Protein AF-A0A2P2DVX0-F1 (afdb_monomer_lite)

Structure (mmCIF, N/CA/C/O backbone):
data_AF-A0A2P2DVX0-F1
#
_entry.id   AF-A0A2P2DVX0-F1
#
loop_
_atom_site.group_PDB
_atom_site.id
_atom_site.type_symbol
_atom_site.label_atom_id
_atom_site.label_alt_id
_atom_site.label_comp_id
_atom_site.label_asym_id
_atom_site.label_entity_id
_atom_site.label_seq_id
_atom_site.pdbx_PDB_ins_code
_atom_site.Cartn_x
_atom_site.Cartn_y
_atom_site.Cartn_z
_atom_site.occupancy
_atom_site.B_iso_or_equiv
_atom_site.auth_seq_id
_atom_site.auth_comp_id
_atom_site.auth_asym_id
_atom_site.auth_atom_id
_atom_site.pdbx_PDB_model_num
ATOM 1 N N . MET A 1 1 ? -30.194 22.410 -68.838 1.00 56.34 1 MET A N 1
ATOM 2 C CA . MET A 1 1 ? -30.694 22.768 -67.488 1.00 56.34 1 MET A CA 1
ATOM 3 C C . MET A 1 1 ? -30.880 21.557 -66.559 1.00 56.34 1 MET A C 1
ATOM 5 O O . MET A 1 1 ? -30.460 21.637 -65.415 1.00 56.34 1 MET A O 1
ATOM 9 N N . ILE A 1 2 ? -31.424 20.422 -67.028 1.00 57.50 2 ILE A N 1
ATOM 10 C CA . ILE A 1 2 ? -31.678 19.219 -66.198 1.00 57.50 2 ILE A CA 1
ATOM 11 C C . ILE A 1 2 ? -30.388 18.574 -65.648 1.00 57.50 2 ILE A C 1
ATOM 13 O O . ILE A 1 2 ? -30.314 18.296 -64.458 1.00 57.50 2 ILE A O 1
ATOM 17 N N . ARG A 1 3 ? -29.329 18.426 -66.463 1.00 55.53 3 ARG A N 1
ATOM 18 C CA . ARG A 1 3 ? -28.049 17.834 -66.010 1.00 55.53 3 ARG A CA 1
ATOM 19 C C . ARG A 1 3 ? -27.394 18.613 -64.857 1.00 55.53 3 ARG A C 1
ATOM 21 O O . ARG A 1 3 ? -26.963 18.003 -63.893 1.00 55.53 3 ARG A O 1
ATOM 28 N N . SER A 1 4 ? -27.400 19.948 -64.899 1.00 64.88 4 SER A N 1
ATOM 29 C CA . SER A 1 4 ? -26.839 20.798 -63.829 1.00 64.88 4 SER A CA 1
ATOM 30 C C . SER A 1 4 ? -27.613 20.686 -62.506 1.00 64.88 4 SER A C 1
ATOM 32 O O . SER A 1 4 ? -26.996 20.693 -61.445 1.00 64.88 4 SER A O 1
ATOM 34 N N . ARG A 1 5 ? -28.941 20.497 -62.553 1.00 69.44 5 ARG A N 1
ATOM 35 C CA . ARG A 1 5 ? -29.766 20.280 -61.351 1.00 69.44 5 ARG A CA 1
ATOM 36 C C . ARG A 1 5 ? -29.538 18.903 -60.722 1.00 69.44 5 ARG A C 1
ATOM 38 O O . ARG A 1 5 ? -29.517 18.799 -59.503 1.00 69.44 5 ARG A O 1
ATOM 45 N N . VAL A 1 6 ? -29.314 17.875 -61.542 1.00 75.19 6 VAL A N 1
ATOM 46 C CA . VAL A 1 6 ? -28.980 16.521 -61.066 1.00 75.19 6 VAL A CA 1
ATOM 47 C C . VAL A 1 6 ? -27.590 16.493 -60.423 1.00 75.19 6 VAL A C 1
ATOM 49 O O . VAL A 1 6 ? -27.452 15.968 -59.325 1.00 75.19 6 VAL A O 1
ATOM 52 N N . PHE A 1 7 ? -26.584 17.128 -61.036 1.00 74.38 7 PHE A N 1
ATOM 53 C CA . PHE A 1 7 ? -25.255 17.258 -60.421 1.00 74.38 7 PHE A CA 1
ATOM 54 C C . PHE A 1 7 ? -25.292 18.066 -59.114 1.00 74.38 7 PHE A C 1
ATOM 56 O O . PHE A 1 7 ? -24.665 17.663 -58.142 1.00 74.38 7 PHE A O 1
ATOM 63 N N . GLY A 1 8 ? -26.078 19.148 -59.049 1.00 78.31 8 GLY A N 1
ATOM 64 C CA . GLY A 1 8 ? -26.274 19.908 -57.809 1.00 78.31 8 GLY A CA 1
ATOM 65 C C . GLY A 1 8 ? -26.927 19.086 -56.692 1.00 78.31 8 GLY A C 1
ATOM 66 O O . GLY A 1 8 ? -26.473 19.140 -55.552 1.00 78.31 8 GLY A O 1
ATOM 67 N N . ALA A 1 9 ? -27.944 18.280 -57.016 1.00 82.56 9 ALA A N 1
ATOM 68 C CA . ALA A 1 9 ? -28.604 17.401 -56.050 1.00 82.56 9 ALA A CA 1
ATOM 69 C C . ALA A 1 9 ? -27.675 16.284 -55.542 1.00 82.56 9 ALA A C 1
ATOM 71 O O . ALA A 1 9 ? -27.641 16.019 -54.344 1.00 82.56 9 ALA A O 1
ATOM 72 N N . ILE A 1 10 ? -26.878 15.672 -56.425 1.00 84.81 10 ILE A N 1
ATOM 73 C CA . ILE A 1 10 ? -25.904 14.637 -56.042 1.00 84.81 10 ILE A CA 1
ATOM 74 C C . ILE A 1 10 ? -24.810 15.226 -55.144 1.00 84.81 10 ILE A C 1
ATOM 76 O O . ILE A 1 10 ? -24.498 14.637 -54.112 1.00 84.81 10 ILE A O 1
ATOM 80 N N . SER A 1 11 ? -24.275 16.406 -55.475 1.00 83.44 11 SER A N 1
ATOM 81 C CA . SER A 1 11 ? -23.286 17.081 -54.626 1.00 83.44 11 SER A CA 1
ATOM 82 C C . SER A 1 11 ? -23.861 17.469 -53.263 1.00 83.44 11 SER A C 1
ATOM 84 O O . SER A 1 11 ? -23.188 17.293 -52.252 1.00 83.44 11 SER A O 1
ATOM 86 N N . ALA A 1 12 ? -25.110 17.941 -53.204 1.00 87.50 12 ALA A N 1
ATOM 87 C CA . ALA A 1 12 ? -25.769 18.259 -51.937 1.00 87.50 12 ALA A CA 1
ATOM 88 C C . ALA A 1 12 ? -25.966 17.014 -51.056 1.00 87.50 12 ALA A C 1
ATOM 90 O O . ALA A 1 12 ? -25.712 17.071 -49.855 1.00 87.50 12 ALA A O 1
ATOM 91 N N . ILE A 1 13 ? -26.353 15.877 -51.648 1.00 90.00 13 ILE A N 1
ATOM 92 C CA . ILE A 1 13 ? -26.473 14.598 -50.933 1.00 90.00 13 ILE A CA 1
ATOM 93 C C . ILE A 1 13 ? -25.101 14.121 -50.446 1.00 90.00 13 ILE A C 1
ATOM 95 O O . ILE A 1 13 ? -24.973 13.725 -49.292 1.00 90.00 13 ILE A O 1
ATOM 99 N N . ALA A 1 14 ? -24.061 14.202 -51.279 1.00 88.38 14 ALA A N 1
ATOM 100 C CA . ALA A 1 14 ? -22.706 13.820 -50.886 1.00 88.38 14 ALA A CA 1
ATOM 101 C C . ALA A 1 14 ? -22.174 14.678 -49.725 1.00 88.38 14 ALA A C 1
ATOM 103 O O . ALA A 1 14 ? -21.585 14.143 -48.788 1.00 88.38 14 ALA A O 1
ATOM 104 N N . ILE A 1 15 ? -22.434 15.991 -49.743 1.00 90.12 15 ILE A N 1
ATOM 105 C CA . ILE A 1 15 ? -22.080 16.900 -48.644 1.00 90.12 15 ILE A CA 1
ATOM 106 C C . ILE A 1 15 ? -22.873 16.558 -47.378 1.00 90.12 15 ILE A C 1
ATOM 108 O O . ILE A 1 15 ? -22.291 16.525 -46.300 1.00 90.12 15 ILE A O 1
ATOM 112 N N . LEU A 1 16 ? -24.168 16.251 -47.487 1.00 90.06 16 LEU A N 1
ATOM 113 C CA . LEU A 1 16 ? -24.986 15.820 -46.347 1.00 90.06 16 LEU A CA 1
ATOM 114 C C . LEU A 1 16 ? -24.482 14.513 -45.728 1.00 90.06 16 LEU A C 1
ATOM 116 O O . LEU A 1 16 ? -24.430 14.408 -44.508 1.00 90.06 16 LEU A O 1
ATOM 120 N N . VAL A 1 17 ? -24.068 13.543 -46.547 1.00 88.19 17 VAL A N 1
ATOM 121 C CA . VAL A 1 17 ? -23.472 12.287 -46.066 1.00 88.19 17 VAL A CA 1
ATOM 122 C C . VAL A 1 17 ? -22.121 12.549 -45.401 1.00 88.19 17 VAL A C 1
ATOM 124 O O . VAL A 1 17 ? -21.875 12.022 -44.323 1.00 88.19 17 VAL A O 1
ATOM 127 N N . LEU A 1 18 ? -21.268 13.393 -45.987 1.00 85.94 18 LEU A N 1
ATOM 128 C CA . LEU A 1 18 ? -19.984 13.768 -45.385 1.00 85.94 18 LEU A CA 1
ATOM 129 C C . LEU A 1 18 ? -20.162 14.505 -44.056 1.00 85.94 18 LEU A C 1
ATOM 131 O O . LEU A 1 18 ? -19.468 14.186 -43.098 1.00 85.94 18 LEU A O 1
ATOM 135 N N . LEU A 1 19 ? -21.110 15.441 -43.975 1.00 85.00 19 LEU A N 1
ATOM 136 C CA . LEU A 1 19 ? -21.447 16.127 -42.729 1.00 85.00 19 LEU A CA 1
ATOM 137 C C . LEU A 1 19 ? -22.009 15.144 -41.702 1.00 85.00 19 LEU A C 1
ATOM 139 O O . LEU A 1 19 ? -21.589 15.177 -40.553 1.00 85.00 19 LEU A O 1
ATOM 143 N N . PHE A 1 20 ? -22.899 14.234 -42.102 1.00 85.31 20 PHE A N 1
ATOM 144 C CA . PHE A 1 20 ? -23.423 13.205 -41.206 1.00 85.31 20 PHE A CA 1
ATOM 145 C C . PHE A 1 20 ? -22.309 12.303 -40.663 1.00 85.31 20 PHE A C 1
ATOM 147 O O . PHE A 1 20 ? -22.255 12.079 -39.461 1.00 85.31 20 PHE A O 1
ATOM 154 N N . VAL A 1 21 ? -21.380 11.844 -41.510 1.00 81.75 21 VAL A N 1
ATOM 155 C CA . VAL A 1 21 ? -20.206 11.069 -41.075 1.00 81.75 21 VAL A CA 1
ATOM 156 C C . VAL A 1 21 ? -19.317 11.900 -40.151 1.00 81.75 21 VAL A C 1
ATOM 158 O O . VAL A 1 21 ? -18.899 11.394 -39.118 1.00 81.75 21 VAL A O 1
ATOM 161 N N . TYR A 1 22 ? -19.073 13.172 -40.473 1.00 77.62 22 TYR A N 1
ATOM 162 C CA . TYR A 1 22 ? -18.254 14.069 -39.657 1.00 77.62 22 TYR A CA 1
ATOM 163 C C . TYR A 1 22 ? -18.864 14.336 -38.272 1.00 77.62 22 TYR A C 1
ATOM 165 O O . TYR A 1 22 ? -18.136 14.401 -37.291 1.00 77.62 22 TYR A O 1
ATOM 173 N N . PHE A 1 23 ? -20.192 14.452 -38.175 1.00 74.19 23 PHE A N 1
ATOM 174 C CA . PHE A 1 23 ? -20.891 14.608 -36.895 1.00 74.19 23 PHE A CA 1
ATOM 175 C C . PHE A 1 23 ? -21.103 13.282 -36.149 1.00 74.19 23 PHE A C 1
ATOM 177 O O . PHE A 1 23 ? -21.254 13.296 -34.931 1.00 74.19 23 PHE A O 1
ATOM 184 N N . ALA A 1 24 ? -21.129 12.145 -36.851 1.00 72.19 24 ALA A N 1
ATOM 185 C CA . ALA A 1 24 ? -21.300 10.822 -36.250 1.00 72.19 24 ALA A CA 1
ATOM 186 C C . ALA A 1 24 ? -19.978 10.197 -35.772 1.00 72.19 24 ALA A C 1
ATOM 188 O O . ALA A 1 24 ? -19.996 9.368 -34.862 1.00 72.19 24 ALA A O 1
ATOM 189 N N . PHE A 1 25 ? -18.841 10.569 -36.371 1.00 73.75 25 PHE A N 1
ATOM 190 C CA . PHE A 1 25 ? -17.520 10.109 -35.950 1.00 73.75 25 PHE A CA 1
ATOM 191 C C . PHE A 1 25 ? -16.886 11.079 -34.959 1.00 73.75 25 PHE A C 1
ATOM 193 O O . PHE A 1 25 ? -16.610 12.234 -35.270 1.00 73.75 25 PHE A O 1
ATOM 200 N N . ASP A 1 26 ? -16.596 10.573 -33.764 1.00 70.88 26 ASP A N 1
ATOM 201 C CA . ASP A 1 26 ? -15.808 11.303 -32.782 1.00 70.88 26 ASP A CA 1
ATOM 202 C C . ASP A 1 26 ? -14.311 11.174 -33.109 1.00 70.88 26 ASP A C 1
ATOM 204 O O . ASP A 1 26 ? -13.703 10.118 -32.897 1.00 70.88 26 ASP A O 1
ATOM 208 N N . PHE A 1 27 ? -13.737 12.253 -33.647 1.00 72.62 27 PHE A N 1
ATOM 209 C CA . PHE A 1 27 ? -12.317 12.368 -33.997 1.00 72.62 27 PHE A CA 1
ATOM 210 C C . PHE A 1 27 ? -11.401 12.643 -32.795 1.00 72.62 27 PHE A C 1
ATOM 212 O O . PHE A 1 27 ? -10.194 12.785 -32.989 1.00 72.62 27 PHE A O 1
ATOM 219 N N . SER A 1 28 ? -11.942 12.743 -31.576 1.00 79.12 28 SER A N 1
ATOM 220 C CA . SER A 1 28 ? -11.114 12.896 -30.378 1.00 79.12 28 SER A CA 1
ATOM 221 C C . SER A 1 28 ? -10.209 11.683 -30.158 1.00 79.12 28 SER A C 1
ATOM 223 O O . SER A 1 28 ? -10.497 10.563 -30.612 1.00 79.12 28 SER A O 1
ATOM 225 N N . SER A 1 29 ? -9.077 11.918 -29.490 1.00 83.06 29 SER A N 1
ATOM 226 C CA . SER A 1 29 ? -8.120 10.852 -29.222 1.00 83.06 29 SER A CA 1
ATOM 227 C C . SER A 1 29 ? -8.750 9.776 -28.319 1.00 83.06 29 SER A C 1
ATOM 229 O O . SER A 1 29 ? -9.726 10.041 -27.605 1.00 83.06 29 SER A O 1
ATOM 231 N N . PRO A 1 30 ? -8.248 8.529 -28.339 1.00 81.88 30 PRO A N 1
ATOM 232 C CA . PRO A 1 30 ? -8.700 7.494 -27.411 1.00 81.88 30 PRO A CA 1
ATOM 233 C C . PRO A 1 30 ? -8.683 7.944 -25.942 1.00 81.88 30 PRO A C 1
ATOM 235 O O . PRO A 1 30 ? -9.583 7.578 -25.191 1.00 81.88 30 PRO A O 1
ATOM 238 N N . GLU A 1 31 ? -7.714 8.771 -25.554 1.00 83.88 31 GLU A N 1
ATOM 239 C CA . GLU A 1 31 ? -7.544 9.310 -24.203 1.00 83.88 31 GLU A CA 1
ATOM 240 C C . GLU A 1 31 ? -8.635 10.327 -23.852 1.00 83.88 31 GLU A C 1
ATOM 242 O O . GLU A 1 31 ? -9.246 10.221 -22.789 1.00 83.88 31 GLU A O 1
ATOM 247 N N . ASP A 1 32 ? -8.949 11.257 -24.757 1.00 84.56 32 ASP A N 1
ATOM 248 C CA . ASP A 1 32 ? -10.037 12.225 -24.565 1.00 84.56 32 ASP A CA 1
ATOM 249 C C . ASP A 1 32 ? -11.391 11.515 -24.422 1.00 84.56 32 ASP A C 1
ATOM 251 O O . ASP A 1 32 ? -12.224 11.869 -23.580 1.00 84.56 32 ASP A O 1
ATOM 255 N N . ARG A 1 33 ? -11.607 10.458 -25.217 1.00 88.00 33 ARG A N 1
ATOM 256 C CA . ARG A 1 33 ? -12.798 9.606 -25.094 1.00 88.00 33 ARG A CA 1
ATOM 257 C C . ARG A 1 33 ? -12.814 8.844 -23.777 1.00 88.00 33 ARG A C 1
ATOM 259 O O . ARG A 1 33 ? -13.883 8.709 -23.187 1.00 88.00 33 ARG A O 1
ATOM 266 N N . ALA A 1 34 ? -11.664 8.364 -23.307 1.00 89.38 34 ALA A N 1
ATOM 267 C CA . ALA A 1 34 ? -11.558 7.686 -22.021 1.00 89.38 34 ALA A CA 1
ATOM 268 C C . ALA A 1 34 ? -11.955 8.620 -20.872 1.00 89.38 34 ALA A C 1
ATOM 270 O O . ALA A 1 34 ? -12.790 8.251 -20.050 1.00 89.38 34 ALA A O 1
ATOM 271 N N . HIS A 1 35 ? -11.436 9.851 -20.860 1.00 89.06 35 HIS A N 1
ATOM 272 C CA . HIS A 1 35 ? -11.808 10.863 -19.871 1.00 89.06 35 HIS A CA 1
ATOM 273 C C . HIS A 1 35 ? -13.311 11.166 -19.886 1.00 89.06 35 HIS A C 1
ATOM 275 O O . HIS A 1 35 ? -13.943 11.166 -18.832 1.00 89.06 35 HIS A O 1
ATOM 281 N N . ARG A 1 36 ? -13.910 11.343 -21.069 1.00 91.94 36 ARG A N 1
ATOM 282 C CA . ARG A 1 36 ? -15.355 11.592 -21.182 1.00 91.94 36 ARG A CA 1
ATOM 283 C C . ARG A 1 36 ? -16.192 10.423 -20.660 1.00 91.94 36 ARG A C 1
ATOM 285 O O . ARG A 1 36 ? -17.102 10.621 -19.865 1.00 91.94 36 ARG A O 1
ATOM 292 N N . LEU A 1 37 ? -15.864 9.196 -21.070 1.00 94.25 37 LEU A N 1
ATOM 293 C CA . LEU A 1 37 ? -16.580 7.998 -20.618 1.00 94.25 37 LEU A CA 1
ATOM 294 C C . LEU A 1 37 ? -16.432 7.772 -19.111 1.00 94.25 37 LEU A C 1
ATOM 296 O O . LEU A 1 37 ? -17.354 7.256 -18.483 1.00 94.25 37 LEU A O 1
ATOM 300 N N . TRP A 1 38 ? -15.292 8.154 -18.536 1.00 94.56 38 TRP A N 1
ATOM 301 C CA . TRP A 1 38 ? -15.074 8.125 -17.096 1.00 94.56 38 TRP A CA 1
ATOM 302 C C . TRP A 1 38 ? -16.021 9.085 -16.369 1.00 94.56 38 TRP A C 1
ATOM 304 O O . TRP A 1 38 ? -16.696 8.672 -15.427 1.00 94.56 38 TRP A O 1
ATOM 314 N N . GLU A 1 39 ? -16.118 10.335 -16.831 1.00 93.88 39 GLU A N 1
ATOM 315 C CA . GLU A 1 39 ? -17.030 11.340 -16.265 1.00 93.88 39 GLU A CA 1
ATOM 316 C C . GLU A 1 39 ? -18.506 10.932 -16.394 1.00 93.88 39 GLU A C 1
ATOM 318 O O . GLU A 1 39 ? -19.300 11.174 -15.485 1.00 93.88 39 GLU A O 1
ATOM 323 N N . GLU A 1 40 ? -18.867 10.257 -17.487 1.00 94.75 40 GLU A N 1
ATOM 324 C CA . GLU A 1 40 ? -20.214 9.724 -17.733 1.00 94.75 40 GLU A CA 1
ATOM 325 C C . GLU A 1 40 ? -20.514 8.421 -16.956 1.00 94.75 40 GLU A C 1
ATOM 327 O O . GLU A 1 40 ? -21.649 7.941 -16.966 1.00 94.75 40 GLU A O 1
ATOM 332 N N . GLY A 1 41 ? -19.524 7.823 -16.280 1.00 93.75 41 GLY A N 1
ATOM 333 C CA . GLY A 1 41 ? -19.678 6.559 -15.549 1.00 93.75 41 GLY A CA 1
ATOM 334 C C . GLY A 1 41 ? -19.796 5.318 -16.447 1.00 93.75 41 GLY A C 1
ATOM 335 O O . GLY A 1 41 ? -20.272 4.267 -16.017 1.00 93.75 41 GLY A O 1
ATOM 336 N N . HIS A 1 42 ? -19.368 5.408 -17.707 1.00 95.38 42 HIS A N 1
ATOM 337 C CA . HIS A 1 42 ? -19.420 4.328 -18.695 1.00 95.38 42 HIS A CA 1
ATOM 338 C C . HIS A 1 42 ? -18.154 3.452 -18.669 1.00 95.38 42 HIS A C 1
ATOM 340 O O . HIS A 1 42 ? -17.456 3.294 -19.674 1.00 95.38 42 HIS A O 1
ATOM 346 N N . TYR A 1 43 ? -17.875 2.840 -17.516 1.00 96.12 43 TYR A N 1
ATOM 347 C CA . TYR A 1 43 ? -16.624 2.125 -17.224 1.00 96.12 43 TYR A CA 1
ATOM 348 C C . TYR A 1 43 ? -16.330 0.938 -18.157 1.00 96.12 43 TYR A C 1
ATOM 350 O O . TYR A 1 43 ? -15.222 0.818 -18.676 1.00 96.12 43 TYR A O 1
ATOM 358 N N . ALA A 1 44 ? -17.317 0.080 -18.442 1.00 95.31 44 ALA A N 1
ATOM 359 C CA . ALA A 1 44 ? -17.122 -1.056 -19.351 1.00 95.31 44 ALA A CA 1
ATOM 360 C C . ALA A 1 44 ? -16.824 -0.600 -20.791 1.00 95.31 44 ALA A C 1
ATOM 362 O O . ALA A 1 44 ? -15.987 -1.178 -21.486 1.00 95.31 44 ALA A O 1
ATOM 363 N N . LYS A 1 45 ? -17.472 0.485 -21.233 1.00 93.94 45 LYS A N 1
ATOM 364 C CA . LYS A 1 45 ? -17.227 1.082 -22.550 1.00 93.94 45 LYS A CA 1
ATOM 365 C C . LYS A 1 45 ? -15.842 1.725 -22.616 1.00 93.94 45 LYS A C 1
ATOM 367 O O . LYS A 1 45 ? -15.176 1.585 -23.637 1.00 93.94 45 LYS A O 1
ATOM 372 N N . LEU A 1 46 ? -15.392 2.366 -21.538 1.00 94.44 46 LEU A N 1
ATOM 373 C CA . LEU A 1 46 ? -14.036 2.901 -21.423 1.00 94.44 46 LEU A CA 1
ATOM 374 C C . LEU A 1 46 ? -12.998 1.786 -21.610 1.00 94.44 46 LEU A C 1
ATOM 376 O O . LEU A 1 46 ? -12.125 1.908 -22.464 1.00 94.44 46 LEU A O 1
ATOM 380 N N . LEU A 1 4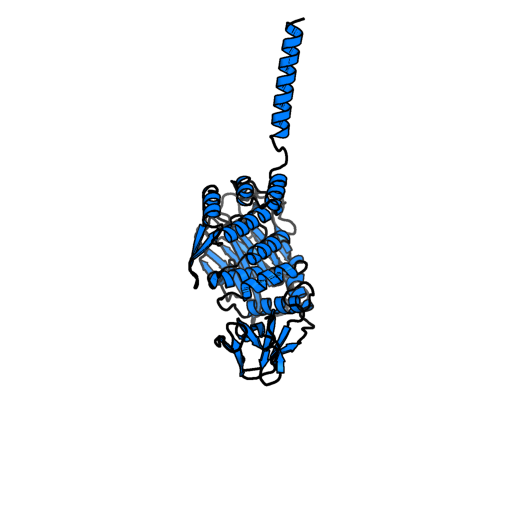7 ? -13.146 0.665 -20.901 1.00 93.62 47 LEU A N 1
ATOM 381 C CA . LEU A 1 47 ? -12.248 -0.492 -21.019 1.00 93.62 47 LEU A CA 1
ATOM 382 C C . LEU A 1 47 ? -12.249 -1.097 -22.432 1.00 93.62 47 LEU A C 1
ATOM 384 O O . LEU A 1 47 ? -11.207 -1.520 -22.926 1.00 93.62 47 LEU A O 1
ATOM 388 N N . SER A 1 48 ? -13.390 -1.073 -23.129 1.00 92.12 48 SER A N 1
ATOM 389 C CA . SER A 1 48 ? -13.479 -1.560 -24.513 1.00 92.12 48 SER A CA 1
ATOM 390 C C . SER A 1 48 ? -12.681 -0.732 -25.533 1.00 92.12 48 SER A C 1
ATOM 392 O O . SER A 1 48 ? -12.395 -1.232 -26.620 1.00 92.12 48 SER A O 1
ATOM 394 N N . LEU A 1 49 ? -12.290 0.508 -25.198 1.00 89.69 49 LEU A N 1
ATOM 395 C CA . LEU A 1 49 ? -11.416 1.323 -26.052 1.00 89.69 49 LEU A CA 1
ATOM 396 C C . LEU A 1 49 ? -9.978 0.780 -26.109 1.00 89.69 49 LEU A C 1
ATOM 398 O O . LEU A 1 49 ? -9.278 1.045 -27.086 1.00 89.69 49 LEU A O 1
ATOM 402 N N . PHE A 1 50 ? -9.554 0.017 -25.095 1.00 87.62 50 PHE A N 1
ATOM 403 C CA . PHE A 1 50 ? -8.178 -0.457 -24.925 1.00 87.62 50 PHE A CA 1
ATOM 404 C C . PHE A 1 50 ? -8.136 -1.979 -24.690 1.00 87.62 50 PHE A C 1
ATOM 406 O O . PHE A 1 50 ? -7.899 -2.432 -23.569 1.00 87.62 50 PHE A O 1
ATOM 413 N N . PRO A 1 51 ? -8.372 -2.795 -25.737 1.00 74.56 51 PRO A N 1
ATOM 414 C CA . PRO A 1 51 ? -8.385 -4.256 -25.621 1.00 74.56 51 PRO A CA 1
ATOM 415 C C . PRO A 1 51 ? -6.988 -4.895 -25.498 1.00 74.56 51 PRO A C 1
ATOM 417 O O . PRO A 1 51 ? -6.905 -6.085 -25.221 1.00 74.56 51 PRO A O 1
ATOM 420 N N . ASP A 1 52 ? -5.910 -4.139 -25.738 1.00 72.75 52 ASP A N 1
ATOM 421 C CA . ASP A 1 52 ? -4.514 -4.597 -25.673 1.00 72.75 52 ASP A CA 1
ATOM 422 C C . ASP A 1 52 ? -3.708 -3.641 -24.785 1.00 72.75 52 ASP A C 1
ATOM 424 O O . ASP A 1 52 ? -3.576 -2.454 -25.095 1.00 72.75 52 ASP A O 1
ATOM 428 N N . GLU A 1 53 ? -3.193 -4.169 -23.675 1.00 63.69 53 GLU A N 1
ATOM 429 C CA . GLU A 1 53 ? -2.462 -3.429 -22.640 1.00 63.69 53 GLU A CA 1
ATOM 430 C C . GLU A 1 53 ? -1.170 -2.796 -23.170 1.00 63.69 53 GLU A C 1
ATOM 432 O O . GLU A 1 53 ? -0.807 -1.697 -22.755 1.00 63.69 53 GLU A O 1
ATOM 437 N N . ASN A 1 54 ? -0.523 -3.422 -24.160 1.00 58.78 54 ASN A N 1
ATOM 438 C CA . ASN A 1 54 ? 0.761 -2.966 -24.707 1.00 58.78 54 ASN A CA 1
ATOM 439 C C . ASN A 1 54 ? 0.665 -1.655 -25.501 1.00 58.78 54 ASN A C 1
ATOM 441 O O . ASN A 1 54 ? 1.677 -1.122 -25.949 1.00 58.78 54 ASN A O 1
ATOM 445 N N . ARG A 1 55 ? -0.550 -1.147 -25.726 1.00 64.00 55 ARG A N 1
ATOM 446 C CA . ARG A 1 55 ? -0.799 0.090 -26.477 1.00 64.00 55 ARG A CA 1
ATOM 447 C C . ARG A 1 55 ? -0.955 1.319 -25.587 1.00 64.00 55 ARG A C 1
ATOM 449 O O . ARG A 1 55 ? -1.199 2.403 -26.109 1.00 64.00 55 ARG A O 1
ATOM 456 N N . ILE A 1 56 ? -0.893 1.156 -24.268 1.00 73.94 56 ILE A N 1
ATOM 457 C CA . ILE A 1 56 ? -1.223 2.215 -23.317 1.00 73.94 56 ILE A CA 1
ATOM 458 C C . ILE A 1 56 ? 0.073 2.813 -22.774 1.00 73.94 56 ILE A C 1
ATOM 460 O O . ILE A 1 56 ? 0.691 2.268 -21.868 1.00 73.94 56 ILE A O 1
ATOM 464 N N . GLU A 1 57 ? 0.474 3.956 -23.322 1.00 66.25 57 GLU A N 1
ATOM 465 C CA . GLU A 1 57 ? 1.722 4.634 -22.935 1.00 66.25 57 GLU A CA 1
ATOM 466 C C . GLU A 1 57 ? 1.522 5.690 -21.828 1.00 66.25 57 GLU A C 1
ATOM 468 O O . GLU A 1 57 ? 2.485 6.274 -21.337 1.00 66.25 57 GLU A O 1
ATOM 473 N N . ASN A 1 58 ? 0.272 5.967 -21.437 1.00 78.19 58 ASN A N 1
ATOM 474 C CA . ASN A 1 58 ? -0.081 7.074 -20.547 1.00 78.19 58 ASN A CA 1
ATOM 475 C C . ASN A 1 58 ? -0.572 6.598 -19.168 1.00 78.19 58 ASN A C 1
ATOM 477 O O . ASN A 1 58 ? -1.645 5.997 -19.053 1.00 78.19 58 ASN A O 1
ATOM 481 N N . ASP A 1 59 ? 0.149 6.985 -18.111 1.00 81.31 59 ASP A N 1
ATOM 482 C CA . ASP A 1 59 ? -0.200 6.724 -16.707 1.00 81.31 59 ASP A CA 1
ATOM 483 C C . ASP A 1 59 ? -1.599 7.235 -16.326 1.00 81.31 59 ASP A C 1
ATOM 485 O O . ASP A 1 59 ? -2.315 6.599 -15.550 1.00 81.31 59 ASP A O 1
ATOM 489 N N . ALA A 1 60 ? -2.035 8.376 -16.871 1.00 85.12 60 ALA A N 1
ATOM 490 C CA . ALA A 1 60 ? -3.373 8.896 -16.587 1.00 85.12 60 ALA A CA 1
ATOM 491 C C . ALA A 1 60 ? -4.460 7.948 -17.118 1.00 85.12 60 ALA A C 1
ATOM 493 O O . ALA A 1 60 ? -5.430 7.660 -16.418 1.00 85.12 60 ALA A O 1
ATOM 494 N N . THR A 1 61 ? -4.266 7.405 -18.320 1.00 88.75 61 THR A N 1
ATOM 495 C CA . THR A 1 61 ? -5.180 6.436 -18.934 1.00 88.75 61 THR A CA 1
ATOM 496 C C . THR A 1 61 ? -5.169 5.109 -18.177 1.00 88.75 61 THR A C 1
ATOM 498 O O . THR A 1 61 ? -6.239 4.584 -17.872 1.00 88.75 61 THR A O 1
ATOM 501 N N . LEU A 1 62 ? -3.990 4.604 -17.793 1.00 88.75 62 LEU A N 1
ATOM 502 C CA . LEU A 1 62 ? -3.861 3.404 -16.954 1.00 88.75 62 LEU A CA 1
ATOM 503 C C . LEU A 1 62 ? -4.605 3.555 -15.619 1.00 88.75 62 LEU A C 1
ATOM 505 O O . LEU A 1 62 ? -5.328 2.651 -15.200 1.00 88.75 62 LEU A O 1
ATOM 509 N N . SER A 1 63 ? -4.493 4.722 -14.983 1.00 94.00 63 SER A N 1
ATOM 510 C CA . SER A 1 63 ? -5.227 5.043 -13.756 1.00 94.00 63 SER A CA 1
ATOM 511 C C . SER A 1 63 ? -6.743 4.999 -13.952 1.00 94.00 63 SER A C 1
ATOM 513 O O . SER A 1 63 ? -7.442 4.363 -13.161 1.00 94.00 63 SER A O 1
ATOM 515 N N . LEU A 1 64 ? -7.263 5.611 -15.022 1.00 96.12 64 LEU A N 1
ATOM 516 C CA . LEU A 1 64 ? -8.697 5.576 -15.333 1.00 96.12 64 LEU A CA 1
ATOM 517 C C . LEU A 1 64 ? -9.201 4.153 -15.582 1.00 96.12 64 LEU A C 1
ATOM 519 O O . LEU A 1 64 ? -10.292 3.804 -15.132 1.00 96.12 64 LEU A O 1
ATOM 523 N N . LEU A 1 65 ? -8.420 3.325 -16.277 1.00 95.38 65 LEU A N 1
ATOM 524 C CA . LEU A 1 65 ? -8.760 1.928 -16.545 1.00 95.38 65 LEU A CA 1
ATOM 525 C C . LEU A 1 65 ? -8.794 1.105 -15.249 1.00 95.38 65 LEU A C 1
ATOM 527 O O . LEU A 1 65 ? -9.786 0.425 -14.983 1.00 95.38 65 LEU A O 1
ATOM 531 N N . SER A 1 66 ? -7.772 1.230 -14.397 1.00 95.50 66 SER A N 1
ATOM 532 C CA . SER A 1 66 ? -7.724 0.557 -13.090 1.00 95.50 66 SER A CA 1
ATOM 533 C C . SER A 1 66 ? -8.883 0.986 -12.177 1.00 95.50 66 SER A C 1
ATOM 535 O O . SER A 1 66 ? -9.564 0.150 -11.573 1.00 95.50 66 SER A O 1
ATOM 537 N N . LEU A 1 67 ? -9.191 2.285 -12.119 1.00 97.81 67 LEU A N 1
ATOM 538 C CA . LEU A 1 67 ? -10.337 2.778 -11.355 1.00 97.81 67 LEU A CA 1
ATOM 539 C C . LEU A 1 67 ? -11.673 2.320 -11.957 1.00 97.81 67 LEU A C 1
ATOM 541 O O . LEU A 1 67 ? -12.594 1.990 -11.212 1.00 97.81 67 LEU A O 1
ATOM 545 N N . SER A 1 68 ? -11.779 2.232 -13.284 1.00 97.69 68 SER A N 1
ATOM 546 C CA . SER A 1 68 ? -12.968 1.700 -13.966 1.00 97.69 68 SER A CA 1
ATOM 547 C C . SER A 1 68 ? -13.234 0.254 -13.559 1.00 97.69 68 SER A C 1
ATOM 549 O O . SER A 1 68 ? -14.376 -0.095 -13.265 1.00 97.69 68 SER A O 1
ATOM 551 N N . ILE A 1 69 ? -12.184 -0.568 -13.446 1.00 97.12 69 ILE A N 1
ATOM 552 C CA . ILE A 1 69 ? -12.292 -1.925 -12.897 1.00 97.12 69 ILE A CA 1
ATOM 553 C C . ILE A 1 69 ? -12.813 -1.891 -11.461 1.00 97.12 69 ILE A C 1
ATOM 555 O O . ILE A 1 69 ? -13.710 -2.657 -11.127 1.00 97.12 69 ILE A O 1
ATOM 559 N N . ALA A 1 70 ? -12.303 -0.997 -10.613 1.00 97.25 70 ALA A N 1
ATOM 560 C CA . ALA A 1 70 ? -12.758 -0.889 -9.227 1.00 97.25 70 ALA A CA 1
ATOM 561 C C . ALA A 1 70 ? -14.251 -0.513 -9.120 1.00 97.25 70 ALA A C 1
ATOM 563 O O . ALA A 1 70 ? -14.972 -1.048 -8.277 1.00 97.25 70 ALA A O 1
ATOM 564 N N . HIS A 1 71 ? -14.739 0.363 -10.002 1.00 97.56 71 HIS A N 1
ATOM 565 C CA . HIS A 1 71 ? -16.159 0.708 -10.076 1.00 97.56 71 HIS A CA 1
ATOM 566 C C . HIS A 1 71 ? -17.029 -0.437 -10.605 1.00 97.56 71 HIS A C 1
ATOM 568 O O . HIS A 1 71 ? -18.115 -0.670 -10.070 1.00 97.56 71 HIS A O 1
ATOM 574 N N . LEU A 1 72 ? -16.558 -1.177 -11.612 1.00 97.19 72 LEU A N 1
ATOM 575 C CA . LEU A 1 72 ? -17.239 -2.385 -12.078 1.00 97.19 72 LEU A CA 1
ATOM 576 C C . LEU A 1 72 ? -17.254 -3.467 -10.996 1.00 97.19 72 LEU A C 1
ATOM 578 O O . LEU A 1 72 ? -18.275 -4.113 -10.804 1.00 97.19 72 LEU A O 1
ATOM 582 N N . GLU A 1 73 ? -16.170 -3.636 -10.241 1.00 97.06 73 GLU A N 1
ATOM 583 C CA . GLU A 1 73 ? -16.113 -4.578 -9.123 1.00 97.06 73 GLU A CA 1
ATOM 584 C C . GLU A 1 73 ? -17.124 -4.206 -8.032 1.00 97.06 73 GLU A C 1
ATOM 586 O O . GLU A 1 73 ? -17.850 -5.069 -7.535 1.00 97.06 73 GLU A O 1
ATOM 591 N N . LEU A 1 74 ? -17.232 -2.916 -7.700 1.00 96.25 74 LEU A N 1
ATOM 592 C CA . LEU A 1 74 ? -18.257 -2.424 -6.785 1.00 96.25 74 LEU A CA 1
ATOM 593 C C . LEU A 1 74 ? -19.666 -2.769 -7.294 1.00 96.25 74 LEU A C 1
ATOM 595 O O . LEU A 1 74 ? -20.451 -3.353 -6.548 1.00 96.25 74 LEU A O 1
ATOM 599 N N . ALA A 1 75 ? -19.973 -2.457 -8.556 1.00 95.75 75 ALA A N 1
ATOM 600 C CA . ALA A 1 75 ? -21.280 -2.720 -9.160 1.00 95.75 75 ALA A CA 1
ATOM 601 C C . ALA A 1 75 ? -21.591 -4.224 -9.282 1.00 95.75 75 ALA A C 1
ATOM 603 O O . ALA A 1 75 ? -22.732 -4.640 -9.070 1.00 95.75 75 ALA A O 1
ATOM 604 N N . LEU A 1 76 ? -20.583 -5.056 -9.550 1.00 95.25 76 LEU A N 1
ATOM 605 C CA . LEU A 1 76 ? -20.699 -6.514 -9.593 1.00 95.25 76 LEU A CA 1
ATOM 606 C C . LEU A 1 76 ? -21.033 -7.099 -8.216 1.00 95.25 76 LEU A C 1
ATOM 608 O O . LEU A 1 76 ? -21.703 -8.121 -8.113 1.00 95.25 76 LEU A O 1
ATOM 612 N N . ASN A 1 77 ? -20.595 -6.433 -7.149 1.00 94.25 77 ASN A N 1
ATOM 613 C CA . ASN A 1 77 ? -20.888 -6.814 -5.775 1.00 94.25 77 ASN A CA 1
ATOM 614 C C . ASN A 1 77 ? -22.121 -6.095 -5.199 1.00 94.25 77 ASN A C 1
ATOM 616 O O . ASN A 1 77 ? -22.402 -6.252 -4.010 1.00 94.25 77 ASN A O 1
ATOM 620 N N . GLU A 1 78 ? -22.902 -5.358 -5.988 1.00 92.88 78 GLU A N 1
ATOM 621 C CA . GLU A 1 78 ? -24.172 -4.760 -5.567 1.00 92.88 78 GLU A CA 1
ATOM 622 C C . GLU A 1 78 ? -25.363 -5.528 -6.162 1.00 92.88 78 GLU A C 1
ATOM 624 O O . GLU A 1 78 ? -25.474 -5.707 -7.371 1.00 92.88 78 GLU A O 1
ATOM 629 N N . THR A 1 79 ? -26.313 -5.946 -5.316 1.00 87.38 79 THR A N 1
ATOM 630 C CA . THR A 1 79 ? -27.448 -6.805 -5.721 1.00 87.38 79 THR A CA 1
ATOM 631 C C . THR A 1 79 ? -28.310 -6.223 -6.839 1.00 87.38 79 THR A C 1
ATOM 633 O O . THR A 1 79 ? -28.950 -6.972 -7.568 1.00 87.38 79 THR A O 1
ATOM 636 N N . LYS A 1 80 ? -28.365 -4.894 -6.976 1.00 91.94 80 LYS A N 1
ATOM 637 C CA . LYS A 1 80 ? -29.175 -4.223 -8.003 1.00 91.94 80 LYS A CA 1
ATOM 638 C C . LYS A 1 80 ? -28.523 -4.229 -9.387 1.00 91.94 80 LYS A C 1
ATOM 640 O O . LYS A 1 80 ? -29.238 -4.133 -10.378 1.00 91.94 80 LYS A O 1
ATOM 645 N N . THR A 1 81 ? -27.197 -4.302 -9.450 1.00 92.62 81 THR A N 1
ATOM 646 C CA . THR A 1 81 ? -26.399 -4.086 -10.669 1.00 92.62 81 THR A CA 1
ATOM 647 C C . THR A 1 81 ? -25.575 -5.303 -11.074 1.00 92.62 81 THR A C 1
ATOM 649 O O . THR A 1 81 ? -25.009 -5.302 -12.165 1.00 92.62 81 THR A O 1
ATOM 652 N N . GLU A 1 82 ? -25.524 -6.341 -10.236 1.00 91.69 82 GLU A N 1
ATOM 653 C CA . GLU A 1 82 ? -24.697 -7.535 -10.425 1.00 91.69 82 GLU A CA 1
ATOM 654 C C . GLU A 1 82 ? -24.860 -8.165 -11.816 1.00 91.69 82 GLU A C 1
ATOM 656 O O . GLU A 1 82 ? -23.884 -8.263 -12.556 1.00 91.69 82 GLU A O 1
ATOM 661 N N . GLU A 1 83 ? -26.081 -8.552 -12.196 1.00 93.25 83 GLU A N 1
ATOM 662 C CA . GLU A 1 83 ? -26.339 -9.264 -13.458 1.00 93.25 83 GLU A CA 1
ATOM 663 C C . GLU A 1 83 ? -25.970 -8.429 -14.689 1.00 93.25 83 GLU A C 1
ATOM 665 O O . GLU A 1 83 ? -25.286 -8.908 -15.594 1.00 93.25 83 GLU A O 1
ATOM 670 N N . GLN A 1 84 ? -26.364 -7.151 -14.710 1.00 94.75 84 GLN A N 1
ATOM 671 C CA . GLN A 1 84 ? -26.022 -6.256 -15.816 1.00 94.75 84 GLN A CA 1
ATOM 672 C C . GLN A 1 84 ? -24.503 -6.085 -15.933 1.00 94.75 84 GLN A C 1
ATOM 674 O O . GLN A 1 84 ? -23.947 -6.219 -17.022 1.00 94.75 84 GLN A O 1
ATOM 679 N N . THR A 1 85 ? -23.828 -5.840 -14.809 1.00 94.75 85 THR A N 1
ATOM 680 C CA . THR A 1 85 ? -22.373 -5.640 -14.775 1.00 94.75 85 THR A CA 1
ATOM 681 C C . THR A 1 85 ? -21.639 -6.906 -15.214 1.00 94.75 85 THR A C 1
ATOM 683 O O . THR A 1 85 ? -20.685 -6.841 -15.986 1.00 94.75 85 THR A O 1
ATOM 686 N N . ARG A 1 86 ? -22.119 -8.084 -14.794 1.00 94.31 86 ARG A N 1
ATOM 687 C CA . ARG A 1 86 ? -21.573 -9.383 -15.204 1.00 94.31 86 ARG A CA 1
ATOM 688 C C . ARG A 1 86 ? -21.649 -9.573 -16.721 1.00 94.31 86 ARG A C 1
ATOM 690 O O . ARG A 1 86 ? -20.666 -9.997 -17.324 1.00 94.31 86 ARG A O 1
ATOM 697 N N . LEU A 1 87 ? -22.776 -9.217 -17.345 1.00 94.38 87 LEU A N 1
ATOM 698 C CA . LEU A 1 87 ? -22.948 -9.274 -18.804 1.00 94.38 87 LEU A CA 1
ATOM 699 C C . LEU A 1 87 ? -22.044 -8.285 -19.554 1.00 94.38 87 LEU A C 1
ATOM 701 O O . LEU A 1 87 ? -21.638 -8.558 -20.683 1.00 94.38 87 LEU A O 1
ATOM 705 N N . GLU A 1 88 ? -21.744 -7.129 -18.963 1.00 94.69 88 GLU A N 1
ATOM 706 C CA . GLU A 1 88 ? -20.805 -6.159 -19.534 1.00 94.69 88 GLU A CA 1
ATOM 707 C C . GLU A 1 88 ? -19.358 -6.659 -19.451 1.00 94.69 88 GLU A C 1
ATOM 709 O O . GLU A 1 88 ? -18.649 -6.614 -20.455 1.00 94.69 88 GLU A O 1
ATOM 714 N N . ILE A 1 89 ? -18.946 -7.219 -18.308 1.00 94.06 89 ILE A N 1
ATOM 715 C CA . ILE A 1 89 ? -17.598 -7.779 -18.117 1.00 94.06 89 ILE A CA 1
ATOM 716 C C . ILE A 1 89 ? -17.351 -8.979 -19.039 1.00 94.06 89 ILE A C 1
ATOM 718 O O . ILE A 1 89 ? -16.269 -9.098 -19.596 1.00 94.06 89 ILE A O 1
ATOM 722 N N . GLN A 1 90 ? -18.352 -9.830 -19.291 1.00 92.62 90 GLN A N 1
ATOM 723 C CA . GLN A 1 90 ? -18.219 -10.960 -20.228 1.00 92.62 90 GLN A CA 1
ATOM 724 C C . GLN A 1 90 ? -17.843 -10.545 -21.661 1.00 92.62 90 GLN A C 1
ATOM 726 O O . GLN A 1 90 ? -17.351 -11.369 -22.430 1.00 92.62 90 GLN A O 1
ATOM 731 N N . LYS A 1 91 ? -18.075 -9.282 -22.037 1.00 93.38 91 LYS A N 1
ATOM 732 C CA . LYS A 1 91 ? -17.690 -8.733 -23.347 1.00 93.38 91 LYS A CA 1
ATOM 733 C C . LYS A 1 91 ? -16.247 -8.215 -23.374 1.00 93.38 91 LYS A C 1
ATOM 735 O O . LYS A 1 91 ? -15.786 -7.810 -24.438 1.00 93.38 91 LYS A O 1
ATOM 740 N N . LEU A 1 92 ? -15.562 -8.200 -22.232 1.00 92.94 92 LEU A N 1
ATOM 741 C CA . LEU A 1 92 ? -14.208 -7.685 -22.044 1.00 92.94 92 LEU A CA 1
ATOM 742 C C . LEU A 1 92 ? -13.258 -8.863 -21.768 1.00 92.94 92 LEU A C 1
ATOM 744 O O . LEU A 1 92 ? -13.077 -9.242 -20.611 1.00 92.94 92 LEU A O 1
ATOM 748 N N . PRO A 1 93 ? -12.665 -9.477 -22.809 1.00 87.06 93 PRO A N 1
ATOM 749 C CA . PRO A 1 93 ? -11.862 -10.693 -22.662 1.00 87.06 93 PRO A CA 1
ATOM 750 C C . PRO A 1 93 ? -10.585 -10.502 -21.833 1.00 87.06 93 PRO A C 1
ATOM 752 O O . PRO A 1 93 ? -10.031 -11.484 -21.352 1.00 87.06 93 PRO A O 1
ATOM 755 N N . GLN A 1 94 ? -10.121 -9.263 -21.664 1.00 84.31 94 GLN A N 1
ATOM 756 C CA . GLN A 1 94 ? -8.955 -8.928 -20.847 1.00 84.31 94 GLN A CA 1
ATOM 757 C C . GLN A 1 94 ? -9.228 -8.961 -19.333 1.00 84.31 94 GLN A C 1
ATOM 759 O O . GLN A 1 94 ? -8.296 -8.852 -18.544 1.00 84.31 94 GLN A O 1
ATOM 764 N N . LEU A 1 95 ? -10.492 -9.072 -18.906 1.00 90.56 95 LEU A N 1
ATOM 765 C CA . LEU A 1 95 ? -10.852 -9.085 -17.489 1.00 90.56 95 LEU A CA 1
ATOM 766 C C . LEU A 1 95 ? -11.119 -10.505 -16.998 1.00 90.56 95 LEU A C 1
ATOM 768 O O . LEU A 1 95 ? -11.947 -11.229 -17.549 1.00 90.56 95 LEU A O 1
ATOM 772 N N . GLU A 1 96 ? -10.483 -10.862 -15.886 1.00 90.19 96 GLU A N 1
ATOM 773 C CA . GLU A 1 96 ? -10.719 -12.123 -15.187 1.00 90.19 96 GLU A CA 1
ATOM 774 C C . GLU A 1 96 ? -11.438 -11.867 -13.858 1.00 90.19 96 GLU A C 1
ATOM 776 O O . GLU A 1 96 ? -11.019 -11.023 -13.062 1.00 90.19 96 GLU A O 1
ATOM 781 N N . ILE A 1 97 ? -12.517 -12.615 -13.603 1.00 93.50 97 ILE A N 1
ATOM 782 C CA . ILE A 1 97 ? -13.239 -12.578 -12.327 1.00 93.50 97 ILE A CA 1
ATOM 783 C C . ILE A 1 97 ? -12.798 -13.758 -11.462 1.00 93.50 97 ILE A C 1
ATOM 785 O O . ILE A 1 97 ? -12.990 -14.919 -11.825 1.00 93.50 97 ILE A O 1
ATOM 789 N N . GLN A 1 98 ? -12.300 -13.455 -10.269 1.00 91.44 98 GLN A N 1
ATOM 790 C CA . GLN A 1 98 ? -12.024 -14.415 -9.211 1.00 91.44 98 GLN A CA 1
ATOM 791 C C . GLN A 1 98 ? -13.101 -14.363 -8.133 1.00 91.44 98 GLN A C 1
ATOM 793 O O . GLN A 1 98 ? -13.592 -13.301 -7.753 1.00 91.44 98 GLN A O 1
ATOM 798 N N . LYS A 1 99 ? -13.446 -15.526 -7.586 1.00 94.12 99 LYS A N 1
ATOM 799 C CA . LYS A 1 99 ? -14.344 -15.623 -6.437 1.00 94.12 99 LYS A CA 1
ATOM 800 C C . LYS A 1 99 ? -13.538 -15.700 -5.154 1.00 94.12 99 LYS A C 1
ATOM 802 O O . LYS A 1 99 ? -12.650 -16.539 -5.024 1.00 94.12 99 LYS A O 1
ATOM 807 N N . TRP A 1 100 ? -13.873 -14.846 -4.201 1.00 93.19 100 TRP A N 1
ATOM 808 C CA . TRP A 1 100 ? -13.290 -14.841 -2.869 1.00 93.19 100 TRP A CA 1
ATOM 809 C C . TRP A 1 100 ? -14.331 -15.262 -1.842 1.00 93.19 100 TRP A C 1
ATOM 811 O O . TRP A 1 100 ? -15.413 -14.680 -1.764 1.00 93.19 100 TRP A O 1
ATOM 821 N N . GLU A 1 101 ? -14.002 -16.258 -1.027 1.00 90.38 101 GLU A N 1
ATOM 822 C CA . GLU A 1 101 ? -14.861 -16.677 0.076 1.00 90.38 101 GLU A CA 1
ATOM 823 C C . GLU A 1 101 ? -14.707 -15.730 1.267 1.00 90.38 101 GLU A C 1
ATOM 825 O O . GLU A 1 101 ? -13.603 -15.421 1.714 1.00 90.38 101 GLU A O 1
ATOM 830 N N . THR A 1 102 ? -15.829 -15.266 1.812 1.00 88.69 102 THR A N 1
ATOM 831 C CA . THR A 1 102 ? -15.847 -14.359 2.962 1.00 88.69 102 THR A CA 1
ATOM 832 C C . THR A 1 102 ? -16.817 -14.869 4.019 1.00 88.69 102 THR A C 1
ATOM 834 O O . THR A 1 102 ? -17.727 -15.651 3.742 1.00 88.69 102 THR A O 1
ATOM 837 N N . LYS A 1 103 ? -16.703 -14.353 5.249 1.00 78.19 103 LYS A N 1
ATOM 838 C CA . LYS A 1 103 ? -17.643 -14.680 6.338 1.00 78.19 103 LYS A CA 1
ATOM 839 C C . LYS A 1 103 ? -19.106 -14.330 6.017 1.00 78.19 103 LYS A C 1
ATOM 841 O O . LYS A 1 103 ? -19.996 -14.791 6.723 1.00 78.19 103 LYS A O 1
ATOM 846 N N . ARG A 1 104 ? -19.358 -13.481 5.011 1.00 81.69 104 ARG A N 1
ATOM 847 C CA . ARG A 1 104 ? -20.700 -13.030 4.601 1.00 81.69 104 ARG A CA 1
ATOM 848 C C . ARG A 1 104 ? -21.112 -13.533 3.209 1.00 81.69 104 ARG A C 1
ATOM 850 O O . ARG A 1 104 ? -22.082 -13.020 2.661 1.00 81.69 104 ARG A O 1
ATOM 857 N N . GLY A 1 105 ? -20.401 -14.519 2.657 1.00 86.12 105 GLY A N 1
ATOM 858 C CA . GLY A 1 105 ? -20.665 -15.094 1.335 1.00 86.12 105 GLY A CA 1
ATOM 859 C C . GLY A 1 105 ? -19.542 -14.834 0.332 1.00 86.12 105 GLY A C 1
ATOM 860 O O . GLY A 1 105 ? -18.425 -14.488 0.715 1.00 86.12 105 GLY A O 1
ATOM 861 N N . GLU A 1 106 ? -19.832 -15.016 -0.953 1.00 90.06 106 GLU A N 1
ATOM 862 C CA . GLU A 1 106 ? -18.862 -14.801 -2.031 1.00 90.06 106 GLU A CA 1
ATOM 863 C C . GLU A 1 106 ? -18.692 -13.304 -2.345 1.00 90.06 106 GLU A C 1
ATOM 865 O O . GLU A 1 106 ? -19.668 -12.556 -2.432 1.00 90.06 106 GLU A O 1
ATOM 870 N N . TYR A 1 107 ? -17.446 -12.883 -2.554 1.00 93.75 107 TYR A N 1
ATOM 871 C CA . TYR A 1 107 ? -17.075 -11.592 -3.128 1.00 93.75 107 TYR A CA 1
ATOM 872 C C . TYR A 1 107 ? -16.502 -11.820 -4.529 1.00 93.75 107 TYR A C 1
ATOM 874 O O . TYR A 1 107 ? -15.646 -12.686 -4.718 1.00 93.75 107 TYR A O 1
ATOM 882 N N . GLN A 1 108 ? -16.978 -11.069 -5.519 1.00 94.88 108 GLN A N 1
ATOM 883 C CA . GLN A 1 108 ? -16.496 -11.161 -6.899 1.00 94.88 108 GLN A CA 1
ATOM 884 C C . GLN A 1 108 ? -15.355 -10.154 -7.085 1.00 94.88 108 GLN A C 1
ATOM 886 O O . GLN A 1 108 ? -15.602 -8.954 -7.093 1.00 94.88 108 GLN A O 1
ATOM 891 N N . HIS A 1 109 ? -14.119 -10.617 -7.211 1.00 94.75 109 HIS A N 1
ATOM 892 C CA . HIS A 1 109 ? -12.959 -9.765 -7.458 1.00 94.75 109 HIS A CA 1
ATOM 893 C C . HIS A 1 109 ? -12.615 -9.746 -8.944 1.00 94.75 109 HIS A C 1
ATOM 895 O O . HIS A 1 109 ? -12.569 -10.800 -9.571 1.00 94.75 109 HIS A O 1
ATOM 901 N N . ILE A 1 110 ? -12.339 -8.571 -9.502 1.00 94.50 110 ILE A N 1
ATOM 902 C CA . ILE A 1 110 ? -11.841 -8.437 -10.870 1.00 94.50 110 ILE A CA 1
ATOM 903 C C . ILE A 1 110 ? -10.329 -8.223 -10.799 1.00 94.50 110 ILE A C 1
ATOM 905 O O . ILE A 1 110 ? -9.862 -7.257 -10.186 1.00 94.50 110 ILE A O 1
ATOM 909 N N . LEU A 1 111 ? -9.564 -9.117 -11.430 1.00 87.75 111 LEU A N 1
ATOM 910 C CA . LEU A 1 111 ? -8.122 -8.938 -11.560 1.00 87.75 111 LEU A CA 1
ATOM 911 C C . LEU A 1 111 ? -7.840 -7.677 -12.372 1.00 87.75 111 LEU A C 1
ATOM 913 O O . LEU A 1 111 ? -8.416 -7.463 -13.435 1.00 87.75 111 LEU A O 1
ATOM 917 N N . ASP A 1 112 ? -6.968 -6.833 -11.833 1.00 87.12 112 ASP A N 1
ATOM 918 C CA . ASP A 1 112 ? -6.636 -5.537 -12.408 1.00 87.12 112 ASP A CA 1
ATOM 919 C C . ASP A 1 112 ? -5.300 -5.634 -13.148 1.00 87.12 112 ASP A C 1
ATOM 921 O O . ASP A 1 112 ? -4.257 -5.663 -12.487 1.00 87.12 112 ASP A O 1
ATOM 925 N N . PRO A 1 113 ? -5.307 -5.706 -14.489 1.00 82.75 113 PRO A N 1
ATOM 926 C CA . PRO A 1 113 ? -4.074 -5.778 -15.256 1.00 82.75 113 PRO A CA 1
ATOM 927 C C . PRO A 1 113 ? -3.374 -4.419 -15.381 1.00 82.75 113 PRO A C 1
ATOM 929 O O . PRO A 1 113 ? -2.192 -4.369 -15.699 1.00 82.75 113 PRO A O 1
ATOM 932 N N . TYR A 1 114 ? -4.063 -3.308 -15.099 1.00 86.19 114 TYR A N 1
ATOM 933 C CA . TYR A 1 114 ? -3.543 -1.964 -15.355 1.00 86.19 114 TYR A CA 1
ATOM 934 C C . TYR A 1 114 ? -2.803 -1.379 -14.152 1.00 86.19 114 TYR A C 1
ATOM 936 O O . TYR A 1 114 ? -1.812 -0.670 -14.323 1.00 86.19 114 TYR A O 1
ATOM 944 N N . LEU A 1 115 ? -3.242 -1.685 -12.927 1.00 84.06 115 LEU A N 1
ATOM 945 C CA . LEU A 1 115 ? -2.568 -1.210 -11.713 1.00 84.06 115 LEU A CA 1
ATOM 946 C C . LEU A 1 115 ? -1.080 -1.622 -11.640 1.00 84.06 115 LEU A C 1
ATOM 948 O O . LEU A 1 115 ? -0.274 -0.774 -11.261 1.00 84.06 115 LEU A O 1
ATOM 952 N N . PRO A 1 116 ? -0.673 -2.858 -12.002 1.00 81.19 116 PRO A N 1
ATOM 953 C CA . PRO A 1 116 ? 0.739 -3.251 -12.024 1.00 81.19 116 PRO A CA 1
ATOM 954 C C . PRO A 1 116 ? 1.602 -2.504 -13.049 1.00 81.19 116 PRO A C 1
ATOM 956 O O . PRO A 1 116 ? 2.818 -2.465 -12.879 1.00 81.19 116 PRO A O 1
ATOM 959 N N . LEU A 1 117 ? 0.996 -1.936 -14.098 1.00 78.62 117 LEU A N 1
ATOM 960 C CA . LEU A 1 117 ? 1.701 -1.173 -15.135 1.00 78.62 117 LEU A CA 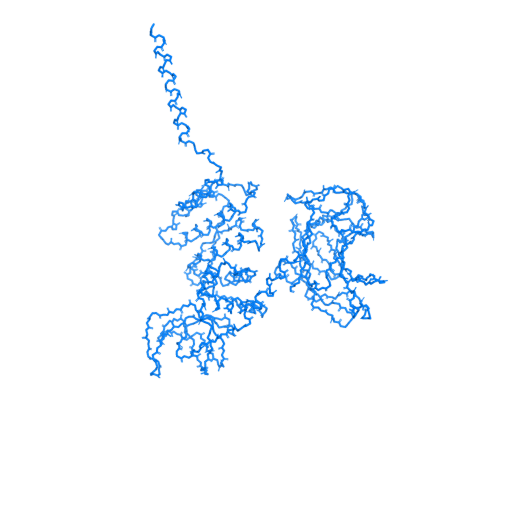1
ATOM 961 C C . LEU A 1 117 ? 2.013 0.259 -14.685 1.00 78.62 117 LEU A C 1
ATOM 963 O O . LEU A 1 117 ? 2.930 0.888 -15.204 1.00 78.62 117 LEU A O 1
ATOM 967 N N . LEU A 1 118 ? 1.274 0.778 -13.701 1.00 76.00 118 LEU A N 1
ATOM 968 C CA . LEU A 1 118 ? 1.550 2.083 -13.115 1.00 76.00 118 LEU A CA 1
ATOM 969 C C . LEU A 1 118 ? 2.816 2.027 -12.264 1.00 76.00 118 LEU A C 1
ATOM 971 O O . LEU A 1 118 ? 2.940 1.198 -11.358 1.00 76.00 118 LEU A O 1
ATOM 975 N N . LYS A 1 119 ? 3.729 2.977 -12.489 1.00 74.62 119 LYS A N 1
ATOM 976 C CA . LYS A 1 119 ? 4.949 3.091 -11.688 1.00 74.62 119 LYS A CA 1
ATOM 977 C C . LYS A 1 119 ? 4.585 3.320 -10.209 1.00 74.62 119 LYS A C 1
ATOM 979 O O . LYS A 1 119 ? 3.963 4.347 -9.899 1.00 74.62 119 LYS A O 1
ATOM 984 N N . PRO A 1 120 ? 4.985 2.416 -9.290 1.00 75.00 120 PRO A N 1
ATOM 985 C CA . PRO A 1 120 ? 4.694 2.557 -7.868 1.00 75.00 120 PRO A CA 1
ATOM 986 C C . PRO A 1 120 ? 5.195 3.887 -7.307 1.00 75.00 120 PRO A C 1
ATOM 988 O O . PRO A 1 120 ? 6.184 4.438 -7.794 1.00 75.00 120 PRO A O 1
ATOM 991 N N . GLN A 1 121 ? 4.540 4.378 -6.251 1.00 69.69 121 GLN A N 1
ATOM 992 C CA . GLN A 1 121 ? 4.932 5.589 -5.511 1.00 69.69 121 GLN A CA 1
ATOM 993 C C . GLN A 1 121 ? 4.857 6.902 -6.312 1.00 69.69 121 GLN A C 1
ATOM 995 O O . GLN A 1 121 ? 5.244 7.961 -5.818 1.00 69.69 121 GLN A O 1
ATOM 1000 N N . THR A 1 122 ? 4.324 6.874 -7.535 1.00 77.38 122 THR A N 1
ATOM 1001 C CA . THR A 1 122 ? 3.976 8.097 -8.262 1.00 77.38 122 THR A CA 1
ATOM 1002 C C . THR A 1 122 ? 2.677 8.701 -7.716 1.00 77.38 122 THR A C 1
ATOM 1004 O O . THR A 1 122 ? 1.814 7.977 -7.207 1.00 77.38 122 THR A O 1
ATOM 1007 N N . PRO A 1 123 ? 2.456 10.024 -7.859 1.00 83.38 123 PRO A N 1
ATOM 1008 C CA . PRO A 1 123 ? 1.197 10.645 -7.452 1.00 83.38 123 PRO A CA 1
ATOM 1009 C C . PRO A 1 123 ? -0.038 10.019 -8.113 1.00 83.38 123 PRO A C 1
ATOM 1011 O O . PRO A 1 123 ? -1.094 9.968 -7.481 1.00 83.38 123 PRO A O 1
ATOM 1014 N N . ILE A 1 124 ? 0.093 9.550 -9.361 1.00 84.50 124 ILE A N 1
ATOM 1015 C CA . ILE A 1 124 ? -0.980 8.880 -10.102 1.00 84.50 124 ILE A CA 1
ATOM 1016 C C . ILE A 1 124 ? -1.255 7.511 -9.484 1.00 84.50 124 ILE A C 1
ATOM 1018 O O . ILE A 1 124 ? -2.368 7.315 -9.006 1.00 84.50 124 ILE A O 1
ATOM 1022 N N . TYR A 1 125 ? -0.247 6.633 -9.383 1.00 87.31 125 TYR A N 1
ATOM 1023 C CA . TYR A 1 125 ? -0.378 5.310 -8.754 1.00 87.31 125 TYR A CA 1
ATOM 1024 C C . TYR A 1 125 ? -1.032 5.394 -7.375 1.00 87.31 125 TYR A C 1
ATOM 1026 O O . TYR A 1 125 ? -1.999 4.693 -7.078 1.00 87.31 125 TYR A O 1
ATOM 1034 N N . ARG A 1 126 ? -0.549 6.325 -6.550 1.00 92.50 126 ARG A N 1
ATOM 1035 C CA . ARG A 1 126 ? -1.070 6.564 -5.209 1.00 92.50 126 ARG A CA 1
ATOM 1036 C C . ARG A 1 126 ? -2.559 6.921 -5.219 1.00 92.50 126 ARG A C 1
ATOM 1038 O O . ARG A 1 126 ? -3.331 6.359 -4.444 1.00 92.50 126 ARG A O 1
ATOM 1045 N N . ARG A 1 127 ? -2.978 7.851 -6.084 1.00 95.38 127 ARG A N 1
ATOM 1046 C CA . ARG A 1 127 ? -4.393 8.246 -6.216 1.00 95.38 127 ARG A CA 1
ATOM 1047 C C . ARG A 1 127 ? -5.255 7.092 -6.726 1.00 95.38 127 ARG A C 1
ATOM 1049 O O . ARG A 1 127 ? -6.347 6.893 -6.202 1.00 95.38 127 ARG A O 1
ATOM 1056 N N . THR A 1 128 ? -4.760 6.314 -7.688 1.00 96.62 128 THR A N 1
ATOM 1057 C CA . THR A 1 128 ? -5.436 5.115 -8.209 1.00 96.62 128 THR A CA 1
ATOM 1058 C C . THR A 1 128 ? -5.672 4.095 -7.097 1.00 96.62 128 THR A C 1
ATOM 1060 O O . THR A 1 128 ? -6.791 3.625 -6.901 1.00 96.62 128 THR A O 1
ATOM 1063 N N . LEU A 1 129 ? -4.631 3.805 -6.316 1.00 95.62 129 LEU A N 1
ATOM 1064 C CA . LEU A 1 129 ? -4.661 2.838 -5.225 1.00 95.62 129 LEU A CA 1
ATOM 1065 C C . LEU A 1 129 ? -5.639 3.249 -4.117 1.00 95.62 129 LEU A C 1
ATOM 1067 O O . LEU A 1 129 ? -6.496 2.461 -3.712 1.00 95.62 129 LEU A O 1
ATOM 1071 N N . VAL A 1 130 ? -5.564 4.507 -3.674 1.00 97.44 130 VAL A N 1
ATOM 1072 C CA . VAL A 1 130 ? -6.484 5.072 -2.676 1.00 97.44 130 VAL A CA 1
ATOM 1073 C C . VAL A 1 130 ? -7.928 5.074 -3.185 1.00 97.44 130 VAL A C 1
ATOM 1075 O O . VAL A 1 130 ? -8.842 4.700 -2.445 1.00 97.44 130 VAL A O 1
ATOM 1078 N N . GLY A 1 131 ? -8.144 5.447 -4.450 1.00 96.94 131 GLY A N 1
ATOM 1079 C CA . GLY A 1 131 ? -9.460 5.421 -5.085 1.00 96.94 131 GLY A CA 1
ATOM 1080 C C . GLY A 1 131 ? -10.055 4.014 -5.114 1.00 96.94 131 GLY A C 1
ATOM 1081 O O . GLY A 1 131 ? -11.191 3.824 -4.684 1.00 96.94 131 GLY A O 1
ATOM 1082 N N . LYS A 1 132 ? -9.263 3.009 -5.510 1.00 96.81 132 LYS A N 1
ATOM 1083 C CA . LYS A 1 132 ? -9.675 1.598 -5.532 1.00 96.81 132 LYS A CA 1
ATOM 1084 C C . LYS A 1 132 ? -10.080 1.104 -4.144 1.00 96.81 132 LYS A C 1
ATOM 1086 O O . LYS A 1 132 ? -11.174 0.573 -3.972 1.00 96.81 132 LYS A O 1
ATOM 1091 N N . PHE A 1 133 ? -9.242 1.322 -3.131 1.00 96.12 133 PHE A N 1
ATOM 1092 C CA . PHE A 1 133 ? -9.525 0.841 -1.773 1.00 96.12 133 PHE A CA 1
ATOM 1093 C C . PHE A 1 133 ? -10.706 1.560 -1.120 1.00 96.12 133 PHE A C 1
ATOM 1095 O O . PHE A 1 133 ? -11.415 0.970 -0.305 1.00 96.12 133 PHE A O 1
ATOM 1102 N N . SER A 1 134 ? -10.973 2.800 -1.530 1.00 95.25 134 SER A N 1
ATOM 1103 C CA . SER A 1 134 ? -12.136 3.564 -1.076 1.00 95.25 134 SER A CA 1
ATOM 1104 C C . SER A 1 134 ? -13.480 3.017 -1.573 1.00 95.25 134 SER A C 1
ATOM 1106 O O . SER A 1 134 ? -14.526 3.460 -1.090 1.00 95.25 134 SER A O 1
ATOM 1108 N N . LEU A 1 135 ? -13.475 2.079 -2.527 1.00 95.50 135 LEU A N 1
ATOM 1109 C CA . LEU A 1 135 ? -14.682 1.482 -3.103 1.00 95.50 135 LEU A CA 1
ATOM 1110 C C . LEU A 1 135 ? -15.069 0.140 -2.464 1.00 95.50 135 LEU A C 1
ATOM 1112 O O . LEU A 1 135 ? -16.165 -0.355 -2.729 1.00 95.50 135 LEU A O 1
ATOM 1116 N N . PHE A 1 136 ? -14.249 -0.432 -1.574 1.00 93.19 136 PHE A N 1
ATOM 1117 C CA . PHE A 1 136 ? -14.637 -1.647 -0.856 1.00 93.19 136 PHE A CA 1
ATOM 1118 C C . PHE A 1 136 ? -15.811 -1.375 0.100 1.00 93.19 136 PHE A C 1
ATOM 1120 O O . PHE A 1 136 ? -15.657 -0.723 1.132 1.00 93.19 136 PHE A O 1
ATOM 1127 N N . LYS A 1 137 ? -16.997 -1.906 -0.228 1.00 88.56 137 LYS A N 1
ATOM 1128 C CA . LYS A 1 137 ? -18.200 -1.827 0.631 1.00 88.56 137 LYS A CA 1
ATOM 1129 C C . LYS A 1 137 ? -18.541 -3.131 1.347 1.00 88.56 137 LYS A C 1
ATOM 1131 O O . LYS A 1 137 ? -19.118 -3.106 2.434 1.00 88.56 137 LYS A O 1
ATOM 1136 N N . LYS A 1 138 ? -18.237 -4.274 0.730 1.00 91.06 138 LYS A N 1
ATOM 1137 C CA . LYS A 1 138 ? -18.471 -5.602 1.311 1.00 91.06 138 LYS A CA 1
ATOM 1138 C C . LYS A 1 138 ? -17.187 -6.130 1.958 1.00 91.06 138 LYS A C 1
ATOM 1140 O O . LYS A 1 138 ? -16.104 -5.735 1.533 1.00 91.06 138 LYS A O 1
ATOM 1145 N N . PRO A 1 139 ? -17.291 -7.014 2.968 1.00 91.94 139 PRO A N 1
ATOM 1146 C CA . PRO A 1 139 ? -16.116 -7.674 3.520 1.00 91.94 139 PRO A CA 1
ATOM 1147 C C . PRO A 1 139 ? -15.372 -8.447 2.434 1.00 91.94 139 PRO A C 1
ATOM 1149 O O . PRO A 1 139 ? -16.010 -9.164 1.668 1.00 91.94 139 PRO A O 1
ATOM 1152 N N . ILE A 1 140 ? -14.049 -8.333 2.417 1.00 93.44 140 ILE A N 1
ATOM 1153 C CA . ILE A 1 140 ? -13.139 -9.166 1.622 1.00 93.44 140 ILE A CA 1
ATOM 1154 C C . ILE A 1 140 ? -12.343 -10.106 2.555 1.00 93.44 140 ILE A C 1
ATOM 1156 O O . ILE A 1 140 ? -12.400 -9.941 3.782 1.00 93.44 140 ILE A O 1
ATOM 1160 N N . PRO A 1 141 ? -11.637 -11.128 2.031 1.00 92.38 141 PRO A N 1
ATOM 1161 C CA . PRO A 1 141 ? -10.854 -12.038 2.864 1.00 92.38 141 PRO A CA 1
ATOM 1162 C C . PRO A 1 141 ? -9.778 -11.310 3.677 1.00 92.38 141 PRO A C 1
ATOM 1164 O O . PRO A 1 141 ? -9.179 -10.337 3.214 1.00 92.38 141 PRO A O 1
ATOM 1167 N N . LYS A 1 142 ? -9.515 -11.795 4.894 1.00 92.19 142 LYS A N 1
ATOM 1168 C CA . LYS A 1 142 ? -8.648 -11.118 5.874 1.00 92.19 142 LYS A CA 1
ATOM 1169 C C . LYS A 1 142 ? -7.220 -10.911 5.361 1.00 92.19 142 LYS A C 1
ATOM 1171 O O . LYS A 1 142 ? -6.641 -9.850 5.573 1.00 92.19 142 LYS A O 1
ATOM 1176 N N . GLU A 1 143 ? -6.696 -11.880 4.622 1.00 85.88 143 GLU A N 1
ATOM 1177 C CA . GLU A 1 143 ? -5.365 -11.854 4.028 1.00 85.88 143 GLU A CA 1
ATOM 1178 C C . GLU A 1 143 ? -5.270 -10.812 2.905 1.00 85.88 143 GLU A C 1
ATOM 1180 O O . GLU A 1 143 ? -4.220 -10.199 2.705 1.00 85.88 143 GLU A O 1
ATOM 1185 N N . LYS A 1 144 ? -6.386 -10.545 2.208 1.00 90.50 144 LYS A N 1
ATOM 1186 C CA . LYS A 1 144 ? -6.480 -9.488 1.193 1.00 90.50 144 LYS A CA 1
ATOM 1187 C C . LYS A 1 144 ? -6.542 -8.111 1.844 1.00 90.50 144 LYS A C 1
ATOM 1189 O O . LYS A 1 144 ? -5.836 -7.213 1.397 1.00 90.50 144 LYS A O 1
ATOM 1194 N N . VAL A 1 145 ? -7.296 -7.959 2.939 1.00 94.31 145 VAL A N 1
ATOM 1195 C CA . VAL A 1 145 ? -7.308 -6.713 3.731 1.00 94.31 145 VAL A CA 1
ATOM 1196 C C . VAL A 1 145 ? -5.902 -6.379 4.220 1.00 94.31 145 VAL A C 1
ATOM 1198 O O . VAL A 1 145 ? -5.450 -5.255 4.014 1.00 94.31 145 VAL A O 1
ATOM 1201 N N . SER A 1 146 ? -5.190 -7.343 4.816 1.00 88.25 146 SER A N 1
ATOM 1202 C CA . SER A 1 146 ? -3.808 -7.137 5.263 1.00 88.25 146 SER A CA 1
ATOM 1203 C C . SER A 1 146 ? -2.899 -6.767 4.092 1.00 88.25 146 SER A C 1
ATOM 1205 O O . SER A 1 146 ? -2.172 -5.783 4.173 1.00 88.25 146 SER A O 1
ATOM 1207 N N . TYR A 1 147 ? -2.981 -7.481 2.967 1.00 87.19 147 TYR A N 1
ATOM 1208 C CA . TYR A 1 147 ? -2.190 -7.172 1.774 1.00 87.19 147 TYR A CA 1
ATOM 1209 C C . TYR A 1 147 ? -2.403 -5.737 1.253 1.00 87.19 147 TYR A C 1
ATOM 1211 O O . TYR A 1 147 ? -1.418 -5.045 0.965 1.00 87.19 147 TYR A O 1
ATOM 1219 N N . PHE A 1 148 ? -3.660 -5.285 1.165 1.00 91.88 148 PHE A N 1
ATOM 1220 C CA . PHE A 1 148 ? -4.017 -3.935 0.716 1.00 91.88 148 PHE A CA 1
ATOM 1221 C C . PHE A 1 148 ? -3.645 -2.863 1.737 1.00 91.88 148 PHE A C 1
ATOM 1223 O O . PHE A 1 148 ? -3.142 -1.810 1.353 1.00 91.88 148 PHE A O 1
ATOM 1230 N N . LEU A 1 149 ? -3.796 -3.142 3.034 1.00 94.69 149 LEU A N 1
ATOM 1231 C CA . LEU A 1 149 ? -3.320 -2.254 4.091 1.00 94.69 149 LEU A CA 1
ATOM 1232 C C . LEU A 1 149 ? -1.813 -2.027 3.949 1.00 94.69 149 LEU A C 1
ATOM 1234 O O . LEU A 1 149 ? -1.374 -0.885 3.887 1.00 94.69 149 LEU A O 1
ATOM 1238 N N . LEU A 1 150 ? -1.031 -3.096 3.786 1.00 88.25 150 LEU A N 1
ATOM 1239 C CA . LEU A 1 150 ? 0.412 -2.992 3.572 1.00 88.25 150 LEU A CA 1
ATOM 1240 C C . LEU A 1 150 ? 0.777 -2.238 2.290 1.00 88.25 150 LEU A C 1
ATOM 1242 O O . LEU A 1 150 ? 1.792 -1.557 2.255 1.00 88.25 150 LEU A O 1
ATOM 1246 N N . GLN A 1 151 ? -0.018 -2.351 1.222 1.00 87.38 151 GLN A N 1
ATOM 1247 C CA . GLN A 1 151 ? 0.170 -1.509 0.037 1.00 87.38 151 GLN A CA 1
ATOM 1248 C C . GLN A 1 151 ? -0.074 -0.028 0.342 1.00 87.38 151 GLN A C 1
ATOM 1250 O O . GLN A 1 151 ? 0.754 0.798 -0.020 1.00 87.38 151 GLN A O 1
ATOM 1255 N N . LEU A 1 152 ? -1.162 0.297 1.042 1.00 94.06 152 LEU A N 1
ATOM 1256 C CA . LEU A 1 152 ? -1.519 1.674 1.374 1.00 94.06 152 LEU A CA 1
ATOM 1257 C C . LEU A 1 152 ? -0.489 2.340 2.300 1.00 94.06 152 LEU A C 1
ATOM 1259 O O . LEU A 1 152 ? -0.149 3.503 2.101 1.00 94.06 152 LEU A O 1
ATOM 1263 N N . LEU A 1 153 ? 0.043 1.608 3.285 1.00 90.88 153 LEU A N 1
ATOM 1264 C CA . LEU A 1 153 ? 1.002 2.133 4.269 1.00 90.88 153 LEU A CA 1
ATOM 1265 C C . LEU A 1 153 ? 2.320 2.629 3.663 1.00 90.88 153 LEU A C 1
ATOM 1267 O O . LEU A 1 153 ? 2.973 3.485 4.261 1.00 90.88 153 LEU A O 1
ATOM 1271 N N . LEU A 1 154 ? 2.699 2.099 2.498 1.00 85.62 154 LEU A N 1
ATOM 1272 C CA . LEU A 1 154 ? 3.919 2.472 1.776 1.00 85.62 154 LEU A CA 1
ATOM 1273 C C . LEU A 1 154 ? 3.766 3.758 0.957 1.00 85.62 154 LEU A C 1
ATOM 1275 O O . LEU A 1 154 ? 4.771 4.314 0.497 1.00 85.62 154 LEU A O 1
ATOM 1279 N N . GLU A 1 155 ? 2.531 4.220 0.775 1.00 88.38 155 GLU A N 1
ATOM 1280 C CA . GLU A 1 155 ? 2.206 5.427 0.031 1.00 88.38 155 GLU A CA 1
ATOM 1281 C C . GLU A 1 155 ? 2.155 6.647 0.953 1.00 88.38 155 GLU A C 1
ATOM 1283 O O . GLU A 1 155 ? 1.676 6.578 2.086 1.00 88.38 155 GLU A O 1
ATOM 1288 N N . ASP A 1 156 ? 2.643 7.780 0.452 1.00 88.56 156 ASP A N 1
ATOM 1289 C CA . ASP A 1 156 ? 2.684 9.038 1.199 1.00 88.56 156 ASP A CA 1
ATOM 1290 C C . ASP A 1 156 ? 1.282 9.664 1.295 1.00 88.56 156 ASP A C 1
ATOM 1292 O O . ASP A 1 156 ? 0.731 10.019 0.257 1.00 88.56 156 ASP A O 1
ATOM 1296 N N . PRO A 1 157 ? 0.673 9.847 2.478 1.00 92.50 157 PRO A N 1
ATOM 1297 C CA . PRO A 1 157 ? -0.665 10.434 2.587 1.00 92.50 157 PRO A CA 1
ATOM 1298 C C . PRO A 1 157 ? -0.726 11.932 2.232 1.00 92.50 157 PRO A C 1
ATOM 1300 O O . PRO A 1 157 ? -1.824 12.456 2.028 1.00 92.50 157 PRO A O 1
ATOM 1303 N N . ARG A 1 158 ? 0.416 12.633 2.145 1.00 89.31 158 ARG A N 1
ATOM 1304 C CA . ARG A 1 158 ? 0.467 14.090 1.938 1.00 89.31 158 ARG A CA 1
ATOM 1305 C C . ARG A 1 158 ? -0.153 14.518 0.607 1.00 89.31 158 ARG A C 1
ATOM 1307 O O . ARG A 1 158 ? 0.177 13.990 -0.464 1.00 89.31 158 ARG A O 1
ATOM 1314 N N . GLY A 1 159 ? -1.019 15.527 0.677 1.00 89.56 159 GLY A N 1
ATOM 1315 C CA . GLY A 1 159 ? -1.746 16.119 -0.446 1.00 89.56 159 GLY A CA 1
ATOM 1316 C C . GLY A 1 159 ? -2.978 15.333 -0.907 1.00 89.56 159 GLY A C 1
ATOM 1317 O 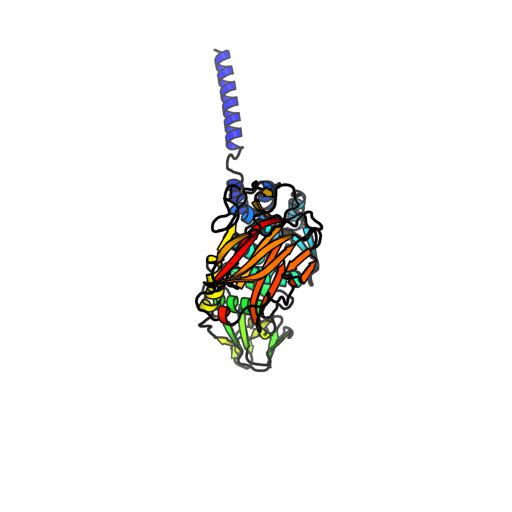O . GLY A 1 159 ? -3.589 15.723 -1.904 1.00 89.56 159 GLY A O 1
ATOM 1318 N N . ILE A 1 160 ? -3.322 14.228 -0.235 1.00 94.12 160 ILE A N 1
ATOM 1319 C CA . ILE A 1 160 ? -4.528 13.416 -0.482 1.00 94.12 160 ILE A CA 1
ATOM 1320 C C . ILE A 1 160 ? -5.123 12.865 0.829 1.00 94.12 160 ILE A C 1
ATOM 1322 O O . ILE A 1 160 ? -5.705 11.781 0.859 1.00 94.12 160 ILE A O 1
ATOM 1326 N N . GLU A 1 161 ? -4.970 13.594 1.934 1.00 94.94 161 GLU A N 1
ATOM 1327 C CA . GLU A 1 161 ? -5.255 13.128 3.297 1.00 94.94 161 GLU A CA 1
ATOM 1328 C C . GLU A 1 161 ? -6.711 12.678 3.465 1.00 94.94 161 GLU A C 1
ATOM 1330 O O . GLU A 1 161 ? -6.985 11.691 4.151 1.00 94.94 161 GLU A O 1
ATOM 1335 N N . ALA A 1 162 ? -7.646 13.371 2.809 1.00 96.38 162 ALA A N 1
ATOM 1336 C CA . ALA A 1 162 ? -9.067 13.037 2.837 1.00 96.38 162 ALA A CA 1
ATOM 1337 C C . ALA A 1 162 ? -9.330 11.642 2.258 1.00 96.38 162 ALA A C 1
ATOM 1339 O O . ALA A 1 162 ? -9.832 10.760 2.961 1.00 96.38 162 ALA A O 1
ATOM 1340 N N . ASP A 1 163 ? -8.925 11.415 1.009 1.00 96.81 163 ASP A N 1
ATOM 1341 C CA . ASP A 1 163 ? -9.145 10.142 0.324 1.00 96.81 163 ASP A CA 1
ATOM 1342 C C . ASP A 1 163 ? -8.329 9.019 0.972 1.00 96.81 163 ASP A C 1
ATOM 1344 O O . ASP A 1 163 ? -8.842 7.919 1.191 1.00 96.81 163 ASP A O 1
ATOM 1348 N N . TYR A 1 164 ? -7.082 9.305 1.362 1.00 97.69 164 TYR A N 1
ATOM 1349 C CA . TYR A 1 164 ? -6.216 8.341 2.036 1.00 97.69 164 TYR A CA 1
ATOM 1350 C C . TYR A 1 164 ? -6.824 7.892 3.368 1.00 97.69 164 TYR A C 1
ATOM 1352 O O . TYR A 1 164 ? -6.904 6.693 3.641 1.00 97.69 164 TYR A O 1
ATOM 1360 N N . SER A 1 165 ? -7.305 8.830 4.193 1.00 97.62 165 SER A N 1
ATOM 1361 C CA . SER A 1 165 ? -7.941 8.499 5.473 1.00 97.62 165 SER A CA 1
ATOM 1362 C C . SER A 1 165 ? -9.212 7.667 5.293 1.00 97.62 165 SER A C 1
ATOM 1364 O O . SER A 1 165 ? -9.462 6.762 6.089 1.00 97.62 165 SER A O 1
ATOM 1366 N N . LYS A 1 166 ? -9.980 7.907 4.222 1.00 97.38 166 LYS A N 1
ATOM 1367 C CA . LYS A 1 166 ? -11.167 7.120 3.873 1.00 97.38 166 LYS A CA 1
ATOM 1368 C C . LYS A 1 166 ? -10.810 5.691 3.473 1.00 97.38 166 LYS A C 1
ATOM 1370 O O . LYS A 1 166 ? -11.397 4.755 4.019 1.00 97.38 166 LYS A O 1
ATOM 1375 N N . ALA A 1 167 ? -9.838 5.516 2.579 1.00 98.00 167 ALA A N 1
ATOM 1376 C CA . ALA A 1 167 ? -9.329 4.199 2.199 1.00 98.00 167 ALA A CA 1
ATOM 1377 C C . ALA A 1 167 ? -8.796 3.434 3.419 1.00 98.00 167 ALA A C 1
ATOM 1379 O O . ALA A 1 167 ? -9.151 2.273 3.637 1.00 98.00 167 ALA A O 1
ATOM 1380 N N . LEU A 1 168 ? -8.004 4.106 4.261 1.00 98.06 168 LEU A N 1
ATOM 1381 C CA . LEU A 1 168 ? -7.449 3.520 5.475 1.00 98.06 168 LEU A CA 1
ATOM 1382 C C . LEU A 1 168 ? -8.554 3.097 6.448 1.00 98.06 168 LEU A C 1
ATOM 1384 O O . LEU A 1 168 ? -8.539 1.968 6.929 1.00 98.06 168 LEU A O 1
ATOM 1388 N N . ALA A 1 169 ? -9.542 3.957 6.702 1.00 97.62 169 ALA A N 1
ATOM 1389 C CA . ALA A 1 169 ? -10.682 3.631 7.554 1.00 97.62 169 ALA A CA 1
ATOM 1390 C C . ALA A 1 169 ? -11.458 2.415 7.024 1.00 97.62 169 ALA A C 1
ATOM 1392 O O . ALA A 1 169 ? -11.790 1.522 7.800 1.00 97.62 169 ALA A O 1
ATOM 1393 N N . ILE A 1 170 ? -11.707 2.328 5.712 1.00 97.19 170 ILE A N 1
ATOM 1394 C CA . ILE A 1 170 ? -12.389 1.180 5.092 1.00 97.19 170 ILE A CA 1
ATOM 1395 C C . ILE A 1 170 ? -11.624 -0.124 5.333 1.00 97.19 170 ILE A C 1
ATOM 1397 O O . ILE A 1 170 ? -12.236 -1.122 5.713 1.00 97.19 170 ILE A O 1
ATOM 1401 N N . LEU A 1 171 ? -10.300 -0.127 5.166 1.00 97.31 171 LEU A N 1
ATOM 1402 C CA . LEU A 1 171 ? -9.475 -1.308 5.434 1.00 97.31 171 LEU A CA 1
ATOM 1403 C C . LEU A 1 171 ? -9.431 -1.640 6.934 1.00 97.31 171 LEU A C 1
ATOM 1405 O O . LEU A 1 171 ? -9.571 -2.802 7.317 1.00 97.31 171 LEU A O 1
ATOM 1409 N N . LEU A 1 172 ? -9.315 -0.631 7.803 1.00 96.88 172 LEU A N 1
ATOM 1410 C CA . LEU A 1 172 ? -9.297 -0.821 9.255 1.00 96.88 172 LEU A CA 1
ATOM 1411 C C . LEU A 1 172 ? -10.637 -1.317 9.817 1.00 96.88 172 LEU A C 1
ATOM 1413 O O . LEU A 1 172 ? -10.628 -2.011 10.834 1.00 96.88 172 LEU A O 1
ATOM 1417 N N . LYS A 1 173 ? -11.781 -1.030 9.184 1.00 94.56 173 LYS A N 1
ATOM 1418 C CA . LYS A 1 173 ? -13.089 -1.584 9.594 1.00 94.56 173 LYS A CA 1
ATOM 1419 C C . LYS A 1 173 ? -13.197 -3.090 9.365 1.00 94.56 173 LYS A C 1
ATOM 1421 O O . LYS A 1 173 ? -14.034 -3.744 9.984 1.00 94.56 173 LYS A O 1
ATOM 1426 N N . GLN A 1 174 ? -12.393 -3.640 8.462 1.00 92.81 174 GLN A N 1
ATOM 1427 C CA . GLN A 1 174 ? -12.485 -5.040 8.078 1.00 92.81 174 GLN A CA 1
ATOM 1428 C C . GLN A 1 174 ? -11.603 -5.939 8.949 1.00 92.81 174 GLN A C 1
ATOM 1430 O O . GLN A 1 174 ? -10.604 -5.514 9.533 1.00 92.81 174 GLN A O 1
ATOM 1435 N N . SER A 1 175 ? -11.984 -7.216 9.024 1.00 89.94 175 SER A N 1
ATOM 1436 C CA . SER A 1 175 ? -11.165 -8.252 9.657 1.00 89.94 175 SER A CA 1
ATOM 1437 C C . SER A 1 175 ? -9.871 -8.424 8.865 1.00 89.94 175 SER A C 1
ATOM 1439 O O . SER A 1 175 ? -9.923 -8.555 7.648 1.00 89.94 175 SER A O 1
ATOM 1441 N N . ARG A 1 176 ? -8.732 -8.487 9.552 1.00 92.44 176 ARG A N 1
ATOM 1442 C CA . ARG A 1 176 ? -7.397 -8.595 8.947 1.00 92.44 176 ARG A CA 1
ATOM 1443 C C . ARG A 1 176 ? -6.517 -9.543 9.752 1.00 92.44 176 ARG A C 1
ATOM 1445 O O . ARG A 1 176 ? -6.769 -9.742 10.940 1.00 92.44 176 ARG A O 1
ATOM 1452 N N . ASP A 1 177 ? -5.516 -10.123 9.103 1.00 87.69 177 ASP A N 1
ATOM 1453 C CA . ASP A 1 177 ? -4.419 -10.773 9.817 1.00 87.69 177 ASP A CA 1
ATOM 1454 C C . ASP A 1 177 ? -3.522 -9.711 10.473 1.00 87.69 177 ASP A C 1
ATOM 1456 O O . ASP A 1 177 ? -3.361 -8.628 9.891 1.00 87.69 177 ASP A O 1
ATOM 1460 N N . PRO A 1 178 ? -2.947 -9.992 11.659 1.00 85.56 178 PRO A N 1
ATOM 1461 C CA . PRO A 1 178 ? -1.975 -9.104 12.285 1.00 85.56 178 PRO A CA 1
ATOM 1462 C C . PRO A 1 178 ? -0.810 -8.801 11.337 1.00 85.56 178 PRO A C 1
ATOM 1464 O O . PRO A 1 178 ? -0.345 -9.678 10.606 1.00 85.56 178 PRO A O 1
ATOM 1467 N N . ILE A 1 179 ? -0.348 -7.559 11.361 1.00 85.12 179 ILE A N 1
ATOM 1468 C CA . ILE A 1 179 ? 0.838 -7.086 10.649 1.00 85.12 179 ILE A CA 1
ATOM 1469 C C . ILE A 1 179 ? 2.051 -7.093 11.591 1.00 85.12 179 ILE A C 1
ATOM 1471 O O . ILE A 1 179 ? 1.898 -7.130 12.817 1.00 85.12 179 ILE A O 1
ATOM 1475 N N . GLY A 1 180 ? 3.256 -7.111 11.017 1.00 80.56 180 GLY A N 1
ATOM 1476 C CA . GLY A 1 180 ? 4.499 -7.112 11.785 1.00 80.56 180 GLY A CA 1
ATOM 1477 C C . GLY A 1 180 ? 4.717 -5.805 12.551 1.00 80.56 180 GLY A C 1
ATOM 1478 O O . GLY A 1 180 ? 4.020 -4.812 12.340 1.00 80.56 180 GLY A O 1
ATOM 1479 N N . GLU A 1 181 ? 5.684 -5.812 13.471 1.00 80.56 181 GLU A N 1
ATOM 1480 C CA . GLU A 1 181 ? 5.987 -4.655 14.330 1.00 80.56 181 GLU A CA 1
ATOM 1481 C C . GLU A 1 181 ? 6.370 -3.412 13.513 1.00 80.56 181 GLU A C 1
ATOM 1483 O O . GLU A 1 181 ? 5.912 -2.311 13.809 1.00 80.56 181 GLU A O 1
ATOM 1488 N N . TRP A 1 182 ? 7.134 -3.597 12.435 1.00 73.56 182 TRP A N 1
ATOM 1489 C CA . TRP A 1 182 ? 7.544 -2.518 11.535 1.00 73.56 182 TRP A CA 1
ATOM 1490 C C . TRP A 1 182 ? 6.361 -1.905 10.786 1.00 73.56 182 TRP A C 1
ATOM 1492 O O . TRP A 1 182 ? 6.209 -0.686 10.712 1.00 73.56 182 TRP A O 1
ATOM 1502 N N . GLU A 1 183 ? 5.485 -2.744 10.237 1.00 84.50 183 GLU A N 1
ATOM 1503 C CA . GLU A 1 183 ? 4.300 -2.279 9.524 1.00 84.50 183 GLU A CA 1
ATOM 1504 C C . GLU A 1 183 ? 3.293 -1.625 10.477 1.00 84.50 183 GLU A C 1
ATOM 1506 O O . GLU A 1 183 ? 2.608 -0.671 10.098 1.00 84.50 183 GLU A O 1
ATOM 1511 N N . LEU A 1 184 ? 3.228 -2.100 11.724 1.00 87.31 184 LEU A N 1
ATOM 1512 C CA . LEU A 1 184 ? 2.447 -1.471 12.780 1.00 87.31 184 LEU A CA 1
ATOM 1513 C C . LEU A 1 184 ? 2.977 -0.070 13.106 1.00 87.31 184 LEU A C 1
ATOM 1515 O O . LEU A 1 184 ? 2.179 0.864 13.181 1.00 87.31 184 LEU A O 1
ATOM 1519 N N . GLU A 1 185 ? 4.295 0.108 13.209 1.00 86.38 185 GLU A N 1
ATOM 1520 C CA . GLU A 1 185 ? 4.904 1.429 13.389 1.00 86.38 185 GLU A CA 1
ATOM 1521 C C . GLU A 1 185 ? 4.537 2.370 12.230 1.00 86.38 185 GLU A C 1
ATOM 1523 O O . GLU A 1 185 ? 4.125 3.513 12.445 1.00 86.38 185 GLU A O 1
ATOM 1528 N N . PHE A 1 186 ? 4.592 1.884 10.985 1.00 89.75 186 PHE A N 1
ATOM 1529 C CA . PHE A 1 186 ? 4.202 2.681 9.819 1.00 89.75 186 PHE A CA 1
ATOM 1530 C C . PHE A 1 186 ? 2.727 3.082 9.845 1.00 89.75 186 PHE A C 1
ATOM 1532 O O . PHE A 1 186 ? 2.389 4.214 9.476 1.00 89.75 186 PHE A O 1
ATOM 1539 N N . LEU A 1 187 ? 1.847 2.177 10.272 1.00 94.25 187 LEU A N 1
ATOM 1540 C CA . LEU A 1 187 ? 0.430 2.460 10.467 1.00 94.25 187 LEU A CA 1
ATOM 1541 C C . LEU A 1 187 ? 0.214 3.514 11.552 1.00 94.25 187 LEU A C 1
ATOM 1543 O O . LEU A 1 187 ? -0.537 4.461 11.326 1.00 94.25 187 LEU A O 1
ATOM 1547 N N . GLU A 1 188 ? 0.893 3.401 12.690 1.00 92.38 188 GLU A N 1
ATOM 1548 C CA . GLU A 1 188 ? 0.803 4.389 13.764 1.00 92.38 188 GLU A CA 1
ATOM 1549 C C . GLU A 1 188 ? 1.295 5.771 13.332 1.00 92.38 188 GLU A C 1
ATOM 1551 O O . GLU A 1 188 ? 0.626 6.764 13.613 1.00 92.38 188 GLU A O 1
ATOM 1556 N N . GLN A 1 189 ? 2.405 5.851 12.593 1.00 91.88 189 GLN A N 1
ATOM 1557 C CA . GLN A 1 189 ? 2.898 7.109 12.027 1.00 91.88 189 GLN A CA 1
ATOM 1558 C C . GLN A 1 189 ? 1.864 7.742 11.079 1.00 91.88 189 GLN A C 1
ATOM 1560 O O . GLN A 1 189 ? 1.558 8.929 11.212 1.00 91.88 189 GLN A O 1
ATOM 1565 N N . ASN A 1 190 ? 1.272 6.952 10.170 1.00 94.12 190 ASN A N 1
ATOM 1566 C CA . ASN A 1 190 ? 0.207 7.423 9.276 1.00 94.12 190 ASN A CA 1
ATOM 1567 C C . ASN A 1 190 ? -1.008 7.926 10.066 1.00 94.12 190 ASN A C 1
ATOM 1569 O O . ASN A 1 190 ? -1.495 9.023 9.813 1.00 94.12 190 ASN A O 1
ATOM 1573 N N . LEU A 1 191 ? -1.491 7.157 11.042 1.00 95.50 191 LEU A N 1
ATOM 1574 C CA . LEU A 1 191 ? -2.650 7.524 11.857 1.00 95.50 191 LEU A CA 1
ATOM 1575 C C . LEU A 1 191 ? -2.392 8.771 12.705 1.00 95.50 191 LEU A C 1
ATOM 1577 O O . LEU A 1 191 ? -3.269 9.629 12.825 1.00 95.50 191 LEU A O 1
ATOM 1581 N N . ALA A 1 192 ? -1.196 8.899 13.277 1.00 93.19 192 ALA A N 1
ATOM 1582 C CA . ALA A 1 192 ? -0.803 10.068 14.048 1.00 93.19 192 ALA A CA 1
ATOM 1583 C C . ALA A 1 192 ? -0.748 11.325 13.171 1.00 93.19 192 ALA A C 1
ATOM 1585 O O . ALA A 1 192 ? -1.289 12.354 13.573 1.00 93.19 192 ALA A O 1
ATOM 1586 N N . TYR A 1 193 ? -0.177 11.225 11.967 1.00 93.19 193 TYR A N 1
ATOM 1587 C CA . TYR A 1 193 ? -0.157 12.307 10.981 1.00 93.19 193 TYR A CA 1
ATOM 1588 C C . TYR A 1 193 ? -1.576 12.687 10.538 1.00 93.19 193 TYR A C 1
ATOM 1590 O O . TYR A 1 193 ? -1.991 13.839 10.639 1.00 93.19 193 TYR A O 1
ATOM 1598 N N . LEU A 1 194 ? -2.387 11.701 10.157 1.00 94.88 194 LEU A N 1
ATOM 1599 C CA . LEU A 1 194 ? -3.785 11.902 9.778 1.00 94.88 194 LEU A CA 1
ATOM 1600 C C . LEU A 1 194 ? -4.626 12.493 10.919 1.00 94.88 194 LEU A C 1
ATOM 1602 O O . LEU A 1 194 ? -5.654 13.113 10.658 1.00 94.88 194 LEU A O 1
ATOM 1606 N N . SER A 1 195 ? -4.208 12.335 12.175 1.00 94.12 195 SER A N 1
ATOM 1607 C CA . SER A 1 195 ? -4.884 12.940 13.324 1.00 94.12 195 SER A CA 1
ATOM 1608 C C . SER A 1 195 ? -4.573 14.429 13.510 1.00 94.12 195 SER A C 1
ATOM 1610 O O . SER A 1 195 ? -5.349 15.112 14.185 1.00 94.12 195 SER A O 1
ATOM 1612 N N . SER A 1 196 ? -3.485 14.952 12.926 1.00 91.06 196 SER A N 1
ATOM 1613 C CA . SER A 1 196 ? -3.157 16.388 12.942 1.00 91.06 196 SER A CA 1
ATOM 1614 C C . SER A 1 196 ? -3.746 17.168 11.759 1.00 91.06 196 SER A C 1
ATOM 1616 O O . SER A 1 196 ? -3.760 18.396 11.796 1.00 91.06 196 SER A O 1
ATOM 1618 N N . HIS A 1 197 ? -4.308 16.487 10.751 1.00 91.31 197 HIS A N 1
ATOM 1619 C CA . HIS A 1 197 ? -4.722 17.105 9.485 1.00 91.31 197 HIS A CA 1
ATOM 1620 C C . HIS A 1 197 ? -6.247 17.294 9.371 1.00 91.31 197 HIS A C 1
ATOM 1622 O O . HIS A 1 197 ? -6.970 16.301 9.397 1.00 91.31 197 HIS A O 1
ATOM 1628 N N . PRO A 1 198 ? -6.762 18.528 9.181 1.00 91.81 198 PRO A N 1
ATOM 1629 C CA . PRO A 1 198 ? -8.204 18.825 9.184 1.00 91.81 198 PRO A CA 1
ATOM 1630 C C . PRO A 1 198 ? -9.057 18.058 8.170 1.00 91.81 198 PRO A C 1
ATOM 1632 O O . PRO A 1 198 ? -10.226 17.792 8.427 1.00 91.81 198 PRO A O 1
ATOM 1635 N N . ASN A 1 199 ? -8.481 17.701 7.021 1.00 92.31 199 ASN A N 1
ATOM 1636 C CA . ASN A 1 199 ? -9.208 17.042 5.933 1.00 92.31 199 ASN A CA 1
ATOM 1637 C C . ASN A 1 199 ? -9.345 15.522 6.130 1.00 92.31 199 ASN A C 1
ATOM 1639 O O . ASN A 1 199 ? -9.961 14.852 5.309 1.00 92.31 199 ASN A O 1
ATOM 1643 N N . SER A 1 200 ? -8.755 14.969 7.190 1.00 95.44 200 SER A N 1
ATOM 1644 C CA . SER A 1 200 ? -8.736 13.536 7.476 1.00 95.44 200 SER A CA 1
ATOM 1645 C C . SER A 1 200 ? -9.894 13.113 8.384 1.00 95.44 200 SER A C 1
ATOM 1647 O O . SER A 1 200 ? -10.250 13.817 9.329 1.00 95.44 200 SER A O 1
ATOM 1649 N N . LEU A 1 201 ? -10.412 11.896 8.181 1.00 95.25 201 LEU A N 1
ATOM 1650 C CA . LEU A 1 201 ? -11.391 11.268 9.084 1.00 95.25 201 LEU A CA 1
ATOM 1651 C C . LEU A 1 201 ? -10.875 11.097 10.527 1.00 95.25 201 LEU A C 1
ATOM 1653 O O . LEU A 1 201 ? -11.661 11.007 11.470 1.00 95.25 201 LEU A O 1
ATOM 1657 N N . PHE A 1 202 ? -9.555 11.070 10.713 1.00 95.06 202 PHE A N 1
ATOM 1658 C CA . PHE A 1 202 ? -8.912 10.910 12.019 1.00 95.06 202 PHE A CA 1
ATOM 1659 C C . PHE A 1 202 ? -8.638 12.244 12.726 1.00 95.06 202 PHE A C 1
ATOM 1661 O O . PHE A 1 202 ? -8.097 12.239 13.834 1.00 95.06 202 PHE A O 1
ATOM 1668 N N . TYR A 1 203 ? -8.986 13.386 12.124 1.00 93.88 203 TYR A N 1
ATOM 1669 C CA . TYR A 1 203 ? -8.644 14.701 12.663 1.00 93.88 203 TYR A CA 1
ATOM 1670 C C . TYR A 1 203 ? -9.097 14.873 14.120 1.00 93.88 203 TYR A C 1
ATOM 1672 O O . TYR A 1 203 ? -10.268 14.691 14.445 1.00 93.88 203 TYR A O 1
ATOM 1680 N N . GLN A 1 204 ? -8.156 15.209 15.011 1.00 90.12 204 GLN A N 1
ATOM 1681 C CA . GLN A 1 204 ? -8.373 15.352 16.462 1.00 90.12 204 GLN A CA 1
ATOM 1682 C C . GLN A 1 204 ? -8.941 14.097 17.169 1.00 90.12 204 GLN A C 1
ATOM 1684 O O . GLN A 1 204 ? -9.403 14.159 18.319 1.00 90.12 204 GLN A O 1
ATOM 1689 N N . ASN A 1 205 ? -8.855 12.932 16.523 1.00 92.06 205 ASN A N 1
ATOM 1690 C CA . ASN A 1 205 ? -9.405 11.668 17.008 1.00 92.06 205 ASN A CA 1
ATOM 1691 C C . ASN A 1 205 ? -8.345 10.661 17.477 1.00 92.06 205 ASN A C 1
ATOM 1693 O O . ASN A 1 205 ? -8.658 9.493 17.705 1.00 92.06 205 ASN A O 1
ATOM 1697 N N . ARG A 1 206 ? -7.116 11.119 17.730 1.00 94.69 206 ARG A N 1
ATOM 1698 C CA . ARG A 1 206 ? -6.153 10.387 18.560 1.00 94.69 206 ARG A CA 1
ATOM 1699 C C . ARG A 1 206 ? -6.520 10.550 20.037 1.00 94.69 206 ARG A C 1
ATOM 1701 O O . ARG A 1 206 ? -6.555 11.669 20.560 1.00 94.69 206 ARG A O 1
ATOM 1708 N N . LYS A 1 207 ? -6.822 9.439 20.708 1.00 94.56 207 LYS A N 1
ATOM 1709 C CA . LYS A 1 207 ? -7.345 9.404 22.078 1.00 94.56 207 LYS A CA 1
ATOM 1710 C C . LYS A 1 207 ? -6.470 8.551 22.996 1.00 94.56 207 LYS A C 1
ATOM 1712 O O . LYS A 1 207 ? -5.958 7.517 22.584 1.00 94.56 207 LYS A O 1
ATOM 1717 N N . GLN A 1 208 ? -6.327 8.982 24.243 1.00 94.25 208 GLN A N 1
ATOM 1718 C CA . GLN A 1 208 ? -5.770 8.197 25.340 1.00 94.25 208 GLN A CA 1
ATOM 1719 C C . GLN A 1 208 ? -6.913 7.487 26.067 1.00 94.25 208 GLN A C 1
ATOM 1721 O O . GLN A 1 208 ? -7.897 8.123 26.446 1.00 94.25 208 GLN A O 1
ATOM 1726 N N . ILE A 1 209 ? -6.773 6.186 26.298 1.00 92.62 209 ILE A N 1
ATOM 1727 C CA . ILE A 1 209 ? -7.702 5.407 27.118 1.00 92.62 209 ILE A CA 1
ATOM 1728 C C . ILE A 1 209 ? -7.275 5.548 28.579 1.00 92.62 209 ILE A C 1
ATOM 1730 O O . ILE A 1 209 ? -6.157 5.175 28.936 1.00 92.62 209 ILE A O 1
ATOM 1734 N N . THR A 1 210 ? -8.144 6.095 29.429 1.00 85.00 210 THR A N 1
ATOM 1735 C CA . THR A 1 210 ? -7.815 6.387 30.839 1.00 85.00 210 THR A CA 1
ATOM 1736 C C . THR A 1 210 ? -8.274 5.313 31.820 1.00 85.00 210 THR A C 1
ATOM 1738 O O . THR A 1 210 ? -7.759 5.215 32.935 1.00 85.00 210 THR A O 1
ATOM 1741 N N . GLY A 1 211 ? -9.227 4.473 31.415 1.00 76.19 211 GLY A N 1
ATOM 1742 C CA . GLY A 1 211 ? -9.715 3.361 32.223 1.00 76.19 211 GLY A CA 1
ATOM 1743 C C . GLY A 1 211 ? -8.773 2.156 32.207 1.00 76.19 211 GLY A C 1
ATOM 1744 O O . GLY A 1 211 ? -8.130 1.858 31.204 1.00 76.19 211 GLY A O 1
ATOM 1745 N N . LYS A 1 212 ? -8.747 1.407 33.313 1.00 80.00 212 LYS A N 1
ATOM 1746 C CA . LYS A 1 212 ? -8.253 0.023 33.320 1.00 80.00 212 LYS A CA 1
ATOM 1747 C C . LYS A 1 212 ? -9.414 -0.902 32.999 1.00 80.00 212 LYS A C 1
ATOM 1749 O O . LYS A 1 212 ? -10.523 -0.661 33.473 1.00 80.00 212 LYS A O 1
ATOM 1754 N N . ASN A 1 213 ? -9.142 -1.994 32.291 1.00 84.62 213 ASN A N 1
ATOM 1755 C CA . ASN A 1 213 ? -10.138 -3.022 32.003 1.00 84.62 213 ASN A CA 1
ATOM 1756 C C . ASN A 1 213 ? -11.355 -2.502 31.210 1.00 84.62 213 ASN A C 1
ATOM 1758 O O . ASN A 1 213 ? -12.493 -2.821 31.550 1.00 84.62 213 ASN A O 1
ATOM 1762 N N . VAL A 1 214 ? -11.113 -1.707 30.166 1.00 88.25 214 VAL A N 1
ATOM 1763 C CA . VAL A 1 214 ? -12.177 -1.129 29.329 1.00 88.25 214 VAL A CA 1
ATOM 1764 C C . VAL A 1 214 ? -12.618 -2.134 28.268 1.00 88.25 214 VAL A C 1
ATOM 1766 O O . VAL A 1 214 ? -11.789 -2.638 27.510 1.00 88.25 214 VAL A O 1
ATOM 1769 N N . ASN A 1 215 ? -13.919 -2.419 28.210 1.00 90.44 215 ASN A N 1
ATOM 1770 C CA . ASN A 1 215 ? -14.481 -3.390 27.272 1.00 90.44 215 ASN A CA 1
ATOM 1771 C C . ASN A 1 215 ? -14.679 -2.763 25.888 1.00 90.44 215 ASN A C 1
ATOM 1773 O O . ASN A 1 215 ? -15.215 -1.659 25.768 1.00 90.44 215 ASN A O 1
ATOM 1777 N N . LEU A 1 216 ? -14.298 -3.509 24.856 1.00 94.38 216 LEU A N 1
ATOM 1778 C CA . LEU A 1 216 ? -14.461 -3.161 23.451 1.00 94.38 216 LEU A CA 1
ATOM 1779 C C . LEU A 1 216 ? -15.650 -3.914 22.855 1.00 94.38 216 LEU A C 1
ATOM 1781 O O . LEU A 1 216 ? -15.881 -5.079 23.185 1.00 94.38 216 LEU A O 1
ATOM 1785 N N . ARG A 1 217 ? -16.403 -3.268 21.968 1.00 94.44 217 ARG A N 1
ATOM 1786 C CA . ARG A 1 217 ? -17.686 -3.776 21.461 1.00 94.44 217 ARG A CA 1
ATOM 1787 C C . ARG A 1 217 ? -17.671 -3.959 19.944 1.00 94.44 217 ARG A C 1
ATOM 1789 O O . ARG A 1 217 ? -16.981 -3.244 19.221 1.00 94.44 217 ARG A O 1
ATOM 1796 N N . SER A 1 218 ? -18.445 -4.927 19.465 1.00 92.38 218 SER A N 1
ATOM 1797 C CA . SER A 1 218 ? -18.638 -5.191 18.024 1.00 92.38 218 SER A CA 1
ATOM 1798 C C . SER A 1 218 ? -19.490 -4.136 17.308 1.00 92.38 218 SER A C 1
ATOM 1800 O O . SER A 1 218 ? -19.376 -3.989 16.093 1.00 92.38 218 SER A O 1
ATOM 1802 N N . GLY A 1 219 ? -20.312 -3.397 18.053 1.00 93.56 219 GLY A N 1
ATOM 1803 C CA . GLY A 1 219 ? -21.199 -2.336 17.579 1.00 93.56 219 GLY A CA 1
ATOM 1804 C C . GLY A 1 219 ? -21.329 -1.223 18.628 1.00 93.56 219 GLY A C 1
ATOM 1805 O O . GLY A 1 219 ? -20.865 -1.415 19.759 1.00 93.56 219 GLY A O 1
ATOM 1806 N N . PRO A 1 220 ? -21.931 -0.075 18.271 1.00 92.38 220 PRO A N 1
ATOM 1807 C CA . PRO A 1 220 ? -22.246 0.975 19.238 1.00 92.38 220 PRO A CA 1
ATOM 1808 C C . PRO A 1 220 ? -23.281 0.467 20.251 1.00 92.38 220 PRO A C 1
ATOM 1810 O O . PRO A 1 220 ? -24.132 -0.330 19.885 1.00 92.38 220 PRO A O 1
ATOM 1813 N N . GLY A 1 221 ? -23.201 0.879 21.515 1.00 87.19 221 GLY A N 1
ATOM 1814 C CA . GLY A 1 221 ? -24.143 0.449 22.554 1.00 87.19 221 GLY A CA 1
ATOM 1815 C C . GLY A 1 221 ? -23.667 -0.732 23.411 1.00 87.19 221 GLY A C 1
ATOM 1816 O O . GLY A 1 221 ? -22.745 -1.487 23.076 1.00 87.19 221 GLY A O 1
ATOM 1817 N N . LYS A 1 222 ? -24.274 -0.882 24.594 1.00 83.94 222 LYS A N 1
ATOM 1818 C CA . LYS A 1 222 ? -23.911 -1.922 25.586 1.00 83.94 222 LYS A CA 1
ATOM 1819 C C . LYS A 1 222 ? -24.473 -3.302 25.261 1.00 83.94 222 LYS A C 1
ATOM 1821 O O . LYS A 1 222 ? -23.972 -4.299 25.787 1.00 83.94 222 LYS A O 1
ATOM 1826 N N . GLU A 1 223 ? -25.521 -3.345 24.455 1.00 87.56 223 GLU A N 1
ATOM 1827 C CA . GLU A 1 223 ? -26.206 -4.543 23.981 1.00 87.56 223 GLU A CA 1
ATOM 1828 C C . GLU A 1 223 ? -25.360 -5.338 22.987 1.00 87.56 223 GLU A C 1
ATOM 1830 O O . GLU A 1 223 ? -25.508 -6.555 22.886 1.00 87.56 223 GLU A O 1
ATOM 1835 N N . ASN A 1 224 ? -24.429 -4.672 22.300 1.00 91.94 224 ASN A N 1
ATOM 1836 C CA . ASN A 1 224 ? -23.529 -5.336 21.375 1.00 91.94 224 ASN A CA 1
ATOM 1837 C C . ASN A 1 224 ? -22.480 -6.183 22.119 1.00 91.94 224 ASN A C 1
ATOM 1839 O O . ASN A 1 224 ? -21.968 -5.776 23.173 1.00 91.94 224 ASN A O 1
ATOM 1843 N N . PRO A 1 225 ? -22.133 -7.375 21.597 1.00 92.31 225 PRO A N 1
ATOM 1844 C CA . PRO A 1 225 ? -21.219 -8.280 22.277 1.00 92.31 225 PRO A CA 1
ATOM 1845 C C . PRO A 1 225 ? -19.817 -7.683 22.407 1.00 92.31 225 PRO A C 1
ATOM 1847 O O . PRO A 1 225 ? -19.349 -6.931 21.541 1.00 92.31 225 PRO A O 1
ATOM 1850 N N . GLU A 1 226 ? -19.157 -8.048 23.505 1.00 91.75 226 GLU A N 1
ATOM 1851 C CA . GLU A 1 226 ? -17.754 -7.736 23.762 1.00 91.75 226 GLU A CA 1
ATOM 1852 C C . GLU A 1 226 ? -16.854 -8.507 22.792 1.00 91.75 226 GLU A C 1
ATOM 1854 O O . GLU A 1 226 ? -17.025 -9.708 22.591 1.00 91.75 226 GLU A O 1
ATOM 1859 N N . VAL A 1 227 ? -15.900 -7.803 22.185 1.00 91.94 227 VAL A N 1
ATOM 1860 C CA . VAL A 1 227 ? -14.938 -8.366 21.218 1.00 91.94 227 VAL A CA 1
ATOM 1861 C C . VAL A 1 227 ? -13.499 -8.321 21.716 1.00 91.94 227 VAL A C 1
ATOM 1863 O O . VAL A 1 227 ? -12.602 -8.854 21.070 1.00 91.94 227 VAL A O 1
ATOM 1866 N N . GLY A 1 228 ? -13.263 -7.679 22.856 1.00 89.81 228 GLY A N 1
ATOM 1867 C CA . GLY A 1 228 ? -11.940 -7.536 23.433 1.00 89.81 228 GLY A CA 1
ATOM 1868 C C . GLY A 1 228 ? -11.943 -6.589 24.620 1.00 89.81 228 GLY A C 1
ATOM 1869 O O . GLY A 1 228 ? -12.968 -6.007 24.981 1.00 89.81 228 GLY A O 1
ATOM 1870 N N . LYS A 1 229 ? -10.768 -6.425 25.222 1.00 91.38 229 LYS A N 1
ATOM 1871 C CA . LYS A 1 229 ? -10.602 -5.622 26.425 1.00 91.38 229 LYS A CA 1
ATOM 1872 C C . LYS A 1 229 ? -9.231 -4.969 26.459 1.00 91.38 229 LYS A C 1
ATOM 1874 O O . LYS A 1 229 ? -8.225 -5.615 26.179 1.00 91.38 229 LYS A O 1
ATOM 1879 N N . ILE A 1 230 ? -9.202 -3.703 26.855 1.00 90.75 230 ILE A N 1
ATOM 1880 C CA . ILE A 1 230 ? -7.977 -2.942 27.085 1.00 90.75 230 ILE A CA 1
ATOM 1881 C C . ILE A 1 230 ? -7.630 -3.029 28.571 1.00 90.75 230 ILE A C 1
ATOM 1883 O O . ILE A 1 230 ? -8.328 -2.483 29.432 1.00 90.75 230 ILE A O 1
ATOM 1887 N N . SER A 1 231 ? -6.564 -3.764 28.881 1.00 86.62 231 SER A N 1
ATOM 1888 C CA . SER A 1 231 ? -6.146 -4.041 30.262 1.00 86.62 231 SER A CA 1
ATOM 1889 C C . SER A 1 231 ? -5.403 -2.868 30.908 1.00 86.62 231 SER A C 1
ATOM 1891 O O . SER A 1 231 ? -5.573 -2.626 32.104 1.00 86.62 231 SER A O 1
ATOM 1893 N N . ASN A 1 232 ? -4.627 -2.116 30.122 1.00 83.94 232 ASN A N 1
ATOM 1894 C CA . ASN A 1 232 ? -3.808 -0.982 30.560 1.00 83.94 232 ASN A CA 1
ATOM 1895 C C . ASN A 1 232 ? -4.095 0.257 29.697 1.00 83.94 232 ASN A C 1
ATOM 1897 O O . ASN A 1 232 ? -4.537 0.082 28.565 1.00 83.94 232 ASN A O 1
ATOM 1901 N N . PRO A 1 233 ? -3.835 1.484 30.193 1.00 84.62 233 PRO A N 1
ATOM 1902 C CA . PRO A 1 233 ? -3.937 2.697 29.385 1.00 84.62 233 PRO A CA 1
ATOM 1903 C C . PRO A 1 233 ? -3.178 2.564 28.063 1.00 84.62 233 PRO A C 1
ATOM 1905 O O . PRO A 1 233 ? -2.025 2.138 28.055 1.00 84.62 233 PRO A O 1
ATOM 1908 N N . ASP A 1 234 ? -3.832 2.941 26.970 1.00 89.44 234 ASP A N 1
ATOM 1909 C CA . ASP A 1 234 ? -3.330 2.765 25.606 1.00 89.44 234 ASP A CA 1
ATOM 1910 C C . ASP A 1 234 ? -3.813 3.915 24.706 1.00 89.44 234 ASP A C 1
ATOM 1912 O O . ASP A 1 234 ? -4.655 4.725 25.112 1.00 89.44 234 ASP A O 1
ATOM 1916 N N . ILE A 1 235 ? -3.269 4.002 23.495 1.00 92.94 235 ILE A N 1
ATOM 1917 C CA . ILE A 1 235 ? -3.689 4.943 22.460 1.00 92.94 235 ILE A CA 1
ATOM 1918 C C . ILE A 1 235 ? -4.720 4.282 21.546 1.00 92.94 235 ILE A C 1
ATOM 1920 O O . ILE A 1 235 ? -4.590 3.129 21.150 1.00 92.94 235 ILE A O 1
ATOM 1924 N N . ALA A 1 236 ? -5.736 5.048 21.168 1.00 95.50 236 ALA A N 1
ATOM 1925 C CA . ALA A 1 236 ? -6.698 4.670 20.147 1.00 95.50 236 ALA A CA 1
ATOM 1926 C C . ALA A 1 236 ? -6.812 5.766 19.085 1.00 95.50 236 ALA A C 1
ATOM 1928 O O . ALA A 1 236 ? -6.706 6.958 19.385 1.00 95.50 236 ALA A O 1
ATOM 1929 N N . TYR A 1 237 ? -7.068 5.362 17.844 1.00 96.62 237 TYR A N 1
ATOM 1930 C CA . TYR A 1 237 ? -7.306 6.268 16.721 1.00 96.62 237 TYR A CA 1
ATOM 1931 C C . TYR A 1 237 ? -8.739 6.083 16.235 1.00 96.62 237 TYR A C 1
ATOM 1933 O O . TYR A 1 237 ? -9.064 5.060 15.633 1.00 96.62 237 TYR A O 1
ATOM 1941 N N . CYS A 1 238 ? -9.609 7.039 16.543 1.00 97.00 238 CYS A N 1
ATOM 1942 C CA . CYS A 1 238 ? -11.030 6.969 16.216 1.00 97.00 238 CYS A CA 1
ATOM 1943 C C . CYS A 1 238 ? -11.320 7.627 14.862 1.00 97.00 238 CYS A C 1
ATOM 1945 O O . CYS A 1 238 ? -10.629 8.559 14.461 1.00 97.00 238 CYS A O 1
ATOM 1947 N N . PHE A 1 239 ? -12.320 7.133 14.138 1.00 96.19 239 PHE A N 1
ATOM 1948 C CA . PHE A 1 239 ? -12.618 7.624 12.780 1.00 96.19 239 PHE A CA 1
ATOM 1949 C C . PHE A 1 239 ? -14.089 7.497 12.377 1.00 96.19 239 PHE A C 1
ATOM 1951 O O . PHE A 1 239 ? -14.467 7.856 11.265 1.00 96.19 239 PHE A O 1
ATOM 1958 N N . GLU A 1 240 ? -14.932 6.990 13.272 1.00 95.62 240 GLU A N 1
ATOM 1959 C CA . GLU A 1 240 ? -16.380 6.967 13.105 1.00 95.62 240 GLU A CA 1
ATOM 1960 C C . GLU A 1 240 ? -17.035 7.161 14.472 1.00 95.62 240 GLU A C 1
ATOM 1962 O O . GLU A 1 240 ? -16.489 6.773 15.511 1.00 95.62 240 GLU A O 1
ATOM 1967 N N . ARG A 1 241 ? -18.191 7.817 14.462 1.00 94.31 241 ARG A N 1
ATOM 1968 C CA . ARG A 1 241 ? -18.947 8.203 15.646 1.00 94.31 241 ARG A CA 1
ATOM 1969 C C . ARG A 1 241 ? -20.384 7.747 15.463 1.00 94.31 241 ARG A C 1
ATOM 1971 O O . ARG A 1 241 ? -20.968 8.001 14.416 1.00 94.31 241 ARG A O 1
ATOM 1978 N N . ASP A 1 242 ? -20.933 7.125 16.494 1.00 93.75 242 ASP A N 1
ATOM 1979 C CA . ASP A 1 242 ? -22.368 6.902 16.584 1.00 93.75 242 ASP A CA 1
ATOM 1980 C C . ASP A 1 242 ? -23.083 8.221 16.904 1.00 93.75 242 ASP A C 1
ATOM 1982 O O . ASP A 1 242 ? -22.605 9.040 17.699 1.00 93.75 242 ASP A O 1
ATOM 1986 N N . GLU A 1 243 ? -24.216 8.446 16.245 1.00 90.06 243 GLU A N 1
ATOM 1987 C CA . GLU A 1 243 ? -24.993 9.679 16.382 1.00 90.06 243 GLU A CA 1
ATOM 1988 C C . GLU A 1 243 ? -25.782 9.718 17.697 1.00 90.06 243 GLU A C 1
ATOM 1990 O O . GLU A 1 243 ? -26.132 10.801 18.170 1.00 90.06 243 GLU A O 1
ATOM 1995 N N . HIS A 1 244 ? -26.020 8.560 18.316 1.00 89.50 244 HIS A N 1
ATOM 1996 C CA . HIS A 1 244 ? -26.795 8.451 19.544 1.00 89.50 244 HIS A CA 1
ATOM 1997 C C . HIS A 1 244 ? -25.939 8.744 20.778 1.00 89.50 244 HIS A C 1
ATOM 1999 O O . HIS A 1 244 ? -24.853 8.196 20.981 1.00 89.50 244 HIS A O 1
ATOM 2005 N N . GLU A 1 245 ? -26.454 9.625 21.632 1.00 89.44 245 GLU A N 1
ATOM 2006 C CA . GLU A 1 245 ? -25.872 9.904 22.937 1.00 89.44 245 GLU A CA 1
ATOM 2007 C C . GLU A 1 245 ? -26.461 8.956 23.985 1.00 89.44 245 GLU A C 1
ATOM 2009 O O . GLU A 1 245 ? -27.676 8.804 24.111 1.00 89.44 245 GLU A O 1
ATOM 2014 N N . GLU A 1 246 ? -25.584 8.329 24.758 1.00 88.25 246 GLU A N 1
ATOM 2015 C CA . GLU A 1 246 ? -25.934 7.438 25.853 1.00 88.25 246 GLU A CA 1
ATOM 2016 C C . GLU A 1 246 ? -25.400 7.968 27.180 1.00 88.25 246 GLU A C 1
ATOM 2018 O O . GLU A 1 246 ? -24.469 8.769 27.237 1.00 88.25 246 GLU A O 1
ATOM 2023 N N . ILE A 1 247 ? -25.972 7.473 28.280 1.00 85.62 247 ILE A N 1
ATOM 2024 C CA . ILE A 1 247 ? -25.455 7.715 29.625 1.00 85.62 247 ILE A CA 1
ATOM 2025 C C . ILE A 1 247 ? -24.863 6.413 30.159 1.00 85.62 247 ILE A C 1
ATOM 2027 O O . ILE A 1 247 ? -25.560 5.435 30.455 1.00 85.62 247 ILE A O 1
ATOM 2031 N N . VAL A 1 248 ? -23.545 6.401 30.343 1.00 81.56 248 VAL A N 1
ATOM 2032 C CA . VAL A 1 248 ? -22.817 5.275 30.936 1.00 81.56 248 VAL A CA 1
ATOM 2033 C C . VAL A 1 248 ? -22.154 5.735 32.221 1.00 81.56 248 VAL A C 1
ATOM 2035 O O . VAL A 1 248 ? -21.387 6.694 32.233 1.00 81.56 248 VAL A O 1
ATOM 2038 N N . ASN A 1 249 ? -22.467 5.053 33.326 1.00 80.38 249 ASN A N 1
ATOM 2039 C CA . ASN A 1 249 ? -21.980 5.391 34.666 1.00 80.38 249 ASN A CA 1
ATOM 2040 C C . ASN A 1 249 ? -22.220 6.870 35.037 1.00 80.38 249 ASN A C 1
ATOM 2042 O O . ASN A 1 249 ? -21.351 7.523 35.610 1.00 80.38 249 ASN A O 1
ATOM 2046 N N . GLY A 1 250 ? -23.391 7.404 34.671 1.00 81.19 250 GLY A N 1
ATOM 2047 C CA . GLY A 1 250 ? -23.797 8.780 34.977 1.00 81.19 250 GLY A CA 1
ATOM 2048 C C . GLY A 1 250 ? -23.112 9.868 34.144 1.00 81.19 250 GLY A C 1
ATOM 2049 O O . GLY A 1 250 ? -23.385 11.043 34.367 1.00 81.19 250 GLY A O 1
ATOM 2050 N N . LYS A 1 251 ? -22.247 9.510 33.187 1.00 85.56 251 LYS A N 1
ATOM 2051 C CA . LYS A 1 251 ? -21.635 10.460 32.252 1.00 85.56 251 LYS A CA 1
ATOM 2052 C C . LYS A 1 251 ? -22.300 10.332 30.887 1.00 85.56 251 LYS A C 1
ATOM 2054 O O . LYS A 1 251 ? -22.385 9.194 30.427 1.00 85.56 251 LYS A O 1
ATOM 2059 N N . PRO A 1 252 ? -22.734 11.429 30.250 1.00 89.88 252 PRO A N 1
ATOM 2060 C CA . PRO A 1 252 ? -23.178 11.412 28.862 1.00 89.88 252 PRO A CA 1
ATOM 2061 C C . PRO A 1 252 ? -21.989 11.247 27.903 1.00 89.88 252 PRO A C 1
ATOM 2063 O O . PRO A 1 252 ? -20.850 11.586 28.245 1.00 89.88 252 PRO A O 1
ATOM 2066 N N . GLY A 1 253 ? -22.236 10.684 26.727 1.00 91.94 253 GLY A N 1
ATOM 2067 C CA . GLY A 1 253 ? -21.201 10.367 25.753 1.00 91.94 253 GLY A CA 1
ATOM 2068 C C . GLY A 1 253 ? -21.737 9.544 24.591 1.00 91.94 253 GLY A C 1
ATOM 2069 O O . GLY A 1 253 ? -22.914 9.213 24.528 1.00 91.94 253 GLY A O 1
ATOM 2070 N N . VAL A 1 254 ? -20.858 9.207 23.659 1.00 94.62 254 VAL A N 1
ATOM 2071 C CA . VAL A 1 254 ? -21.201 8.484 22.427 1.00 94.62 254 VAL A CA 1
ATOM 2072 C C . VAL A 1 254 ? -20.285 7.287 22.252 1.00 94.62 254 VAL A C 1
ATOM 2074 O O . VAL A 1 254 ? -19.205 7.227 22.846 1.00 94.62 254 VAL A O 1
ATOM 2077 N N . PHE A 1 255 ? -20.674 6.343 21.405 1.00 95.12 255 PHE A N 1
ATOM 2078 C CA . PHE A 1 255 ? -19.758 5.302 20.963 1.00 95.12 255 PHE A CA 1
ATOM 2079 C C . PHE A 1 255 ? -18.910 5.795 19.789 1.00 95.12 255 PHE A C 1
ATOM 2081 O O . PHE A 1 255 ? -19.397 6.445 18.865 1.00 95.12 255 PHE A O 1
ATOM 2088 N N . LEU A 1 256 ? -17.616 5.495 19.844 1.00 96.31 256 LEU A N 1
ATOM 2089 C CA . LEU A 1 256 ? -16.647 5.794 18.796 1.00 96.31 256 LEU A CA 1
ATOM 2090 C C . LEU A 1 256 ? -16.044 4.487 18.295 1.00 96.31 256 LEU A C 1
ATOM 2092 O O . LEU A 1 256 ? -15.677 3.631 19.103 1.00 96.31 256 LEU A O 1
ATOM 2096 N N . LEU A 1 257 ? -15.922 4.342 16.978 1.00 97.19 257 LEU A N 1
ATOM 2097 C CA . LEU A 1 257 ? -15.165 3.254 16.374 1.00 97.19 257 LEU A CA 1
ATOM 2098 C C . LEU A 1 257 ? -13.704 3.675 16.295 1.00 97.19 257 LEU A C 1
ATOM 2100 O O . LEU A 1 257 ? -13.373 4.687 15.666 1.00 97.19 257 LEU A O 1
ATOM 2104 N N . CYS A 1 258 ? -12.838 2.893 16.930 1.00 97.38 258 CYS A N 1
ATOM 2105 C CA . CYS A 1 258 ? -11.422 3.202 17.002 1.00 97.38 258 CYS A CA 1
ATOM 2106 C C . CYS A 1 258 ? -10.567 1.992 16.639 1.00 97.38 258 CYS A C 1
ATOM 2108 O O . CYS A 1 258 ? -10.950 0.842 16.856 1.00 97.38 258 CYS A O 1
ATOM 2110 N N . TYR A 1 259 ? -9.394 2.276 16.083 1.00 96.81 259 TYR A N 1
ATOM 2111 C CA . TYR A 1 259 ? -8.310 1.320 15.924 1.00 96.81 259 TYR A CA 1
ATOM 2112 C C . TYR A 1 259 ? -7.413 1.334 17.166 1.00 96.81 259 TYR A C 1
ATOM 2114 O O . TYR A 1 259 ? -7.045 2.409 17.650 1.00 96.81 259 TYR A O 1
ATOM 2122 N N . TYR A 1 260 ? -7.055 0.144 17.649 1.00 94.81 260 TYR A N 1
ATOM 2123 C CA . TYR A 1 260 ? -6.212 -0.089 18.823 1.00 94.81 260 TYR A CA 1
ATOM 2124 C C . TYR A 1 260 ? -4.910 -0.765 18.380 1.00 94.81 260 TYR A C 1
ATOM 2126 O O . TYR A 1 260 ? -4.949 -1.959 18.063 1.00 94.81 260 TYR A O 1
ATOM 2134 N N . PRO A 1 261 ? -3.768 -0.053 18.350 1.00 92.44 261 PRO A N 1
ATOM 2135 C CA . PRO A 1 261 ? -2.509 -0.615 17.869 1.00 92.44 261 PRO A CA 1
ATOM 2136 C C . PRO A 1 261 ? -2.034 -1.831 18.670 1.00 92.44 261 PRO A C 1
ATOM 2138 O O . PRO A 1 261 ? -1.674 -2.839 18.069 1.00 92.44 261 PRO A O 1
ATOM 2141 N N . SER A 1 262 ? -2.137 -1.801 20.006 1.00 90.38 262 SER A N 1
ATOM 2142 C CA . SER A 1 262 ? -1.688 -2.906 20.873 1.00 90.38 262 SER A CA 1
ATOM 2143 C C . SER A 1 262 ? -2.416 -4.231 20.619 1.00 90.38 262 SER A C 1
ATOM 2145 O O . SER A 1 262 ? -1.847 -5.306 20.794 1.00 90.38 262 SER A O 1
ATOM 2147 N N . LEU A 1 263 ? -3.678 -4.158 20.191 1.00 91.50 263 LEU A N 1
ATOM 2148 C CA . LEU A 1 263 ? -4.516 -5.311 19.860 1.00 91.50 263 LEU A CA 1
ATOM 2149 C C . LEU A 1 263 ? -4.595 -5.567 18.348 1.00 91.50 263 LEU A C 1
ATOM 2151 O O . LEU A 1 263 ? -5.227 -6.534 17.924 1.00 91.50 263 LEU A O 1
ATOM 2155 N N . GLN A 1 264 ? -4.041 -4.660 17.541 1.00 92.69 264 GLN A N 1
ATOM 2156 C CA . GLN A 1 264 ? -4.196 -4.571 16.089 1.00 92.69 264 GLN A CA 1
ATOM 2157 C C . GLN A 1 264 ? -5.644 -4.724 15.592 1.00 92.69 264 GLN A C 1
ATOM 2159 O O . GLN A 1 264 ? -5.901 -5.170 14.470 1.00 92.69 264 GLN A O 1
ATOM 2164 N N . THR A 1 265 ? -6.622 -4.305 16.395 1.00 93.38 265 THR A N 1
ATOM 2165 C CA . THR A 1 265 ? -8.051 -4.520 16.128 1.00 93.38 265 THR A CA 1
ATOM 2166 C C . THR A 1 265 ? -8.818 -3.210 16.063 1.00 93.38 265 THR A C 1
ATOM 2168 O O . THR A 1 265 ? -8.337 -2.165 16.496 1.00 93.38 265 THR A O 1
ATOM 2171 N N . THR A 1 266 ? -10.022 -3.271 15.508 1.00 96.12 266 THR A N 1
ATOM 2172 C CA . THR A 1 266 ? -10.940 -2.137 15.421 1.00 96.12 266 THR A CA 1
ATOM 2173 C C . THR A 1 266 ? -12.222 -2.502 16.146 1.00 96.12 266 THR A C 1
ATOM 2175 O O . THR A 1 266 ? -12.797 -3.558 15.889 1.00 96.12 266 THR A O 1
ATOM 2178 N N . ALA A 1 267 ? -12.659 -1.647 17.065 1.00 96.56 267 ALA A N 1
ATOM 2179 C CA . ALA A 1 267 ? -13.838 -1.900 17.883 1.00 96.56 267 ALA A CA 1
ATOM 2180 C C . ALA A 1 267 ? -14.455 -0.601 18.410 1.00 96.56 267 ALA A C 1
ATOM 2182 O O . ALA A 1 267 ? -13.830 0.461 18.393 1.00 96.56 267 ALA A O 1
ATOM 2183 N N . TRP A 1 268 ? -15.698 -0.704 18.868 1.00 96.56 268 TRP A N 1
ATOM 2184 C CA . TRP A 1 268 ? -16.431 0.403 19.460 1.00 96.56 268 TRP A CA 1
ATOM 2185 C C . TRP A 1 268 ? -16.087 0.558 20.941 1.00 96.56 268 TRP A C 1
ATOM 2187 O O . TRP A 1 268 ? -16.023 -0.422 21.690 1.00 96.56 268 TRP A O 1
ATOM 2197 N N . ILE A 1 269 ? -15.911 1.804 21.371 1.00 95.00 269 ILE A N 1
ATOM 2198 C CA . ILE A 1 269 ? -15.669 2.194 22.761 1.00 95.00 269 ILE A CA 1
ATOM 2199 C C . ILE A 1 269 ? -16.526 3.399 23.119 1.00 95.00 269 ILE A C 1
ATOM 2201 O O . ILE A 1 269 ? -16.786 4.276 22.298 1.00 95.00 269 ILE A O 1
ATOM 2205 N N . TYR A 1 270 ? -16.944 3.454 24.376 1.00 94.00 270 TYR A N 1
ATOM 2206 C CA . TYR A 1 270 ? -17.660 4.601 24.898 1.00 94.00 270 TYR A CA 1
ATOM 2207 C C . TYR A 1 270 ? -16.717 5.790 25.140 1.00 94.00 270 TYR A C 1
ATOM 2209 O O . TYR A 1 270 ? -15.693 5.652 25.815 1.00 94.00 270 TYR A O 1
ATOM 2217 N N . SER A 1 271 ? -17.082 6.975 24.646 1.00 93.06 271 SER A N 1
ATOM 2218 C CA . SER A 1 271 ? -16.250 8.184 24.687 1.00 93.06 271 SER A CA 1
ATOM 2219 C C . SER A 1 271 ? -15.892 8.637 26.102 1.00 93.06 271 SER A C 1
ATOM 2221 O O . SER A 1 271 ? -14.866 9.280 26.292 1.00 93.06 271 SER A O 1
ATOM 2223 N N . GLY A 1 272 ? -16.681 8.267 27.115 1.00 90.81 272 GLY A N 1
ATOM 2224 C CA . GLY A 1 272 ? -16.391 8.580 28.518 1.00 90.81 272 GLY A CA 1
ATOM 2225 C C . GLY A 1 272 ? -15.113 7.937 29.081 1.00 90.81 272 GLY A C 1
ATOM 2226 O O . GLY A 1 272 ? -14.704 8.301 30.183 1.00 90.81 272 GLY A O 1
ATOM 2227 N N . PHE A 1 273 ? -14.490 6.999 28.355 1.00 90.81 273 PHE A N 1
ATOM 2228 C CA . PHE A 1 273 ? -13.192 6.394 28.697 1.00 90.81 273 PHE A CA 1
ATOM 2229 C C . PHE A 1 273 ? -12.006 7.004 27.937 1.00 90.81 273 PHE A C 1
ATOM 2231 O O . PHE A 1 273 ? -10.884 6.507 28.066 1.00 90.81 273 PHE A O 1
ATOM 2238 N N . LEU A 1 274 ? -12.255 8.032 27.122 1.00 92.69 274 LEU A N 1
ATOM 2239 C CA . LEU A 1 274 ? -11.292 8.599 26.190 1.00 92.69 274 LEU A CA 1
ATOM 2240 C C . LEU A 1 274 ? -10.981 10.056 26.528 1.00 92.69 274 LEU A C 1
ATOM 2242 O O . LEU A 1 274 ? -11.878 10.872 26.727 1.00 92.69 274 LEU A O 1
ATOM 2246 N N . GLU A 1 275 ? -9.698 10.397 26.499 1.00 92.19 275 GLU A N 1
ATOM 2247 C CA . GLU A 1 275 ? -9.209 11.773 26.567 1.00 92.19 275 GLU A CA 1
ATOM 2248 C C . GLU A 1 275 ? -8.470 12.130 25.277 1.00 92.19 275 GLU A C 1
ATOM 2250 O O . GLU A 1 275 ? -7.828 11.285 24.655 1.00 92.19 275 GLU A O 1
ATOM 2255 N N . SER A 1 276 ? -8.569 13.381 24.828 1.00 87.19 276 SER A N 1
ATOM 2256 C CA . SER A 1 276 ? -7.858 13.828 23.625 1.00 87.19 276 SER A CA 1
ATOM 2257 C C . SER A 1 276 ? -6.344 13.804 23.847 1.00 87.19 276 SER A C 1
ATOM 2259 O O . SER A 1 276 ? -5.855 14.297 24.859 1.00 87.19 276 SER A O 1
ATOM 2261 N N . SER A 1 277 ? -5.597 13.262 22.881 1.00 85.62 277 SER A N 1
ATOM 2262 C CA . SER A 1 277 ? -4.143 13.117 22.972 1.00 85.62 277 SER A CA 1
ATOM 2263 C C . SER A 1 277 ? -3.478 13.546 21.667 1.00 85.62 277 SER A C 1
ATOM 2265 O O . SER A 1 277 ? -3.581 12.865 20.648 1.00 85.62 277 SER A O 1
ATOM 2267 N N . ALA A 1 278 ? -2.771 14.675 21.681 1.00 77.44 278 ALA A N 1
ATOM 2268 C CA . ALA A 1 278 ? -2.040 15.163 20.513 1.00 77.44 278 ALA A CA 1
ATOM 2269 C C . ALA A 1 278 ? -0.693 14.438 20.352 1.00 77.44 278 ALA A C 1
ATOM 2271 O O . ALA A 1 278 ? -0.022 14.145 21.342 1.00 77.44 278 ALA A O 1
ATOM 2272 N N . SER A 1 279 ? -0.269 14.197 19.108 1.00 74.94 279 SER A N 1
ATOM 2273 C CA . SER A 1 279 ? 1.109 13.801 18.801 1.00 74.94 279 SER A CA 1
ATOM 2274 C C . SER A 1 279 ? 1.850 15.001 18.226 1.00 74.94 279 SER A C 1
ATOM 2276 O O . SER A 1 279 ? 1.512 15.471 17.145 1.00 74.94 279 SER A O 1
ATOM 2278 N N . LYS A 1 280 ? 2.845 15.518 18.954 1.00 70.25 280 LYS A N 1
ATOM 2279 C CA . LYS A 1 280 ? 3.644 16.669 18.500 1.00 70.25 280 LYS A CA 1
ATOM 2280 C C . LYS A 1 280 ? 4.724 16.298 17.475 1.00 70.25 280 LYS A C 1
ATOM 2282 O O . LYS A 1 280 ? 5.272 17.190 16.854 1.00 70.25 280 LYS A O 1
ATOM 2287 N N . GLN A 1 281 ? 5.031 15.008 17.319 1.00 78.75 281 GLN A N 1
ATOM 2288 C CA . GLN A 1 281 ? 6.145 14.502 16.498 1.00 78.75 281 GLN A CA 1
ATOM 2289 C C . GLN A 1 281 ? 5.675 13.721 15.259 1.00 78.75 281 GLN A C 1
ATOM 2291 O O . GLN A 1 281 ? 6.493 13.169 14.531 1.00 78.75 281 GLN A O 1
ATOM 2296 N N . ALA A 1 282 ? 4.362 13.633 15.022 1.00 72.12 282 ALA A N 1
ATOM 2297 C CA . ALA A 1 282 ? 3.808 12.808 13.949 1.00 72.12 282 ALA A CA 1
ATOM 2298 C C . ALA A 1 282 ? 4.239 13.270 12.550 1.00 72.12 282 ALA A C 1
ATOM 2300 O O . ALA A 1 282 ? 4.567 12.441 11.706 1.00 72.12 282 ALA A O 1
ATOM 2301 N N . GLU A 1 283 ? 4.261 14.586 12.331 1.00 71.12 283 GLU A N 1
ATOM 2302 C CA . GLU A 1 283 ? 4.703 15.186 11.072 1.00 71.12 283 GLU A CA 1
ATOM 2303 C C . GLU A 1 283 ? 6.187 14.925 10.836 1.00 71.12 283 GLU A C 1
ATOM 2305 O O . GLU A 1 283 ? 6.529 14.395 9.791 1.00 71.12 283 GLU A O 1
ATOM 2310 N N . GLU A 1 284 ? 7.051 15.150 11.828 1.00 78.69 284 GLU A N 1
ATOM 2311 C CA . GLU A 1 284 ? 8.492 14.902 11.689 1.00 78.69 284 GLU A CA 1
ATOM 2312 C C . GLU A 1 284 ? 8.823 13.430 11.389 1.00 78.69 284 GLU A C 1
ATOM 2314 O O . GLU A 1 284 ? 9.719 13.147 10.595 1.00 78.69 284 GLU A O 1
ATOM 2319 N N . LEU A 1 285 ? 8.126 12.476 12.019 1.00 78.88 285 LEU A N 1
ATOM 2320 C CA . LEU A 1 285 ? 8.340 11.045 11.770 1.00 78.88 285 LEU A CA 1
ATOM 2321 C C . LEU A 1 285 ? 7.882 10.642 10.364 1.00 78.88 285 LEU A C 1
ATOM 2323 O O . LEU A 1 285 ? 8.602 9.926 9.665 1.00 78.88 285 LEU A O 1
ATOM 2327 N N . LEU A 1 286 ? 6.713 11.125 9.933 1.00 82.19 286 LEU A N 1
ATOM 2328 C CA . LEU A 1 286 ? 6.190 10.837 8.599 1.00 82.19 286 LEU A CA 1
ATOM 2329 C C . LEU A 1 286 ? 7.012 11.535 7.507 1.00 82.19 286 LEU A C 1
ATOM 2331 O O . LEU A 1 286 ? 7.308 10.932 6.476 1.00 82.19 286 LEU A O 1
ATOM 2335 N N . GLU A 1 287 ? 7.428 12.778 7.748 1.00 75.44 287 GLU A N 1
ATOM 2336 C CA . GLU A 1 287 ? 8.331 13.512 6.871 1.00 75.44 287 GLU A CA 1
ATOM 2337 C C . GLU A 1 287 ? 9.657 12.788 6.739 1.00 75.44 287 GLU A C 1
ATOM 2339 O O . GLU A 1 287 ? 10.054 12.558 5.612 1.00 75.44 287 GLU A O 1
ATOM 2344 N N . LYS A 1 288 ? 10.303 12.336 7.820 1.00 78.12 288 LYS A N 1
ATOM 2345 C CA . LYS A 1 288 ? 11.540 11.539 7.708 1.00 78.12 288 LYS A CA 1
ATOM 2346 C C . LYS A 1 288 ? 11.351 10.294 6.844 1.00 78.12 288 LYS A C 1
ATOM 2348 O O . LYS A 1 288 ? 12.174 10.035 5.973 1.00 78.12 288 LYS A O 1
ATOM 2353 N N . ARG A 1 289 ? 10.243 9.566 7.020 1.00 77.19 289 ARG A N 1
ATOM 2354 C CA . ARG A 1 289 ? 9.953 8.357 6.232 1.00 77.19 289 ARG A CA 1
ATOM 2355 C C . ARG A 1 289 ? 9.820 8.638 4.732 1.00 77.19 289 ARG A C 1
ATOM 2357 O O . ARG A 1 289 ? 10.228 7.815 3.920 1.00 77.19 289 ARG A O 1
ATOM 2364 N N . PHE A 1 290 ? 9.241 9.776 4.349 1.00 72.25 290 PHE A N 1
ATOM 2365 C CA . PHE A 1 290 ? 9.016 10.117 2.938 1.00 72.25 290 PHE A CA 1
ATOM 2366 C C . PHE A 1 290 ? 9.978 11.167 2.369 1.00 72.25 290 PHE A C 1
ATOM 2368 O O . PHE A 1 290 ? 9.973 11.397 1.162 1.00 72.25 290 PHE A O 1
ATOM 2375 N N . ALA A 1 291 ? 10.812 11.793 3.197 1.00 60.84 291 ALA A N 1
ATOM 2376 C CA . ALA A 1 291 ? 11.832 12.754 2.789 1.00 60.84 291 ALA A CA 1
ATOM 2377 C C . ALA A 1 291 ? 12.939 12.059 1.995 1.00 60.84 291 ALA A C 1
ATOM 2379 O O . ALA A 1 291 ? 13.394 12.598 0.991 1.00 60.84 291 ALA A O 1
ATOM 2380 N N . HIS A 1 292 ? 13.296 10.831 2.378 1.00 50.06 292 HIS A N 1
ATOM 2381 C CA . HIS A 1 292 ? 14.385 10.089 1.743 1.00 50.06 292 HIS A CA 1
ATOM 2382 C C . HIS A 1 292 ? 14.008 9.436 0.404 1.00 50.06 292 HIS A C 1
ATOM 2384 O O . HIS A 1 292 ? 14.891 9.161 -0.397 1.00 50.06 292 HIS A O 1
ATOM 2390 N N . LYS A 1 293 ? 12.713 9.292 0.076 1.00 50.19 293 LYS A N 1
ATOM 2391 C CA . LYS A 1 293 ? 12.271 8.735 -1.222 1.00 50.19 293 LYS A CA 1
ATOM 2392 C C . LYS A 1 293 ? 12.537 9.644 -2.426 1.00 50.19 293 LYS A C 1
ATOM 2394 O O . LYS A 1 293 ? 12.672 9.148 -3.537 1.00 50.19 293 LYS A O 1
ATOM 2399 N N . ASN A 1 294 ? 12.623 10.961 -2.227 1.00 44.62 294 ASN A N 1
ATOM 2400 C CA . ASN A 1 294 ? 12.987 11.897 -3.300 1.00 44.62 294 ASN A CA 1
ATOM 2401 C C . ASN A 1 294 ? 14.513 12.034 -3.480 1.00 44.62 294 ASN A C 1
ATOM 2403 O O . ASN A 1 294 ? 14.952 12.672 -4.435 1.00 44.62 294 ASN A O 1
ATOM 2407 N N . GLU A 1 295 ? 15.309 11.451 -2.576 1.00 51.50 295 GLU A N 1
ATOM 2408 C CA . GLU A 1 295 ? 16.779 11.439 -2.619 1.00 51.50 295 GLU A CA 1
ATOM 2409 C C . GLU A 1 295 ? 17.348 10.096 -3.109 1.00 51.50 295 GLU A C 1
ATOM 2411 O O . GLU A 1 295 ? 18.567 9.965 -3.265 1.00 51.50 295 GLU A O 1
ATOM 2416 N N . ASP A 1 296 ? 16.482 9.112 -3.386 1.00 62.00 296 ASP A N 1
ATOM 2417 C CA . ASP A 1 296 ? 16.890 7.819 -3.923 1.00 62.00 296 ASP A CA 1
ATOM 2418 C C . ASP A 1 296 ? 17.656 8.027 -5.236 1.00 62.00 296 ASP A C 1
ATOM 2420 O O . ASP A 1 296 ? 17.172 8.597 -6.220 1.00 62.00 296 ASP A O 1
ATOM 2424 N N . THR A 1 297 ? 18.898 7.548 -5.267 1.00 73.25 297 THR A N 1
ATOM 2425 C CA . THR A 1 297 ? 19.686 7.574 -6.493 1.00 73.25 297 THR A CA 1
ATOM 2426 C C . THR A 1 297 ? 19.194 6.449 -7.388 1.00 73.25 297 THR A C 1
ATOM 2428 O O . THR A 1 297 ? 19.532 5.281 -7.186 1.00 73.25 297 THR A O 1
ATOM 2431 N N . HIS A 1 298 ? 18.406 6.811 -8.397 1.00 80.50 298 HIS A N 1
ATOM 2432 C CA . HIS A 1 298 ? 18.013 5.898 -9.460 1.00 80.50 298 HIS A CA 1
ATOM 2433 C C . HIS A 1 298 ? 19.069 5.877 -10.566 1.00 80.50 298 HIS A C 1
ATOM 2435 O O . HIS A 1 298 ? 19.481 6.904 -11.110 1.00 80.50 298 HIS A O 1
ATOM 2441 N N . ILE A 1 299 ? 19.522 4.674 -10.884 1.00 84.19 299 ILE A N 1
ATOM 2442 C CA . ILE A 1 299 ? 20.408 4.367 -11.993 1.00 84.19 299 ILE A CA 1
ATOM 2443 C C . ILE A 1 299 ? 19.590 3.511 -12.953 1.00 84.19 299 ILE A C 1
ATOM 2445 O O . ILE A 1 299 ? 19.405 2.318 -12.717 1.00 84.19 299 ILE A O 1
ATOM 2449 N N . ASP A 1 300 ? 19.096 4.128 -14.019 1.00 80.50 300 ASP A N 1
ATOM 2450 C CA . ASP A 1 300 ? 18.532 3.426 -15.167 1.00 80.50 300 ASP A CA 1
ATOM 2451 C C . ASP A 1 300 ? 19.506 3.463 -16.354 1.00 80.50 300 ASP A C 1
ATOM 2453 O O . ASP A 1 300 ? 20.474 4.234 -16.383 1.00 80.50 300 ASP A O 1
ATOM 2457 N N . PHE A 1 301 ? 19.263 2.595 -17.333 1.00 83.56 301 PHE A N 1
ATOM 2458 C CA . PHE A 1 301 ? 20.066 2.522 -18.553 1.00 83.56 301 PHE A CA 1
ATOM 2459 C C . PHE A 1 301 ? 19.336 3.099 -19.771 1.00 83.56 301 PHE A C 1
ATOM 2461 O O . PHE A 1 301 ? 19.793 2.893 -20.892 1.00 83.56 301 PHE A O 1
ATOM 2468 N N . VAL A 1 302 ? 18.249 3.863 -19.582 1.00 77.06 302 VAL A N 1
ATOM 2469 C CA . VAL A 1 302 ? 17.352 4.339 -20.661 1.00 77.06 302 VAL A CA 1
ATOM 2470 C C . VAL A 1 302 ? 18.077 5.223 -21.685 1.00 77.06 302 VAL A C 1
ATOM 2472 O O . VAL A 1 302 ? 17.751 5.228 -22.871 1.00 77.06 302 VAL A O 1
ATOM 2475 N N . ASN A 1 303 ? 19.119 5.938 -21.263 1.00 76.94 303 ASN A N 1
ATOM 2476 C CA . ASN A 1 303 ? 19.917 6.784 -22.155 1.00 76.94 303 ASN A CA 1
ATOM 2477 C C . ASN A 1 303 ? 21.256 6.152 -22.577 1.00 76.94 303 ASN A C 1
ATOM 2479 O O . ASN A 1 303 ? 22.033 6.778 -23.302 1.00 76.94 303 ASN A O 1
ATOM 2483 N N . TRP A 1 304 ? 21.554 4.925 -22.142 1.00 85.94 304 TRP A N 1
ATOM 2484 C CA . TRP A 1 304 ? 22.834 4.274 -22.415 1.00 85.94 304 TRP A CA 1
ATOM 2485 C C . TRP A 1 304 ? 22.902 3.721 -23.848 1.00 85.94 304 TRP A C 1
ATOM 2487 O O . TRP A 1 304 ? 22.038 2.975 -24.305 1.00 85.94 304 TRP A O 1
ATOM 2497 N N . GLN A 1 305 ? 23.967 4.089 -24.569 1.00 82.81 305 GLN A N 1
ATOM 2498 C CA . GLN A 1 305 ? 24.155 3.779 -25.996 1.00 82.81 305 GLN A CA 1
ATOM 2499 C C . GLN A 1 305 ? 25.191 2.673 -26.257 1.00 82.81 305 GLN A C 1
ATOM 2501 O O . GLN A 1 305 ? 25.525 2.401 -27.409 1.00 82.81 305 GLN A O 1
ATOM 2506 N N . GLY A 1 306 ? 25.765 2.065 -25.214 1.00 84.75 306 GLY A N 1
ATOM 2507 C CA . GLY A 1 306 ? 26.717 0.957 -25.357 1.00 84.75 306 GLY A CA 1
ATOM 2508 C C . GLY A 1 306 ? 28.173 1.342 -25.639 1.00 84.75 306 GLY A C 1
ATOM 2509 O O . GLY A 1 306 ? 29.085 0.575 -25.321 1.00 84.75 306 GLY A O 1
ATOM 2510 N N . ASN A 1 307 ? 28.419 2.534 -26.187 1.00 85.06 307 ASN A N 1
ATOM 2511 C CA . ASN A 1 307 ? 29.756 2.999 -26.590 1.00 85.06 307 ASN A CA 1
ATOM 2512 C C . ASN A 1 307 ? 30.644 3.424 -25.413 1.00 85.06 307 ASN A C 1
ATOM 2514 O O . ASN A 1 307 ? 31.864 3.307 -25.493 1.00 85.06 307 ASN A O 1
ATOM 2518 N N . GLU A 1 308 ? 30.022 3.871 -24.328 1.00 88.81 308 GLU A N 1
ATOM 2519 C CA . GLU A 1 308 ? 30.646 4.394 -23.112 1.00 88.81 308 GLU A CA 1
ATOM 2520 C C . GLU A 1 308 ? 30.013 3.721 -21.883 1.00 88.81 308 GLU A C 1
ATOM 2522 O O . GLU A 1 308 ? 28.923 3.141 -22.009 1.00 88.81 308 GLU A O 1
ATOM 2527 N N . PRO A 1 309 ? 30.672 3.741 -20.707 1.00 88.44 309 PRO A N 1
ATOM 2528 C CA . PRO A 1 309 ? 30.058 3.226 -19.489 1.00 88.44 309 PRO A CA 1
ATOM 2529 C C . PRO A 1 309 ? 28.751 3.978 -19.168 1.00 88.44 309 PRO A C 1
ATOM 2531 O O . PRO A 1 309 ? 28.602 5.144 -19.544 1.00 88.44 309 PRO A O 1
ATOM 2534 N N . PRO A 1 310 ? 27.792 3.344 -18.466 1.00 89.06 310 PRO A N 1
ATOM 2535 C CA . PRO A 1 310 ? 26.604 4.028 -17.965 1.00 89.06 310 PRO A CA 1
ATOM 2536 C C . PRO A 1 310 ? 26.954 5.275 -17.145 1.00 89.06 310 PRO A C 1
ATOM 2538 O O . PRO A 1 310 ? 28.000 5.339 -16.497 1.00 89.06 310 PRO A O 1
ATOM 2541 N N . SER A 1 311 ? 26.059 6.264 -17.147 1.00 84.62 311 SER A N 1
ATOM 2542 C CA . SER A 1 311 ? 26.313 7.561 -16.514 1.00 84.62 311 SER A CA 1
ATOM 2543 C C . SER A 1 311 ? 26.752 7.427 -15.047 1.00 84.62 311 SER A C 1
ATOM 2545 O O . SER A 1 311 ? 26.117 6.745 -14.234 1.00 84.62 311 SER A O 1
ATOM 2547 N N . GLY A 1 312 ? 27.866 8.083 -14.712 1.00 85.56 312 GLY A N 1
ATOM 2548 C CA . GLY A 1 312 ? 28.467 8.081 -13.377 1.00 85.56 312 GLY A CA 1
ATOM 2549 C C . GLY A 1 312 ? 29.324 6.854 -13.041 1.00 85.56 312 GLY A C 1
ATOM 2550 O O . GLY A 1 312 ? 29.942 6.845 -11.979 1.00 85.56 312 GLY A O 1
ATOM 2551 N N . PHE A 1 313 ? 29.395 5.840 -13.910 1.00 90.44 313 PHE A N 1
ATOM 2552 C CA . PHE A 1 313 ? 30.317 4.721 -13.730 1.00 90.44 313 PHE A CA 1
ATOM 2553 C C . PHE A 1 313 ? 31.697 5.036 -14.311 1.00 90.44 313 PHE A C 1
ATOM 2555 O O . PHE A 1 313 ? 31.832 5.499 -15.442 1.00 90.44 313 PHE A O 1
ATOM 2562 N N . MET A 1 314 ? 32.738 4.730 -13.541 1.00 89.94 314 MET A N 1
ATOM 2563 C CA . MET A 1 314 ? 34.140 4.919 -13.904 1.00 89.94 314 MET A CA 1
ATOM 2564 C C . MET A 1 314 ? 34.885 3.587 -13.870 1.00 89.94 314 MET A C 1
ATOM 2566 O O . MET A 1 314 ? 34.624 2.737 -13.024 1.00 89.94 314 MET A O 1
ATOM 2570 N N . GLY A 1 315 ? 35.849 3.408 -14.767 1.00 88.25 315 GLY A N 1
ATOM 2571 C CA . GLY A 1 315 ? 36.675 2.205 -14.828 1.00 88.25 315 GLY A CA 1
ATOM 2572 C C . GLY A 1 315 ? 36.991 1.812 -16.261 1.00 88.25 315 GLY A C 1
ATOM 2573 O O . GLY A 1 315 ? 36.630 2.508 -17.212 1.00 88.25 315 GLY A O 1
ATOM 2574 N N . LYS A 1 316 ? 37.673 0.679 -16.421 1.00 87.88 316 LYS A N 1
ATOM 2575 C CA . LYS A 1 316 ? 37.941 0.129 -17.747 1.00 87.88 316 LYS A CA 1
ATOM 2576 C C . LYS A 1 316 ? 36.646 -0.459 -18.301 1.00 87.88 316 LYS A C 1
ATOM 2578 O O . LYS A 1 316 ? 36.074 -1.373 -17.711 1.00 87.88 316 LYS A O 1
ATOM 2583 N N . TYR A 1 317 ? 36.185 0.085 -19.420 1.00 88.25 317 TYR A N 1
ATOM 2584 C CA . TYR A 1 317 ? 34.920 -0.283 -20.038 1.00 88.25 317 TYR A CA 1
ATOM 2585 C C . TYR A 1 317 ? 35.149 -0.848 -21.438 1.00 88.25 317 TYR A C 1
ATOM 2587 O O . TYR A 1 317 ? 35.825 -0.233 -22.264 1.00 88.25 317 TYR A O 1
ATOM 2595 N N . LEU A 1 318 ? 34.576 -2.021 -21.705 1.00 85.31 318 LEU A N 1
ATOM 2596 C CA . LEU A 1 318 ? 34.477 -2.563 -23.052 1.00 85.31 318 LEU A CA 1
ATOM 2597 C C . LEU A 1 318 ? 33.127 -2.169 -23.639 1.00 85.31 318 LEU A C 1
ATOM 2599 O O . LEU A 1 318 ? 32.097 -2.362 -22.999 1.00 85.31 318 LEU A O 1
ATOM 2603 N N . ARG A 1 319 ? 33.144 -1.649 -24.868 1.00 84.38 319 ARG A N 1
ATOM 2604 C CA . ARG A 1 319 ? 31.940 -1.321 -25.637 1.00 84.38 319 ARG A CA 1
ATOM 2605 C C . ARG A 1 319 ? 31.049 -2.553 -25.808 1.00 84.38 319 ARG A C 1
ATOM 2607 O O . ARG A 1 319 ? 31.556 -3.640 -26.078 1.00 84.38 319 ARG A O 1
ATOM 2614 N N . ARG A 1 320 ? 29.732 -2.362 -25.686 1.00 84.75 320 ARG A N 1
ATOM 2615 C CA . ARG A 1 320 ? 28.717 -3.427 -25.760 1.00 84.75 320 ARG A CA 1
ATOM 2616 C C . ARG A 1 320 ? 27.520 -2.987 -26.585 1.00 84.75 320 ARG A C 1
ATOM 2618 O O . ARG A 1 320 ? 27.221 -1.796 -26.655 1.00 84.75 320 ARG A O 1
ATOM 2625 N N . LYS A 1 321 ? 26.812 -3.943 -27.182 1.00 82.00 321 LYS A N 1
ATOM 2626 C CA . LYS A 1 321 ? 25.500 -3.689 -27.782 1.00 82.00 321 LYS A CA 1
ATOM 2627 C C . LYS A 1 321 ? 24.454 -3.363 -26.721 1.00 82.00 321 LYS A C 1
ATOM 2629 O O . LYS A 1 321 ? 24.402 -3.973 -25.656 1.00 82.00 321 LYS A O 1
ATOM 2634 N N . ARG A 1 322 ? 23.600 -2.404 -27.067 1.00 81.12 322 ARG A N 1
ATOM 2635 C CA . ARG A 1 322 ? 22.384 -2.079 -26.328 1.00 81.12 322 ARG A CA 1
ATOM 2636 C C . ARG A 1 322 ? 21.399 -3.244 -26.455 1.00 81.12 322 ARG A C 1
ATOM 2638 O O . ARG A 1 322 ? 21.128 -3.680 -27.573 1.00 81.12 322 ARG A O 1
ATOM 2645 N N . VAL A 1 323 ? 20.866 -3.707 -25.329 1.00 80.94 323 VAL A N 1
ATOM 2646 C CA . VAL A 1 323 ? 19.824 -4.739 -25.271 1.00 80.94 323 VAL A CA 1
ATOM 2647 C C . VAL A 1 323 ? 18.513 -4.074 -24.871 1.00 80.94 323 VAL A C 1
ATOM 2649 O O . VAL A 1 323 ? 18.504 -3.234 -23.973 1.00 80.94 323 VAL A O 1
ATOM 2652 N N . VAL A 1 324 ? 17.427 -4.407 -25.566 1.00 79.06 324 VAL A N 1
ATOM 2653 C CA . VAL A 1 324 ? 16.080 -3.910 -25.267 1.00 79.06 324 VAL A CA 1
ATOM 2654 C C . VAL A 1 324 ? 15.190 -5.115 -25.006 1.00 79.06 324 VAL A C 1
ATOM 2656 O O . VAL A 1 324 ? 15.025 -5.941 -25.898 1.00 79.06 324 VAL A O 1
ATOM 2659 N N . GLU A 1 325 ? 14.643 -5.200 -23.799 1.00 73.06 325 GLU A N 1
ATOM 2660 C CA . GLU A 1 325 ? 13.770 -6.288 -23.348 1.00 73.06 325 GLU A CA 1
ATOM 2661 C C . GLU A 1 325 ? 12.526 -5.678 -22.700 1.00 73.06 325 GLU A C 1
ATOM 2663 O O . GLU A 1 325 ? 12.626 -4.863 -21.775 1.00 73.06 325 GLU A O 1
ATOM 2668 N N . GLU A 1 326 ? 11.349 -6.052 -23.207 1.00 68.06 326 GLU A N 1
ATOM 2669 C CA . GLU A 1 326 ? 10.050 -5.524 -22.756 1.00 68.06 326 GLU A CA 1
ATOM 2670 C C . GLU A 1 326 ? 10.025 -3.976 -22.698 1.00 68.06 326 GLU A C 1
ATOM 2672 O O . GLU A 1 326 ? 9.582 -3.387 -21.718 1.00 68.06 326 GLU A O 1
ATOM 2677 N N . GLY A 1 327 ? 10.586 -3.302 -23.709 1.00 65.81 327 GLY A N 1
ATOM 2678 C CA . GLY A 1 327 ? 10.616 -1.832 -23.798 1.00 65.81 327 GLY A CA 1
ATOM 2679 C C . GLY A 1 327 ? 11.707 -1.130 -22.975 1.00 65.81 327 GLY A C 1
ATOM 2680 O O . GLY A 1 327 ? 12.041 0.014 -23.283 1.00 65.81 327 GLY A O 1
ATOM 2681 N N . ASP A 1 328 ? 12.341 -1.816 -22.020 1.00 74.94 328 ASP A N 1
ATOM 2682 C CA . ASP A 1 328 ? 13.425 -1.251 -21.209 1.00 74.94 328 ASP A CA 1
ATOM 2683 C C . ASP A 1 328 ? 14.801 -1.576 -21.780 1.00 74.94 328 ASP A C 1
ATOM 2685 O O . ASP A 1 328 ? 15.039 -2.633 -22.370 1.00 74.94 328 ASP A O 1
ATOM 2689 N N . ILE A 1 329 ? 15.752 -0.673 -21.547 1.00 79.62 329 ILE A N 1
ATOM 2690 C CA . ILE A 1 329 ? 17.150 -0.914 -21.891 1.00 79.62 329 ILE A CA 1
ATOM 2691 C C . ILE A 1 329 ? 17.820 -1.680 -20.756 1.00 79.62 329 ILE A C 1
ATOM 2693 O O . ILE A 1 329 ? 17.952 -1.172 -19.644 1.00 79.62 329 ILE A O 1
ATOM 2697 N N . GLY A 1 330 ? 18.286 -2.887 -21.063 1.00 84.56 330 GLY A N 1
ATOM 2698 C CA . GLY A 1 330 ? 19.113 -3.684 -20.169 1.00 84.56 330 GLY A CA 1
ATOM 2699 C C . GLY A 1 330 ? 20.598 -3.422 -20.411 1.00 84.56 330 GLY A C 1
ATOM 2700 O O . GLY A 1 330 ? 21.062 -3.406 -21.553 1.00 84.56 330 GLY A O 1
ATOM 2701 N N . PHE A 1 331 ? 21.362 -3.261 -19.335 1.00 89.38 331 PHE A N 1
ATOM 2702 C CA . PHE A 1 331 ? 22.815 -3.352 -19.348 1.00 89.38 331 PHE A CA 1
ATOM 2703 C C . PHE A 1 331 ? 23.218 -4.836 -19.286 1.00 89.38 331 PHE A C 1
ATOM 2705 O O . PHE A 1 331 ? 23.021 -5.469 -18.244 1.00 89.38 331 PHE A O 1
ATOM 2712 N N . PRO A 1 332 ? 23.759 -5.424 -20.372 1.00 89.44 332 PRO A N 1
ATOM 2713 C CA . PRO A 1 332 ? 24.174 -6.817 -20.382 1.00 89.44 332 PRO A CA 1
ATOM 2714 C C . PRO A 1 332 ? 25.462 -6.986 -19.583 1.00 89.44 332 PRO A C 1
ATOM 2716 O O . PRO A 1 332 ? 26.454 -6.289 -19.820 1.00 89.44 332 PRO A O 1
ATOM 2719 N N . ILE A 1 333 ? 25.451 -7.931 -18.650 1.00 89.25 333 ILE A N 1
ATOM 2720 C CA . ILE A 1 333 ? 26.547 -8.244 -17.744 1.00 89.25 333 ILE A CA 1
ATOM 2721 C C . ILE A 1 333 ? 27.045 -9.653 -18.020 1.00 89.25 333 ILE A C 1
ATOM 2723 O O . ILE A 1 333 ? 26.306 -10.630 -17.930 1.00 89.25 333 ILE A O 1
ATOM 2727 N N . TYR A 1 334 ? 28.335 -9.726 -18.318 1.00 85.38 334 TYR A N 1
ATOM 2728 C CA . TYR A 1 334 ? 29.068 -10.954 -18.571 1.00 85.38 334 TYR A CA 1
ATOM 2729 C C . TYR A 1 334 ? 30.042 -11.205 -17.422 1.00 85.38 334 TYR A C 1
ATOM 2731 O O . TYR A 1 334 ? 30.600 -10.253 -16.863 1.00 85.38 334 TYR A O 1
ATOM 2739 N N . SER A 1 335 ? 30.307 -12.476 -17.120 1.00 77.44 335 SER A N 1
ATOM 2740 C CA . SER A 1 335 ? 31.302 -12.850 -16.113 1.00 77.44 335 SER A CA 1
ATOM 2741 C C . SER A 1 335 ? 32.676 -12.260 -16.461 1.00 77.44 335 SER A C 1
ATOM 2743 O O . SER A 1 335 ? 33.200 -12.444 -17.562 1.00 77.44 335 SER A O 1
ATOM 2745 N N . SER A 1 336 ? 33.246 -11.483 -15.539 1.00 80.62 336 SER A N 1
ATOM 2746 C CA . SER A 1 336 ? 34.494 -10.751 -15.753 1.00 80.62 336 SER A CA 1
ATOM 2747 C C . SER A 1 336 ? 35.147 -10.345 -14.435 1.00 80.62 336 SER A C 1
ATOM 2749 O O . SER A 1 336 ? 34.468 -10.111 -13.440 1.00 80.62 336 SER A O 1
ATOM 2751 N N . LYS A 1 337 ? 36.479 -10.200 -14.461 1.00 77.25 337 LYS A N 1
ATOM 2752 C CA . LYS A 1 337 ? 37.262 -9.589 -13.373 1.00 77.25 337 LYS A CA 1
ATOM 2753 C C . LYS A 1 337 ? 37.391 -8.069 -13.489 1.00 77.25 337 LYS A C 1
ATOM 2755 O O . LYS A 1 337 ? 37.642 -7.412 -12.488 1.00 77.25 337 LYS A O 1
ATOM 2760 N N . GLU A 1 338 ? 37.272 -7.516 -14.695 1.00 86.00 338 GLU A N 1
ATOM 2761 C CA . GLU A 1 338 ? 37.209 -6.064 -14.885 1.00 86.00 338 GLU A CA 1
ATOM 2762 C C . GLU A 1 338 ? 35.826 -5.557 -14.483 1.00 86.00 338 GLU A C 1
ATOM 2764 O O . GLU A 1 338 ? 34.828 -6.236 -14.751 1.00 86.00 338 GLU A O 1
ATOM 2769 N N . GLU A 1 339 ? 35.782 -4.379 -13.864 1.00 90.38 339 GLU A N 1
ATOM 2770 C CA . GLU A 1 339 ? 34.565 -3.735 -13.380 1.00 90.38 339 GLU A CA 1
ATOM 2771 C C . GLU A 1 339 ? 34.589 -2.222 -13.632 1.00 90.38 339 GLU A C 1
ATOM 2773 O O . GLU A 1 339 ? 35.647 -1.587 -13.712 1.00 90.38 339 GLU A O 1
ATOM 2778 N N . ILE A 1 340 ? 33.396 -1.651 -13.727 1.00 93.00 340 ILE A N 1
ATOM 2779 C CA . ILE A 1 340 ? 33.144 -0.214 -13.662 1.00 93.00 340 ILE A CA 1
ATOM 2780 C C . ILE A 1 340 ? 32.397 0.081 -12.365 1.00 93.00 340 ILE A C 1
ATOM 2782 O O . ILE A 1 340 ? 31.548 -0.710 -11.968 1.00 93.00 340 ILE A O 1
ATOM 2786 N N . CYS A 1 341 ? 32.682 1.203 -11.711 1.00 93.31 341 CYS A N 1
ATOM 2787 C CA . CYS A 1 341 ? 32.134 1.525 -10.396 1.00 93.31 341 CYS A CA 1
ATOM 2788 C C . CYS A 1 341 ? 31.559 2.938 -10.329 1.00 93.31 341 CYS A C 1
ATOM 2790 O O . CYS A 1 341 ? 32.090 3.856 -10.952 1.00 93.31 341 CYS A O 1
ATOM 2792 N N . ARG A 1 342 ? 30.513 3.121 -9.526 1.00 91.81 342 ARG A N 1
ATOM 2793 C CA . ARG A 1 342 ? 29.915 4.419 -9.203 1.00 91.81 342 ARG A CA 1
ATOM 2794 C C . ARG A 1 342 ? 29.836 4.577 -7.687 1.00 91.81 342 ARG A C 1
ATOM 2796 O O . ARG A 1 342 ? 29.301 3.706 -7.005 1.00 91.81 342 ARG A O 1
ATOM 2803 N N . SER A 1 343 ? 30.381 5.671 -7.159 1.00 88.88 343 SER A N 1
ATOM 2804 C CA . SER A 1 343 ? 30.306 5.986 -5.726 1.00 88.88 343 SER A CA 1
ATOM 2805 C C . SER A 1 343 ? 28.942 6.580 -5.361 1.00 88.88 343 SER A C 1
ATOM 2807 O O . SER A 1 343 ? 28.331 7.282 -6.169 1.00 88.88 343 SER A O 1
ATOM 2809 N N . PHE A 1 344 ? 28.477 6.308 -4.144 1.00 83.94 344 PHE A N 1
ATOM 2810 C CA . PHE A 1 344 ? 27.247 6.850 -3.572 1.00 83.94 344 PHE A CA 1
ATOM 2811 C C . PHE A 1 344 ? 27.389 7.092 -2.060 1.00 83.94 344 PHE A C 1
ATOM 2813 O O . PHE A 1 344 ? 28.408 6.751 -1.449 1.00 83.94 344 PHE A O 1
ATOM 2820 N N . SER A 1 345 ? 26.383 7.746 -1.472 1.00 72.38 345 SER A N 1
ATOM 2821 C CA . SER A 1 345 ? 26.384 8.147 -0.060 1.00 72.38 345 SER A CA 1
ATOM 2822 C C . SER A 1 345 ? 26.600 6.956 0.879 1.00 72.38 345 SER A C 1
ATOM 2824 O O . SER A 1 345 ? 26.021 5.890 0.689 1.00 72.38 345 SER A O 1
ATOM 2826 N N . SER A 1 346 ? 27.396 7.143 1.935 1.00 64.19 346 SER A N 1
ATOM 2827 C CA . SER A 1 346 ? 27.597 6.133 2.985 1.00 64.19 346 SER A CA 1
ATOM 2828 C C . SER A 1 346 ? 26.393 5.933 3.901 1.00 64.19 346 SER A C 1
ATOM 2830 O O . SER A 1 346 ? 26.349 4.944 4.627 1.00 64.19 346 SER A O 1
ATOM 2832 N N . GLN A 1 347 ? 25.423 6.847 3.860 1.00 68.44 347 GLN A N 1
ATOM 2833 C CA . GLN A 1 347 ? 24.186 6.750 4.637 1.00 68.44 347 GLN A CA 1
ATOM 2834 C C . GLN A 1 347 ? 23.163 5.804 3.998 1.00 68.44 347 GLN A C 1
ATOM 2836 O O . GLN A 1 347 ? 22.219 5.393 4.665 1.00 68.44 347 GLN A O 1
ATOM 2841 N N . SER A 1 348 ? 23.353 5.443 2.726 1.00 74.50 348 SER A N 1
ATOM 2842 C CA . SER A 1 348 ? 22.482 4.504 2.030 1.00 74.50 348 SER A CA 1
ATOM 2843 C C . SER A 1 348 ? 22.607 3.107 2.625 1.00 74.50 348 SER A C 1
ATOM 2845 O O . SER A 1 348 ? 23.699 2.543 2.723 1.00 74.50 348 SER A O 1
ATOM 2847 N N . ASN A 1 349 ? 21.467 2.549 3.004 1.00 82.00 349 ASN A N 1
ATOM 2848 C CA . ASN A 1 349 ? 21.351 1.243 3.637 1.00 82.00 349 ASN A CA 1
ATOM 2849 C C . ASN A 1 349 ? 20.415 0.304 2.861 1.00 82.00 349 ASN A C 1
ATOM 2851 O O . ASN A 1 349 ? 20.290 -0.858 3.230 1.00 82.00 349 ASN A O 1
ATOM 2855 N N . GLU A 1 350 ? 19.799 0.758 1.771 1.00 87.12 350 GLU A N 1
ATOM 2856 C CA . GLU A 1 350 ? 18.946 -0.071 0.928 1.00 87.12 350 GLU A CA 1
ATOM 2857 C C . GLU A 1 350 ? 19.370 0.025 -0.542 1.00 87.12 350 GLU A C 1
ATOM 2859 O O . GLU A 1 350 ? 19.483 1.114 -1.107 1.00 87.12 350 GLU A O 1
ATOM 2864 N N . ILE A 1 351 ? 19.613 -1.129 -1.170 1.00 91.62 351 ILE A N 1
ATOM 2865 C CA . ILE A 1 351 ? 19.935 -1.238 -2.595 1.00 91.62 351 ILE A CA 1
ATOM 2866 C C . ILE A 1 351 ? 18.934 -2.177 -3.258 1.00 91.62 351 ILE A C 1
ATOM 2868 O O . ILE A 1 351 ? 18.975 -3.392 -3.059 1.00 91.62 351 ILE A O 1
ATOM 2872 N N . SER A 1 352 ? 18.059 -1.609 -4.080 1.00 90.25 352 SER A N 1
ATOM 2873 C CA . SER A 1 352 ? 17.107 -2.349 -4.904 1.00 90.25 352 SER A CA 1
ATOM 2874 C C . SER A 1 352 ? 17.618 -2.467 -6.334 1.00 90.25 352 SER A C 1
ATOM 2876 O O . SER A 1 352 ? 18.133 -1.504 -6.894 1.00 90.25 352 SER A O 1
ATOM 2878 N N . PHE A 1 353 ? 17.476 -3.631 -6.956 1.00 93.00 353 PHE A N 1
ATOM 2879 C CA . PHE A 1 353 ? 17.925 -3.858 -8.327 1.00 93.00 353 PHE A CA 1
ATOM 2880 C C . PHE A 1 353 ? 16.928 -4.710 -9.109 1.00 93.00 353 PHE A C 1
ATOM 2882 O O . PHE A 1 353 ? 16.307 -5.630 -8.571 1.00 93.00 353 PHE A O 1
ATOM 2889 N N . VAL A 1 354 ? 16.779 -4.374 -10.390 1.00 91.31 354 VAL A N 1
ATOM 2890 C CA . VAL A 1 354 ? 15.904 -5.062 -11.341 1.00 91.31 354 VAL A CA 1
ATOM 2891 C C . VAL A 1 354 ? 16.769 -5.748 -12.382 1.00 91.31 354 VAL A C 1
ATOM 2893 O O . VAL A 1 354 ? 17.514 -5.075 -13.097 1.00 91.31 354 VAL A O 1
ATOM 2896 N N . TYR A 1 355 ? 16.676 -7.070 -12.475 1.00 92.12 355 TYR A N 1
ATOM 2897 C CA . TYR A 1 355 ? 17.436 -7.855 -13.444 1.00 92.12 355 TYR A CA 1
ATOM 2898 C C . TYR A 1 355 ? 16.606 -9.010 -14.010 1.00 92.12 355 TYR A C 1
ATOM 2900 O O . TYR A 1 355 ? 15.583 -9.388 -13.446 1.00 92.12 355 TYR A O 1
ATOM 2908 N N . GLN A 1 356 ? 17.048 -9.571 -15.127 1.00 88.88 356 GLN A N 1
ATOM 2909 C CA . GLN A 1 356 ? 16.504 -10.798 -15.708 1.00 88.88 356 GLN A CA 1
ATOM 2910 C C . GLN A 1 356 ? 17.568 -11.893 -15.618 1.00 88.88 356 GLN A C 1
ATOM 2912 O O . GLN A 1 356 ? 18.745 -11.632 -15.896 1.00 88.88 356 GLN A O 1
ATOM 2917 N N . ASN A 1 357 ? 17.159 -13.093 -15.188 1.00 81.06 357 ASN A N 1
ATOM 2918 C CA . ASN A 1 357 ? 18.060 -14.232 -15.018 1.00 81.06 357 ASN A CA 1
ATOM 2919 C C . ASN A 1 357 ? 18.796 -14.541 -16.325 1.00 81.06 357 ASN A C 1
ATOM 2921 O O . ASN A 1 357 ? 18.248 -14.396 -17.419 1.00 81.06 357 ASN A O 1
ATOM 2925 N N . ALA A 1 358 ? 20.037 -15.001 -16.194 1.00 74.25 358 ALA A N 1
ATOM 2926 C CA . ALA A 1 358 ? 20.732 -15.576 -17.328 1.00 74.25 358 ALA A CA 1
ATOM 2927 C C . ALA A 1 358 ? 20.080 -16.915 -17.688 1.00 74.25 358 ALA A C 1
ATOM 2929 O O . ALA A 1 358 ? 19.707 -17.681 -16.804 1.00 74.25 358 ALA A O 1
ATOM 2930 N N . LEU A 1 359 ? 20.003 -17.232 -18.979 1.00 75.94 359 LEU A N 1
ATOM 2931 C CA . LEU A 1 359 ? 19.633 -18.567 -19.469 1.00 75.94 359 LEU A CA 1
ATOM 2932 C C . LEU A 1 359 ? 20.808 -19.553 -19.304 1.00 75.94 359 LEU A C 1
ATOM 2934 O O . LEU A 1 359 ? 21.157 -20.261 -20.238 1.00 75.94 359 LEU A O 1
ATOM 2938 N N . SER A 1 360 ? 21.455 -19.509 -18.140 1.00 77.00 360 SER A N 1
ATOM 2939 C CA . SER A 1 360 ? 22.760 -20.085 -17.829 1.00 77.00 360 SER A CA 1
ATOM 2940 C C . SER A 1 360 ? 22.670 -20.912 -16.564 1.00 77.00 360 SER A C 1
ATOM 2942 O O . SER A 1 360 ? 22.214 -20.410 -15.534 1.00 77.00 360 SER A O 1
ATOM 2944 N N . GLU A 1 361 ? 23.193 -22.134 -16.604 1.00 82.06 361 GLU A N 1
ATOM 2945 C CA . GLU A 1 361 ? 23.455 -22.915 -15.389 1.00 82.06 361 GLU A CA 1
ATOM 2946 C C . GLU A 1 361 ? 24.681 -22.381 -14.626 1.00 82.06 361 GLU A C 1
ATOM 2948 O O . GLU A 1 361 ? 24.857 -22.646 -13.434 1.00 82.06 361 GLU A O 1
ATOM 2953 N N . GLU A 1 362 ? 25.545 -21.605 -15.289 1.00 85.44 362 GLU A N 1
ATOM 2954 C CA . GLU A 1 362 ? 26.681 -20.968 -14.640 1.00 85.44 362 GLU A CA 1
ATOM 2955 C C . GLU A 1 362 ? 26.255 -19.754 -13.807 1.00 85.44 362 GLU A C 1
ATOM 2957 O O . GLU A 1 362 ? 25.477 -18.891 -14.223 1.00 85.44 362 GLU A O 1
ATOM 2962 N N . LYS A 1 363 ? 26.850 -19.658 -12.617 1.00 89.31 363 LYS A N 1
ATOM 2963 C CA . LYS A 1 363 ? 26.693 -18.528 -11.706 1.00 89.31 363 LYS A CA 1
ATOM 2964 C C . LYS A 1 363 ? 27.452 -17.307 -12.229 1.00 89.31 363 LYS A C 1
ATOM 2966 O O . LYS A 1 363 ? 28.684 -17.268 -12.180 1.00 89.31 363 LYS A O 1
ATOM 2971 N N . ILE A 1 364 ? 26.721 -16.260 -12.602 1.00 90.56 364 ILE A N 1
ATOM 2972 C CA . ILE A 1 364 ? 27.282 -15.005 -13.109 1.00 90.56 364 ILE A CA 1
ATOM 2973 C C . ILE A 1 364 ? 27.205 -13.927 -12.014 1.00 90.56 364 ILE A C 1
ATOM 2975 O O . ILE A 1 364 ? 26.107 -13.523 -11.624 1.00 90.56 364 ILE A O 1
ATOM 2979 N N . PRO A 1 365 ? 28.342 -13.436 -11.478 1.00 91.88 365 PRO A N 1
ATOM 2980 C CA . PRO A 1 365 ? 28.340 -12.251 -10.626 1.00 91.88 365 PRO A CA 1
ATOM 2981 C C . PRO A 1 365 ? 27.961 -11.038 -11.467 1.00 91.88 365 PRO A C 1
ATOM 2983 O O . PRO A 1 365 ? 28.513 -10.857 -12.550 1.00 91.88 365 PRO A O 1
ATOM 2986 N N . PHE A 1 366 ? 27.042 -10.209 -10.976 1.00 92.69 366 PHE A N 1
ATOM 2987 C CA . PHE A 1 366 ? 26.546 -9.076 -11.758 1.00 92.69 366 PHE A CA 1
ATOM 2988 C C . PHE A 1 366 ? 26.487 -7.750 -11.007 1.00 92.69 366 PHE A C 1
ATOM 2990 O O . PHE A 1 366 ? 26.467 -6.698 -11.637 1.00 92.69 366 PHE A O 1
ATOM 2997 N N . LEU A 1 367 ? 26.524 -7.771 -9.678 1.00 94.81 367 LEU A N 1
ATOM 2998 C CA . LEU A 1 367 ? 26.522 -6.553 -8.878 1.00 94.81 367 LEU A CA 1
ATOM 2999 C C . LEU A 1 367 ? 27.417 -6.749 -7.660 1.00 94.81 367 LEU A C 1
ATOM 3001 O O . LEU A 1 367 ? 27.296 -7.740 -6.941 1.00 94.81 367 LEU A O 1
ATOM 3005 N N . GLN A 1 368 ? 28.329 -5.812 -7.424 1.00 94.88 368 GLN A N 1
ATOM 3006 C CA . GLN A 1 368 ? 29.191 -5.822 -6.248 1.00 94.88 368 GLN A CA 1
ATOM 3007 C C . GLN A 1 368 ? 29.097 -4.493 -5.509 1.00 94.88 368 GLN A C 1
ATOM 3009 O O . GLN A 1 368 ? 29.191 -3.429 -6.111 1.00 94.88 368 GLN A O 1
ATOM 3014 N N . LEU A 1 369 ? 28.941 -4.567 -4.193 1.00 93.50 369 LEU A N 1
ATOM 3015 C CA . LEU A 1 369 ? 28.989 -3.425 -3.297 1.00 93.50 369 LEU A CA 1
ATOM 3016 C C . LEU A 1 369 ? 30.333 -3.414 -2.588 1.00 93.50 369 LEU A C 1
ATOM 3018 O O . LEU A 1 369 ? 30.701 -4.378 -1.911 1.00 93.50 369 LEU A O 1
ATOM 3022 N N . ASN A 1 370 ? 31.048 -2.311 -2.744 1.00 91.38 370 ASN A N 1
ATOM 3023 C CA . ASN A 1 370 ? 32.339 -2.067 -2.134 1.00 91.38 370 ASN A CA 1
ATOM 3024 C C . ASN A 1 370 ? 32.232 -0.923 -1.128 1.00 91.38 370 ASN A C 1
ATOM 3026 O O . ASN A 1 370 ? 31.546 0.067 -1.365 1.00 91.38 370 ASN A O 1
ATOM 3030 N N . LEU A 1 371 ? 32.987 -1.026 -0.043 1.00 87.38 371 LEU A N 1
ATOM 3031 C CA . LEU A 1 371 ? 33.313 0.105 0.810 1.00 87.38 371 LEU A CA 1
ATOM 3032 C C . LEU A 1 371 ? 34.586 0.756 0.287 1.00 87.38 371 LEU A C 1
ATOM 3034 O O . LEU A 1 371 ? 35.642 0.122 0.199 1.00 87.38 371 LEU A O 1
ATOM 3038 N N . LYS A 1 372 ? 34.475 2.028 -0.076 1.00 85.12 372 LYS A N 1
ATOM 3039 C CA . LYS A 1 372 ? 35.575 2.864 -0.531 1.00 85.12 372 LYS A CA 1
ATOM 3040 C C . LYS A 1 372 ? 36.002 3.794 0.596 1.00 85.12 372 LYS A C 1
ATOM 3042 O O . LYS A 1 372 ? 35.199 4.522 1.170 1.00 85.12 372 LYS A O 1
ATOM 3047 N N . THR A 1 373 ? 37.294 3.793 0.868 1.00 78.12 373 THR A N 1
ATOM 3048 C CA . THR A 1 373 ? 37.988 4.801 1.670 1.00 78.12 373 THR A CA 1
ATOM 3049 C C . THR A 1 373 ? 39.057 5.463 0.808 1.00 78.12 373 THR A C 1
ATOM 3051 O O . THR A 1 373 ? 39.341 4.988 -0.292 1.00 78.12 373 THR A O 1
ATOM 3054 N N . GLU A 1 374 ? 39.686 6.533 1.298 1.00 71.69 374 GLU A N 1
ATOM 3055 C CA . GLU A 1 374 ? 40.726 7.265 0.552 1.00 71.69 374 GLU A CA 1
ATOM 3056 C C . GLU A 1 374 ? 41.849 6.366 0.008 1.00 71.69 374 GLU A C 1
ATOM 3058 O O . GLU A 1 374 ? 42.346 6.607 -1.088 1.00 71.69 374 GLU A O 1
ATOM 3063 N N . ASN A 1 375 ? 42.211 5.305 0.737 1.00 69.75 375 ASN A N 1
ATOM 3064 C CA . ASN A 1 375 ? 43.378 4.471 0.424 1.00 69.75 375 ASN A CA 1
ATOM 3065 C C . ASN A 1 375 ? 43.038 3.014 0.088 1.00 69.75 375 ASN A C 1
ATOM 3067 O O . ASN A 1 375 ? 43.934 2.239 -0.247 1.00 69.75 375 ASN A O 1
ATOM 3071 N N . ALA A 1 376 ? 41.776 2.605 0.215 1.00 78.00 376 ALA A N 1
ATOM 3072 C CA . ALA A 1 376 ? 41.390 1.213 0.029 1.00 78.00 376 ALA A CA 1
ATOM 3073 C C . ALA A 1 376 ? 39.949 1.079 -0.453 1.00 78.00 376 ALA A C 1
ATOM 3075 O O . ALA A 1 376 ? 39.058 1.808 -0.021 1.00 78.00 376 ALA A O 1
ATOM 3076 N N . ARG A 1 377 ? 39.727 0.073 -1.297 1.00 85.75 377 ARG A N 1
ATOM 3077 C CA . ARG A 1 377 ? 38.409 -0.373 -1.738 1.00 85.75 377 ARG A CA 1
ATOM 3078 C C . ARG A 1 377 ? 38.242 -1.834 -1.345 1.00 85.75 377 ARG A C 1
ATOM 3080 O O . ARG A 1 377 ? 39.019 -2.676 -1.790 1.00 85.75 377 ARG A O 1
ATOM 3087 N N . GLN A 1 378 ? 37.260 -2.119 -0.499 1.00 86.12 378 GLN A N 1
ATOM 3088 C CA . GLN A 1 378 ? 37.021 -3.446 0.066 1.00 86.12 378 GLN A CA 1
ATOM 3089 C C . GLN A 1 378 ? 35.647 -3.969 -0.373 1.00 86.12 378 GLN A C 1
ATOM 3091 O O . GLN A 1 378 ? 34.657 -3.261 -0.196 1.00 86.12 378 GLN A O 1
ATOM 3096 N N . PRO A 1 379 ? 35.544 -5.182 -0.940 1.00 89.75 379 PRO A N 1
ATOM 3097 C CA . PRO A 1 379 ? 34.255 -5.756 -1.308 1.00 89.75 379 PRO A CA 1
ATOM 3098 C C . PRO A 1 379 ? 33.464 -6.165 -0.068 1.00 89.75 379 PRO A C 1
ATOM 3100 O O . PRO A 1 379 ? 33.961 -6.944 0.736 1.00 89.75 379 PRO A O 1
ATOM 3103 N N . ALA A 1 380 ? 32.223 -5.697 0.054 1.00 91.44 380 ALA A N 1
ATOM 3104 C CA . ALA A 1 380 ? 31.324 -6.045 1.151 1.00 91.44 380 ALA A CA 1
ATOM 3105 C C . ALA A 1 380 ? 30.329 -7.134 0.730 1.00 91.44 380 ALA A C 1
ATOM 3107 O O . ALA A 1 380 ? 30.268 -8.189 1.363 1.00 91.44 380 ALA A O 1
ATOM 3108 N N . PHE A 1 381 ? 29.598 -6.912 -0.366 1.00 94.50 381 PHE A N 1
ATOM 3109 C CA . PHE A 1 381 ? 28.591 -7.843 -0.878 1.00 94.50 381 PHE A CA 1
ATOM 3110 C C . PHE A 1 381 ? 28.807 -8.109 -2.365 1.00 94.50 381 PHE A C 1
ATOM 3112 O O . PHE A 1 381 ? 28.914 -7.180 -3.159 1.00 94.50 381 PHE A O 1
ATOM 3119 N N . THR A 1 382 ? 28.847 -9.380 -2.754 1.00 95.06 382 THR A N 1
ATOM 3120 C CA . THR A 1 382 ? 28.861 -9.811 -4.156 1.00 95.06 382 THR A CA 1
ATOM 3121 C C . THR A 1 382 ? 27.561 -10.544 -4.457 1.00 95.06 382 THR A C 1
ATOM 3123 O O . THR A 1 382 ? 27.283 -11.574 -3.835 1.00 95.06 382 THR A O 1
ATOM 3126 N N . ILE A 1 383 ? 26.801 -10.025 -5.420 1.00 95.56 383 ILE A N 1
ATOM 3127 C CA . ILE A 1 383 ? 25.541 -10.585 -5.902 1.00 95.56 383 ILE A CA 1
ATOM 3128 C C . ILE A 1 383 ? 25.782 -11.291 -7.233 1.00 95.56 383 ILE A C 1
ATOM 3130 O O . ILE A 1 383 ? 26.420 -10.754 -8.145 1.00 95.56 383 ILE A O 1
ATOM 3134 N N . ALA A 1 384 ? 25.283 -12.515 -7.326 1.00 94.50 384 ALA A N 1
ATOM 3135 C CA . ALA A 1 384 ? 25.366 -13.343 -8.517 1.00 94.50 384 ALA A CA 1
ATOM 3136 C C . ALA A 1 384 ? 24.042 -14.066 -8.750 1.00 94.50 384 ALA A C 1
ATOM 3138 O O . ALA A 1 384 ? 23.318 -14.308 -7.788 1.00 94.50 384 ALA A O 1
ATOM 3139 N N . ALA A 1 385 ? 23.754 -14.444 -9.989 1.00 93.50 385 ALA A N 1
ATOM 3140 C CA . ALA A 1 385 ? 22.587 -15.253 -10.324 1.00 93.50 385 ALA A CA 1
ATOM 3141 C C . ALA A 1 385 ? 22.908 -16.270 -11.427 1.00 93.50 385 ALA A C 1
ATOM 3143 O O . ALA A 1 385 ? 23.914 -16.142 -12.125 1.00 93.50 385 ALA A O 1
ATOM 3144 N N . ASP A 1 386 ? 22.063 -17.287 -11.525 1.00 90.94 386 ASP A N 1
ATOM 3145 C CA . ASP A 1 386 ? 21.989 -18.288 -12.592 1.00 90.94 386 ASP A CA 1
ATOM 3146 C C . ASP A 1 386 ? 20.522 -18.345 -13.068 1.00 90.94 386 ASP A C 1
ATOM 3148 O O . ASP A 1 386 ? 19.734 -17.442 -12.764 1.00 90.94 386 ASP A O 1
ATOM 3152 N N . GLU A 1 387 ? 20.139 -19.382 -13.808 1.00 89.50 387 GLU A N 1
ATOM 3153 C CA . GLU A 1 387 ? 18.770 -19.544 -14.311 1.00 89.50 387 GLU A CA 1
ATOM 3154 C C . GLU A 1 387 ? 17.698 -19.612 -13.199 1.00 89.50 387 GLU A C 1
ATOM 3156 O O . GLU A 1 387 ? 16.566 -19.162 -13.403 1.00 89.50 387 GLU A O 1
ATOM 3161 N N . GLU A 1 388 ? 18.030 -20.134 -12.011 1.00 91.25 388 GLU A N 1
ATOM 3162 C CA . GLU A 1 388 ? 17.050 -20.530 -10.984 1.00 91.25 388 GLU A CA 1
ATOM 3163 C C . GLU A 1 388 ? 17.314 -19.974 -9.577 1.00 91.25 388 GLU A C 1
ATOM 3165 O O . GLU A 1 388 ? 16.553 -20.240 -8.638 1.00 91.25 388 GLU A O 1
ATOM 3170 N N . SER A 1 389 ? 18.415 -19.258 -9.378 1.00 92.50 389 SER A N 1
ATOM 3171 C CA . SER A 1 389 ? 18.942 -18.918 -8.060 1.00 92.50 389 SER A CA 1
ATOM 3172 C C . SER A 1 389 ? 19.619 -17.556 -8.046 1.00 92.50 389 SER A C 1
ATOM 3174 O O . SER A 1 389 ? 20.244 -17.119 -9.010 1.00 92.50 389 SER A O 1
ATOM 3176 N N . ILE A 1 390 ? 19.576 -16.929 -6.875 1.00 94.06 390 ILE A N 1
ATOM 3177 C CA . ILE A 1 390 ? 20.362 -15.742 -6.556 1.00 94.06 390 ILE A CA 1
ATOM 3178 C C . ILE A 1 390 ? 21.288 -16.038 -5.378 1.00 94.06 390 ILE A C 1
ATOM 3180 O O . ILE A 1 390 ? 20.935 -16.764 -4.443 1.00 94.06 390 ILE A O 1
ATOM 3184 N N . TRP A 1 391 ? 22.487 -15.466 -5.416 1.00 94.81 391 TRP A N 1
ATOM 3185 C CA . TRP A 1 391 ? 23.473 -15.565 -4.353 1.00 94.81 391 TRP A CA 1
ATOM 3186 C C . TRP A 1 391 ? 23.910 -14.207 -3.855 1.00 94.81 391 TRP A C 1
ATOM 3188 O O . TRP A 1 391 ? 24.192 -13.316 -4.651 1.00 94.81 391 TRP A O 1
ATOM 3198 N N . VAL A 1 392 ? 24.125 -14.122 -2.545 1.00 96.00 392 VAL A N 1
ATOM 3199 C CA . VAL A 1 392 ? 24.839 -13.012 -1.913 1.00 96.00 392 VAL A CA 1
ATOM 3200 C C . VAL A 1 392 ? 25.951 -13.585 -1.046 1.00 96.00 392 VAL A C 1
ATOM 3202 O O . VAL A 1 392 ? 25.690 -14.383 -0.151 1.00 96.00 392 VAL A O 1
ATOM 3205 N N . ASN A 1 393 ? 27.206 -13.232 -1.343 1.00 92.62 393 ASN A N 1
ATOM 3206 C CA . ASN A 1 393 ? 28.399 -13.705 -0.615 1.00 92.62 393 ASN A CA 1
ATOM 3207 C C . ASN A 1 393 ? 28.510 -15.236 -0.440 1.00 92.62 393 ASN A C 1
ATOM 3209 O O . ASN A 1 393 ? 29.210 -15.715 0.444 1.00 92.62 393 ASN A O 1
ATOM 3213 N N . GLY A 1 394 ? 27.860 -16.014 -1.309 1.00 88.38 394 GLY A N 1
ATOM 3214 C CA . GLY A 1 394 ? 27.855 -17.480 -1.250 1.00 88.38 394 GLY A CA 1
ATOM 3215 C C . GLY A 1 394 ? 26.568 -18.085 -0.687 1.00 88.38 394 GLY A C 1
ATOM 3216 O O . GLY A 1 394 ? 26.262 -19.222 -1.035 1.00 88.38 394 GLY A O 1
ATOM 3217 N N . SER A 1 395 ? 25.767 -17.326 0.065 1.00 93.50 395 SER A N 1
ATOM 3218 C CA . SER A 1 395 ? 24.424 -17.738 0.494 1.00 93.50 395 SER A CA 1
ATOM 3219 C C . SER A 1 395 ? 23.477 -17.777 -0.701 1.00 93.50 395 SER A C 1
ATOM 3221 O O . SER A 1 395 ? 23.445 -16.815 -1.464 1.00 93.50 395 SER A O 1
ATOM 3223 N N . ARG A 1 396 ? 22.729 -18.874 -0.873 1.00 94.44 396 ARG A N 1
ATOM 3224 C CA . ARG A 1 396 ? 21.855 -19.139 -2.031 1.00 94.44 396 ARG A CA 1
ATOM 3225 C C . ARG A 1 396 ? 20.383 -19.033 -1.647 1.00 94.44 396 ARG A C 1
ATOM 3227 O O . ARG A 1 396 ? 19.976 -19.650 -0.668 1.00 94.44 396 ARG A O 1
ATOM 3234 N N . ALA A 1 397 ? 19.589 -18.361 -2.472 1.00 92.56 397 ALA A N 1
ATOM 3235 C CA . ALA A 1 397 ? 18.135 -18.478 -2.483 1.00 92.56 397 ALA A CA 1
ATOM 3236 C C . ALA A 1 397 ? 17.673 -19.035 -3.835 1.00 92.56 397 ALA A C 1
ATOM 3238 O O . ALA A 1 397 ? 18.128 -18.575 -4.882 1.00 92.56 397 ALA A O 1
ATOM 3239 N N . HIS A 1 398 ? 16.790 -20.034 -3.807 1.00 90.69 398 HIS A N 1
ATOM 3240 C CA . HIS A 1 398 ? 16.155 -20.570 -5.010 1.00 90.69 398 HIS A CA 1
ATOM 3241 C C . HIS A 1 398 ? 14.926 -19.723 -5.350 1.00 90.69 398 HIS A C 1
ATOM 3243 O O . HIS A 1 398 ? 14.062 -19.523 -4.498 1.00 90.69 398 HIS A O 1
ATOM 3249 N N . ILE A 1 399 ? 14.881 -19.213 -6.578 1.00 86.38 399 ILE A N 1
ATOM 3250 C CA . ILE A 1 399 ? 13.866 -18.271 -7.080 1.00 86.38 399 ILE A CA 1
ATOM 3251 C C . ILE A 1 399 ? 13.030 -18.877 -8.220 1.00 86.38 399 ILE A C 1
ATOM 3253 O O . ILE A 1 399 ? 12.030 -18.283 -8.620 1.00 86.38 399 ILE A O 1
ATOM 3257 N N . GLY A 1 400 ? 13.406 -20.070 -8.701 1.00 80.62 400 GLY A N 1
ATOM 3258 C CA . GLY A 1 400 ? 12.760 -20.775 -9.809 1.00 80.62 400 GLY A CA 1
ATOM 3259 C C . GLY A 1 400 ? 13.098 -20.186 -11.183 1.00 80.62 400 GLY A C 1
ATOM 3260 O O . GLY A 1 400 ? 13.628 -19.078 -11.288 1.00 80.62 400 GLY A O 1
ATOM 3261 N N . LYS A 1 401 ? 12.785 -20.931 -12.252 1.00 77.56 401 LYS A N 1
ATOM 3262 C CA . LYS A 1 401 ? 12.948 -20.452 -13.634 1.00 77.56 401 LYS A CA 1
ATOM 3263 C C . LYS A 1 401 ? 11.962 -19.322 -13.909 1.00 77.56 401 LYS A C 1
ATOM 3265 O O . LYS A 1 401 ? 10.751 -19.512 -13.824 1.00 77.56 401 LYS A O 1
ATOM 3270 N N . SER A 1 402 ? 12.482 -18.152 -14.259 1.00 69.12 402 SER A N 1
ATOM 3271 C CA . SER A 1 402 ? 11.690 -16.964 -14.575 1.00 69.12 402 SER A CA 1
ATOM 3272 C C . SER A 1 402 ? 12.245 -16.302 -15.823 1.00 69.12 402 SER A C 1
ATOM 3274 O O . SER A 1 402 ? 13.392 -15.866 -15.830 1.00 69.12 402 SER A O 1
ATOM 3276 N N . SER A 1 403 ? 11.418 -16.189 -16.862 1.00 63.44 403 SER A N 1
ATOM 3277 C CA . SER A 1 403 ? 11.776 -15.471 -18.089 1.00 63.44 403 SER A CA 1
ATOM 3278 C C . SER A 1 403 ? 11.631 -13.953 -17.962 1.00 63.44 403 SER A C 1
ATOM 3280 O O . SER A 1 403 ? 12.190 -13.235 -18.781 1.00 63.44 403 SER A O 1
ATOM 3282 N N . GLY A 1 404 ? 10.887 -13.464 -16.964 1.00 78.75 404 GLY A N 1
ATOM 3283 C CA . GLY A 1 404 ? 10.623 -12.036 -16.763 1.00 78.75 404 GLY A CA 1
ATOM 3284 C C . GLY A 1 404 ? 11.604 -11.345 -15.813 1.00 78.75 404 GLY A C 1
ATOM 3285 O O . GLY A 1 404 ? 12.354 -11.997 -15.076 1.00 78.75 404 GLY A O 1
ATOM 3286 N N . LYS A 1 405 ? 11.551 -10.009 -15.802 1.00 86.88 405 LYS A N 1
ATOM 3287 C CA . LYS A 1 405 ? 12.308 -9.149 -14.880 1.00 86.88 405 LYS A CA 1
ATOM 3288 C C . LYS A 1 405 ? 11.943 -9.431 -13.423 1.00 86.88 405 LYS A C 1
ATOM 3290 O O . LYS A 1 405 ? 10.776 -9.590 -13.062 1.00 86.88 405 LYS A O 1
ATOM 3295 N N . GLN A 1 406 ? 12.950 -9.432 -12.563 1.00 86.00 406 GLN A N 1
ATOM 3296 C CA . GLN A 1 406 ? 12.812 -9.645 -11.132 1.00 86.00 406 GLN A CA 1
ATOM 3297 C C . GLN A 1 406 ? 13.414 -8.490 -10.340 1.00 86.00 406 GLN A C 1
ATOM 3299 O O . GLN A 1 406 ? 14.462 -7.954 -10.695 1.00 86.00 406 GLN A O 1
ATOM 3304 N N . THR A 1 407 ? 12.756 -8.137 -9.236 1.00 88.88 407 THR A N 1
ATOM 3305 C CA . THR A 1 407 ? 13.183 -7.066 -8.331 1.00 88.88 407 THR A CA 1
ATOM 3306 C C . THR A 1 407 ? 13.590 -7.644 -6.988 1.00 88.88 407 THR A C 1
ATOM 3308 O O . THR A 1 407 ? 12.795 -8.328 -6.336 1.00 88.88 407 THR A O 1
ATOM 3311 N N . PHE A 1 408 ? 14.802 -7.311 -6.561 1.00 92.19 408 PHE A N 1
ATOM 3312 C CA . PHE A 1 408 ? 15.330 -7.676 -5.254 1.00 92.19 408 PHE A CA 1
ATOM 3313 C C . PHE A 1 408 ? 15.812 -6.445 -4.513 1.00 92.19 408 PHE A C 1
ATOM 3315 O O . PHE A 1 408 ? 16.254 -5.476 -5.128 1.00 92.19 408 PHE A O 1
ATOM 3322 N N . THR A 1 409 ? 15.774 -6.533 -3.191 1.00 91.88 409 THR A N 1
ATOM 3323 C CA . THR A 1 409 ? 16.219 -5.478 -2.291 1.00 91.88 409 THR A CA 1
ATOM 3324 C C . THR A 1 409 ? 17.210 -6.064 -1.297 1.00 91.88 409 THR A C 1
ATOM 3326 O O . THR A 1 409 ? 16.900 -7.005 -0.565 1.00 91.88 409 THR A O 1
ATOM 3329 N N . LEU A 1 410 ? 18.425 -5.519 -1.291 1.00 93.25 410 LEU A N 1
ATOM 3330 C CA . LEU A 1 410 ? 19.432 -5.776 -0.272 1.00 93.25 410 LEU A CA 1
ATOM 3331 C C . LEU A 1 410 ? 19.373 -4.648 0.759 1.00 93.25 410 LEU A C 1
ATOM 3333 O O . LEU A 1 410 ? 19.735 -3.511 0.456 1.00 93.25 410 LEU A O 1
ATOM 3337 N N . ARG A 1 411 ? 18.952 -4.973 1.981 1.00 90.12 411 ARG A N 1
ATOM 3338 C CA . ARG A 1 411 ? 18.901 -4.030 3.102 1.00 90.12 411 ARG A CA 1
ATOM 3339 C C . ARG A 1 411 ? 20.042 -4.300 4.071 1.00 90.12 411 ARG A C 1
ATOM 3341 O O . ARG A 1 411 ? 20.152 -5.408 4.586 1.00 90.12 411 ARG A O 1
ATOM 3348 N N . ILE A 1 412 ? 20.877 -3.300 4.308 1.00 89.00 412 ILE A N 1
ATOM 3349 C CA . ILE A 1 412 ? 22.036 -3.310 5.198 1.00 89.00 412 ILE A CA 1
ATOM 3350 C C . ILE A 1 412 ? 21.574 -2.804 6.570 1.00 89.00 412 ILE A C 1
ATOM 3352 O O . ILE A 1 412 ? 21.149 -1.664 6.713 1.00 89.00 412 ILE A O 1
ATOM 3356 N N . GLN A 1 413 ? 21.630 -3.662 7.581 1.00 81.31 413 GLN A N 1
ATOM 3357 C CA . GLN A 1 413 ? 21.025 -3.435 8.896 1.00 81.31 413 GLN A CA 1
ATOM 3358 C C . GLN A 1 413 ? 21.991 -2.773 9.889 1.00 81.31 413 GLN A C 1
ATOM 3360 O O . GLN A 1 413 ? 21.560 -2.041 10.776 1.00 81.31 413 GLN A O 1
ATOM 3365 N N . GLY A 1 414 ? 23.302 -2.984 9.736 1.00 77.75 414 GLY A N 1
ATOM 3366 C CA . GLY A 1 414 ? 24.312 -2.348 10.584 1.00 77.75 414 GLY A CA 1
ATOM 3367 C C . GLY A 1 414 ? 25.592 -3.164 10.723 1.00 77.75 414 GLY A C 1
ATOM 3368 O O . GLY A 1 414 ? 25.719 -4.244 10.153 1.00 77.75 414 GLY A O 1
ATOM 3369 N N . LEU A 1 415 ? 26.561 -2.637 11.475 1.00 79.62 415 LEU A N 1
ATOM 3370 C CA . LEU A 1 415 ? 27.828 -3.320 11.738 1.00 79.62 415 LEU A CA 1
ATOM 3371 C C . LEU A 1 415 ? 27.667 -4.329 12.881 1.00 79.62 415 LEU A C 1
ATOM 3373 O O . LEU A 1 415 ? 27.364 -3.952 14.013 1.00 79.62 415 LEU A O 1
ATOM 3377 N N . ARG A 1 416 ? 27.962 -5.598 12.601 1.00 79.44 416 ARG A N 1
ATOM 3378 C CA . ARG A 1 416 ? 28.050 -6.678 13.580 1.00 79.44 416 ARG A CA 1
ATOM 3379 C C . ARG A 1 416 ? 29.479 -7.199 13.616 1.00 79.44 416 ARG A C 1
ATOM 3381 O O . ARG A 1 416 ? 29.964 -7.819 12.677 1.00 79.44 416 ARG A O 1
ATOM 3388 N N . GLU A 1 417 ? 30.167 -6.918 14.717 1.00 77.12 417 GLU A N 1
ATOM 3389 C CA . GLU A 1 417 ? 31.595 -7.207 14.871 1.00 77.12 417 GLU A CA 1
ATOM 3390 C C . GLU A 1 417 ? 32.432 -6.590 13.736 1.00 77.12 417 GLU A C 1
ATOM 3392 O O . GLU A 1 417 ? 32.633 -5.379 13.735 1.00 77.12 417 GLU A O 1
ATOM 3397 N N . ASN A 1 418 ? 32.957 -7.395 12.813 1.00 79.88 418 ASN A N 1
ATOM 3398 C CA . ASN A 1 418 ? 33.781 -6.999 11.670 1.00 79.88 418 ASN A CA 1
ATOM 3399 C C . ASN A 1 418 ? 33.061 -7.164 10.316 1.00 79.88 418 ASN A C 1
ATOM 3401 O O . ASN A 1 418 ? 33.722 -7.131 9.285 1.00 79.88 418 ASN A O 1
ATOM 3405 N N . ALA A 1 419 ? 31.736 -7.327 10.289 1.00 85.12 419 ALA A N 1
ATOM 3406 C CA . ALA A 1 419 ? 30.960 -7.447 9.055 1.00 85.12 419 ALA A CA 1
ATOM 3407 C C . ALA A 1 419 ? 29.653 -6.645 9.132 1.00 85.12 419 ALA A C 1
ATOM 3409 O O . ALA A 1 419 ? 29.072 -6.476 10.200 1.00 85.12 419 ALA A O 1
ATOM 3410 N N . MET A 1 420 ? 29.168 -6.147 7.997 1.00 86.44 420 MET A N 1
ATOM 3411 C CA . MET A 1 420 ? 27.831 -5.565 7.908 1.00 86.44 420 MET A CA 1
ATOM 3412 C C . MET A 1 420 ? 26.798 -6.686 7.830 1.00 86.44 420 MET A C 1
ATOM 3414 O O . MET A 1 420 ? 26.914 -7.583 6.995 1.00 86.44 420 MET A O 1
ATOM 3418 N N . GLU A 1 421 ? 25.783 -6.615 8.677 1.00 90.62 421 GLU A N 1
ATOM 3419 C CA . GLU A 1 421 ? 24.605 -7.466 8.602 1.00 90.62 421 GLU A CA 1
ATOM 3420 C C . GLU A 1 421 ? 23.647 -6.921 7.543 1.00 90.62 421 GLU A C 1
ATOM 3422 O O . GLU A 1 421 ? 23.465 -5.708 7.411 1.00 90.62 421 GLU A O 1
ATOM 3427 N N . ALA A 1 422 ? 23.060 -7.814 6.756 1.00 91.88 422 ALA A N 1
ATOM 3428 C CA . ALA A 1 422 ? 22.117 -7.472 5.708 1.00 91.88 422 ALA A CA 1
ATOM 3429 C C . ALA A 1 422 ? 21.068 -8.568 5.508 1.00 91.88 422 ALA A C 1
ATOM 3431 O O . ALA A 1 422 ? 21.217 -9.703 5.957 1.00 91.88 422 ALA A O 1
ATOM 3432 N N . SER A 1 423 ? 20.025 -8.240 4.758 1.00 93.31 423 SER A N 1
ATOM 3433 C CA . SER A 1 423 ? 19.001 -9.181 4.316 1.00 93.31 423 SER A CA 1
ATOM 3434 C C . SER A 1 423 ? 18.668 -8.963 2.847 1.00 93.31 423 SER A C 1
ATOM 3436 O O . SER A 1 423 ? 18.623 -7.820 2.392 1.00 93.31 423 SER A O 1
ATOM 3438 N N . LEU A 1 424 ? 18.399 -10.049 2.123 1.00 94.44 424 LEU A N 1
ATOM 3439 C CA . LEU A 1 424 ? 17.899 -10.013 0.752 1.00 94.44 424 LEU A CA 1
ATOM 3440 C C . LEU A 1 424 ? 16.416 -10.384 0.737 1.00 94.44 424 LEU A C 1
ATOM 3442 O O . LEU A 1 424 ? 16.034 -11.460 1.207 1.00 94.44 424 LEU A O 1
ATOM 3446 N N . SER A 1 425 ? 15.598 -9.526 0.142 1.00 88.19 425 SER A N 1
ATOM 3447 C CA . SER A 1 425 ? 14.186 -9.782 -0.118 1.00 88.19 425 SER A CA 1
ATOM 3448 C C . SER A 1 425 ? 13.882 -9.726 -1.611 1.00 88.19 425 SER A C 1
ATOM 3450 O O . SER A 1 425 ? 14.554 -9.045 -2.386 1.00 88.19 425 SER A O 1
ATOM 3452 N N . GLN A 1 426 ? 12.849 -10.459 -2.015 1.00 85.75 426 GLN A N 1
ATOM 3453 C CA . GLN A 1 426 ? 12.221 -10.332 -3.324 1.00 85.75 426 GLN A CA 1
ATOM 3454 C C . GLN A 1 426 ? 10.785 -9.876 -3.095 1.00 85.75 426 GLN A C 1
ATOM 3456 O O . GLN A 1 426 ? 10.005 -10.558 -2.422 1.00 85.75 426 GLN A O 1
ATOM 3461 N N . ARG A 1 427 ? 10.431 -8.703 -3.630 1.00 75.00 427 ARG A N 1
ATOM 3462 C CA . ARG A 1 427 ? 9.161 -8.020 -3.329 1.00 75.00 427 ARG A CA 1
ATOM 3463 C C . ARG A 1 427 ? 8.963 -7.843 -1.813 1.00 75.00 427 ARG A C 1
ATOM 3465 O O . ARG A 1 427 ? 9.510 -6.921 -1.230 1.00 75.00 427 ARG A O 1
ATOM 3472 N N . ARG A 1 428 ? 8.174 -8.716 -1.178 1.00 60.84 428 ARG A N 1
ATOM 3473 C CA . ARG A 1 428 ? 7.809 -8.669 0.252 1.00 60.84 428 ARG A CA 1
ATOM 3474 C C . ARG A 1 428 ? 8.254 -9.907 1.035 1.00 60.84 428 ARG A C 1
ATOM 3476 O O . ARG A 1 428 ? 7.957 -10.017 2.218 1.00 60.84 428 ARG A O 1
ATOM 3483 N N . THR A 1 429 ? 8.938 -10.848 0.387 1.00 69.12 429 THR A N 1
ATOM 3484 C CA . THR A 1 429 ? 9.394 -12.091 1.015 1.00 69.12 429 THR A CA 1
ATOM 3485 C C . THR A 1 429 ? 10.887 -11.994 1.275 1.00 69.12 429 THR A C 1
ATOM 3487 O O . THR A 1 429 ? 11.674 -11.798 0.347 1.00 69.12 429 THR A O 1
ATOM 3490 N N . VAL A 1 430 ? 11.286 -12.128 2.541 1.00 83.44 430 VAL A N 1
AT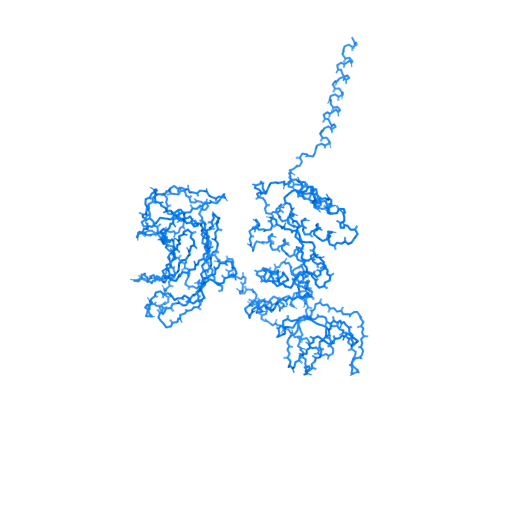OM 3491 C CA . VAL A 1 430 ? 12.700 -12.229 2.911 1.00 83.44 430 VAL A CA 1
ATOM 3492 C C . VAL A 1 430 ? 13.206 -13.599 2.478 1.00 83.44 430 VAL A C 1
ATOM 3494 O O . VAL A 1 430 ? 12.730 -14.621 2.964 1.00 83.44 430 VAL A O 1
ATOM 3497 N N . LEU A 1 431 ? 14.156 -13.612 1.548 1.00 85.94 431 LEU A N 1
ATOM 3498 C CA . LEU A 1 431 ? 14.755 -14.840 1.032 1.00 85.94 431 LEU A CA 1
ATOM 3499 C C . LEU A 1 431 ? 15.989 -15.234 1.840 1.00 85.94 431 LEU A C 1
ATOM 3501 O O . LEU A 1 431 ? 16.189 -16.409 2.131 1.00 85.94 431 LEU A O 1
ATOM 3505 N N . LEU A 1 432 ? 16.810 -14.246 2.212 1.00 91.62 432 LEU A N 1
ATOM 3506 C CA . LEU A 1 432 ? 18.025 -14.437 3.004 1.00 91.62 432 LEU A CA 1
ATOM 3507 C C . LEU A 1 432 ? 18.019 -13.423 4.160 1.00 91.62 432 LEU A C 1
ATOM 3509 O O . LEU A 1 432 ? 18.353 -12.263 3.929 1.00 91.62 432 LEU A O 1
ATOM 3513 N N . PRO A 1 433 ? 17.617 -13.813 5.383 1.00 84.56 433 PRO A N 1
ATOM 3514 C CA . PRO A 1 433 ? 17.399 -12.872 6.489 1.00 84.56 433 PRO A CA 1
ATOM 3515 C C . PRO A 1 433 ? 18.676 -12.408 7.204 1.00 84.56 433 PRO A C 1
ATOM 3517 O O . PRO A 1 433 ? 18.662 -11.341 7.806 1.00 84.56 433 PRO A O 1
ATOM 3520 N N . SER A 1 434 ? 19.759 -13.190 7.156 1.00 86.69 434 SER A N 1
ATOM 3521 C CA . SER A 1 434 ? 20.981 -12.938 7.938 1.00 86.69 434 SER A CA 1
ATOM 3522 C C . SER A 1 434 ? 22.227 -13.133 7.080 1.00 86.69 434 SER A C 1
ATOM 3524 O O . SER A 1 434 ? 22.925 -14.145 7.159 1.00 86.69 434 SER A O 1
ATOM 3526 N N . LEU A 1 435 ? 22.475 -12.170 6.200 1.00 91.44 435 LEU A N 1
ATOM 3527 C CA . LEU A 1 435 ? 23.677 -12.091 5.382 1.00 91.44 435 LEU A CA 1
ATOM 3528 C C . LEU A 1 435 ? 24.748 -11.303 6.124 1.00 91.44 435 LEU A C 1
ATOM 3530 O O . LEU A 1 435 ? 24.473 -10.247 6.683 1.00 91.44 435 LEU A O 1
ATOM 3534 N N . LEU A 1 436 ? 25.982 -11.789 6.069 1.00 91.12 436 LEU A N 1
ATOM 3535 C CA . LEU A 1 436 ? 27.145 -11.044 6.530 1.00 91.12 436 LEU A CA 1
ATOM 3536 C C . LEU A 1 436 ? 27.947 -10.571 5.320 1.00 91.12 436 LEU A C 1
ATOM 3538 O O . LEU A 1 436 ? 28.118 -11.300 4.332 1.00 91.12 436 LEU A O 1
ATOM 3542 N N . SER A 1 437 ? 28.438 -9.336 5.384 1.00 89.19 437 SER A N 1
ATOM 3543 C CA . SER A 1 437 ? 29.451 -8.871 4.446 1.00 89.19 437 SER A CA 1
ATOM 3544 C C . SER A 1 437 ? 30.724 -9.705 4.590 1.00 89.19 437 SER A C 1
ATOM 3546 O O . SER A 1 437 ? 30.940 -10.386 5.594 1.00 89.19 437 SER A O 1
ATOM 3548 N N . LYS A 1 438 ? 31.621 -9.611 3.607 1.00 88.25 438 LYS A N 1
ATOM 3549 C CA . LYS A 1 438 ? 33.014 -10.027 3.826 1.00 88.25 438 LYS A CA 1
ATOM 3550 C C . LYS A 1 438 ? 33.609 -9.216 4.980 1.00 88.25 438 LYS A C 1
ATOM 3552 O O . LYS A 1 438 ? 33.120 -8.120 5.259 1.00 88.25 438 LYS A O 1
ATOM 3557 N N . GLU A 1 439 ? 34.635 -9.755 5.637 1.00 84.50 439 GLU A N 1
ATOM 3558 C CA . GLU A 1 439 ? 35.292 -9.070 6.752 1.00 84.50 439 GLU A CA 1
ATOM 3559 C C . GLU A 1 439 ? 35.781 -7.679 6.337 1.00 84.50 439 GLU A C 1
ATOM 3561 O O . GLU A 1 439 ? 36.416 -7.500 5.295 1.00 84.50 439 GLU A O 1
ATOM 3566 N N . LEU A 1 440 ? 35.467 -6.702 7.178 1.00 76.44 440 LEU A N 1
ATOM 3567 C CA . LEU A 1 440 ? 35.766 -5.296 6.994 1.00 76.44 440 LEU A CA 1
ATOM 3568 C C . LEU A 1 440 ? 36.766 -4.842 8.047 1.00 76.44 440 LEU A C 1
ATOM 3570 O O . LEU A 1 440 ? 36.694 -5.203 9.226 1.00 76.44 440 LEU A O 1
ATOM 3574 N N . ASP A 1 441 ? 37.685 -3.985 7.623 1.00 73.31 441 ASP A N 1
ATOM 3575 C CA . ASP A 1 441 ? 38.640 -3.367 8.529 1.00 73.31 441 ASP A CA 1
ATOM 3576 C C . ASP A 1 441 ? 37.946 -2.272 9.367 1.00 73.31 441 ASP A C 1
ATOM 3578 O O . ASP A 1 441 ? 37.657 -1.174 8.877 1.00 73.31 441 ASP A O 1
ATOM 3582 N N . LYS A 1 442 ? 37.699 -2.560 10.655 1.00 65.81 442 LYS A N 1
ATOM 3583 C CA . LYS A 1 442 ? 37.081 -1.635 11.631 1.00 65.81 442 LYS A CA 1
ATOM 3584 C C . LYS A 1 442 ? 37.752 -0.262 11.669 1.00 65.81 442 LYS A C 1
ATOM 3586 O O . LYS A 1 442 ? 37.075 0.750 11.839 1.00 65.81 442 LYS A O 1
ATOM 3591 N N . THR A 1 443 ? 39.072 -0.213 11.499 1.00 64.50 443 THR A N 1
ATOM 3592 C CA . THR A 1 443 ? 39.847 1.033 11.529 1.00 64.50 443 THR A CA 1
ATOM 3593 C C . THR A 1 443 ? 39.552 1.941 10.336 1.00 64.50 443 THR A C 1
ATOM 3595 O O . THR A 1 443 ? 39.733 3.154 10.429 1.00 64.50 443 THR A O 1
ATOM 3598 N N . ASN A 1 444 ? 39.084 1.374 9.223 1.00 61.03 444 ASN A N 1
ATOM 3599 C CA . ASN A 1 444 ? 38.693 2.115 8.027 1.00 61.03 444 ASN A CA 1
ATOM 3600 C C . ASN A 1 444 ? 37.213 2.519 8.054 1.00 61.03 444 ASN A C 1
ATOM 3602 O O . ASN A 1 444 ? 36.901 3.620 7.619 1.00 61.03 444 ASN A O 1
ATOM 3606 N N . LEU A 1 445 ? 36.338 1.696 8.644 1.00 60.50 445 LEU A N 1
ATOM 3607 C CA . LEU A 1 445 ? 34.907 1.990 8.809 1.00 60.50 445 LEU A CA 1
ATOM 3608 C C . LEU A 1 445 ? 34.617 3.210 9.699 1.00 60.50 445 LEU A C 1
ATOM 3610 O O . LEU A 1 445 ? 33.654 3.930 9.461 1.00 60.50 445 LEU A O 1
ATOM 3614 N N . LEU A 1 446 ? 35.451 3.453 10.715 1.00 57.47 446 LEU A N 1
ATOM 3615 C CA . LEU A 1 446 ? 35.290 4.570 11.658 1.00 57.47 446 LEU A CA 1
ATOM 3616 C C . LEU A 1 446 ? 35.845 5.909 11.135 1.00 57.47 446 LEU A C 1
ATOM 3618 O O . LEU A 1 446 ? 35.790 6.916 11.842 1.00 57.47 446 LEU A O 1
ATOM 3622 N N . LYS A 1 447 ? 36.404 5.948 9.918 1.00 58.25 447 LYS A N 1
ATOM 3623 C CA . LYS A 1 447 ? 36.907 7.188 9.311 1.00 58.25 447 LYS A CA 1
ATOM 3624 C C . LYS A 1 447 ? 35.758 7.967 8.669 1.00 58.25 447 LYS A C 1
ATOM 3626 O O . LYS A 1 447 ? 34.932 7.395 7.961 1.00 58.25 447 LYS A O 1
ATOM 3631 N N . ALA A 1 448 ? 35.772 9.290 8.846 1.00 50.50 448 ALA A N 1
ATOM 3632 C CA . ALA A 1 448 ? 34.733 10.218 8.386 1.00 50.50 448 ALA A CA 1
ATOM 3633 C C . ALA A 1 448 ? 34.502 10.253 6.854 1.00 50.50 448 ALA A C 1
ATOM 3635 O O . ALA A 1 448 ? 33.499 10.802 6.414 1.00 50.50 448 ALA A O 1
ATOM 3636 N N . ASN A 1 449 ? 35.382 9.635 6.051 1.00 63.22 449 ASN A N 1
ATOM 3637 C CA . ASN A 1 449 ? 35.367 9.691 4.581 1.00 63.22 449 ASN A CA 1
ATOM 3638 C C . ASN A 1 449 ? 35.066 8.333 3.914 1.00 63.22 449 ASN A C 1
ATOM 3640 O O . ASN A 1 449 ? 35.530 8.064 2.805 1.00 63.22 449 ASN A O 1
ATOM 3644 N N . THR A 1 450 ? 34.329 7.445 4.582 1.00 70.94 450 THR A N 1
ATOM 3645 C CA . THR A 1 450 ? 33.887 6.182 3.969 1.00 70.94 450 THR A CA 1
ATOM 3646 C C . THR A 1 450 ? 32.706 6.445 3.035 1.00 70.94 450 THR A C 1
ATOM 3648 O O . THR A 1 450 ? 31.777 7.159 3.409 1.00 70.94 450 THR A O 1
ATOM 3651 N N . GLN A 1 451 ? 32.736 5.875 1.829 1.00 82.00 451 GLN A N 1
ATOM 3652 C CA . GLN A 1 451 ? 31.659 5.918 0.834 1.00 82.00 451 GLN A CA 1
ATOM 3653 C C . GLN A 1 451 ? 31.356 4.511 0.329 1.00 82.00 451 GLN A C 1
ATOM 3655 O O . GLN A 1 451 ? 32.234 3.646 0.305 1.00 82.00 451 GLN A O 1
ATOM 3660 N N . TRP A 1 452 ? 30.125 4.284 -0.113 1.00 87.50 452 TRP A N 1
ATOM 3661 C CA . TRP A 1 452 ? 29.803 3.062 -0.831 1.00 87.50 452 TRP A CA 1
ATOM 3662 C C . TRP A 1 452 ? 30.121 3.216 -2.318 1.00 87.50 452 TRP A C 1
ATOM 3664 O O . TRP A 1 452 ? 30.025 4.298 -2.895 1.00 87.50 452 TRP A O 1
ATOM 3674 N N . GLU A 1 453 ? 30.491 2.114 -2.956 1.00 91.38 453 GLU A N 1
ATOM 3675 C CA . GLU A 1 453 ? 30.613 1.997 -4.402 1.00 91.38 453 GLU A CA 1
ATOM 3676 C C . GLU A 1 453 ? 29.815 0.800 -4.894 1.00 91.38 453 GLU A C 1
ATOM 3678 O O . GLU A 1 453 ? 29.940 -0.302 -4.361 1.00 91.38 453 GLU A O 1
ATOM 3683 N N . ILE A 1 454 ? 29.041 1.006 -5.954 1.00 93.81 454 ILE A N 1
ATOM 3684 C CA . ILE A 1 454 ? 28.441 -0.079 -6.717 1.00 93.81 454 ILE A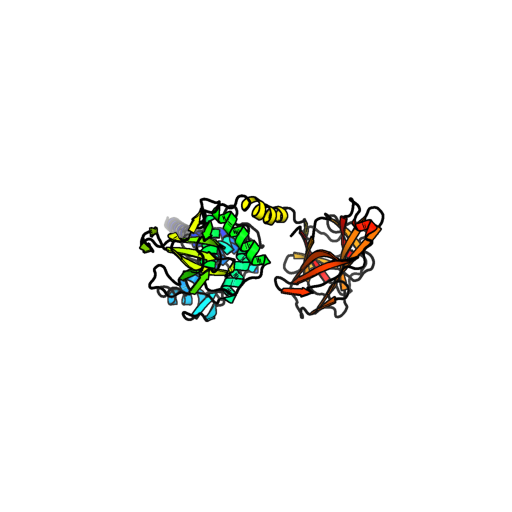 CA 1
ATOM 3685 C C . ILE A 1 454 ? 29.295 -0.351 -7.945 1.00 93.81 454 ILE A C 1
ATOM 3687 O O . ILE A 1 454 ? 29.617 0.570 -8.691 1.00 93.81 454 ILE A O 1
ATOM 3691 N N . CYS A 1 455 ? 29.665 -1.607 -8.152 1.00 93.75 455 CYS A N 1
ATOM 3692 C CA . CYS A 1 455 ? 30.509 -2.043 -9.250 1.00 93.75 455 CYS A CA 1
ATOM 3693 C C . CYS A 1 455 ? 29.806 -3.101 -10.101 1.00 93.75 455 CYS A C 1
ATOM 3695 O O . CYS A 1 455 ? 29.177 -4.025 -9.580 1.00 93.75 455 CYS A O 1
ATOM 3697 N N . LEU A 1 456 ? 29.935 -2.949 -11.419 1.00 94.00 456 LEU A N 1
ATOM 3698 C CA . LEU A 1 456 ? 29.360 -3.819 -12.439 1.00 94.00 456 LEU A CA 1
ATOM 3699 C C . LEU A 1 456 ? 30.483 -4.437 -13.287 1.00 94.00 456 LEU A C 1
ATOM 3701 O O . LEU A 1 456 ? 31.365 -3.702 -13.742 1.00 94.00 456 LEU A O 1
ATOM 3705 N N . PRO A 1 457 ? 30.460 -5.751 -13.563 1.00 91.06 457 PRO A N 1
ATOM 3706 C CA . PRO A 1 457 ? 31.456 -6.393 -14.420 1.00 91.06 457 PRO A CA 1
ATOM 3707 C C . PRO A 1 457 ? 31.480 -5.858 -15.867 1.00 91.06 457 PRO A C 1
ATOM 3709 O O . PRO A 1 457 ? 30.468 -5.836 -16.579 1.00 91.06 457 PRO A O 1
ATOM 3712 N N . SER A 1 458 ? 32.670 -5.484 -16.349 1.00 85.12 458 SER A N 1
ATOM 3713 C CA . SER A 1 458 ? 32.882 -4.740 -17.603 1.00 85.12 458 SER A CA 1
ATOM 3714 C C . SER A 1 458 ? 33.722 -5.453 -18.681 1.00 85.12 458 SER A C 1
ATOM 3716 O O . SER A 1 458 ? 33.680 -5.038 -19.839 1.00 85.12 458 SER A O 1
ATOM 3718 N N . GLY A 1 459 ? 34.372 -6.581 -18.382 1.00 67.00 459 GLY A N 1
ATOM 3719 C CA . GLY A 1 459 ? 35.383 -7.214 -19.252 1.00 67.00 459 GLY A CA 1
ATOM 3720 C C . GLY A 1 459 ? 34.996 -8.476 -20.051 1.00 67.00 459 GLY A C 1
ATOM 3721 O O . GLY A 1 459 ? 35.867 -9.037 -20.714 1.00 67.00 459 GLY A O 1
ATOM 3722 N N . GLY A 1 460 ? 33.750 -8.965 -20.004 1.00 66.81 460 GLY A N 1
ATOM 3723 C CA . GLY A 1 460 ? 33.342 -10.172 -20.751 1.00 66.81 460 GLY A CA 1
ATOM 3724 C C . GLY A 1 460 ? 33.031 -9.902 -22.233 1.00 66.81 460 GLY A C 1
ATOM 3725 O O . GLY A 1 460 ? 32.717 -8.769 -22.604 1.00 66.81 460 GLY A O 1
ATOM 3726 N N . LYS A 1 461 ? 33.166 -10.928 -23.087 1.00 64.31 461 LYS A N 1
ATOM 3727 C CA . LYS A 1 461 ? 32.993 -10.833 -24.552 1.00 64.31 461 LYS A CA 1
ATOM 3728 C C . LYS A 1 461 ? 31.546 -11.111 -24.975 1.00 64.31 461 LYS A C 1
ATOM 3730 O O . LYS A 1 461 ? 30.902 -11.987 -24.415 1.00 64.31 461 LYS A O 1
ATOM 3735 N N . GLU A 1 462 ? 31.081 -10.423 -26.022 1.00 60.12 462 GLU A N 1
ATOM 3736 C CA . GLU A 1 462 ? 29.789 -10.710 -26.665 1.00 60.12 462 GLU A CA 1
ATOM 3737 C C . GLU A 1 462 ? 29.752 -12.165 -27.175 1.00 60.12 462 GLU A C 1
ATOM 3739 O O . GLU A 1 462 ? 30.650 -12.584 -27.908 1.00 60.12 462 GLU A O 1
ATOM 3744 N N . GLY A 1 463 ? 28.725 -12.928 -26.776 1.00 60.34 463 GLY A N 1
ATOM 3745 C CA . GLY A 1 463 ? 28.520 -14.334 -27.160 1.00 60.34 463 GLY A CA 1
ATOM 3746 C C . GLY A 1 463 ? 28.569 -15.350 -26.010 1.00 60.34 463 GLY A C 1
ATOM 3747 O O . GLY A 1 463 ? 28.217 -16.504 -26.231 1.00 60.34 463 GLY A O 1
ATOM 3748 N N . SER A 1 464 ? 28.974 -14.945 -24.801 1.00 64.94 464 SER A N 1
ATOM 3749 C CA . SER A 1 464 ? 28.763 -15.731 -23.575 1.00 64.94 464 SER A CA 1
ATOM 3750 C C . SER A 1 464 ? 27.405 -15.415 -22.949 1.00 64.94 464 SER A C 1
ATOM 3752 O O . SER A 1 464 ? 26.853 -14.340 -23.186 1.00 64.94 464 SER A O 1
ATOM 3754 N N . GLU A 1 465 ? 26.904 -16.315 -22.108 1.00 78.56 465 GLU A N 1
ATOM 3755 C CA . GLU A 1 465 ? 25.694 -16.084 -21.319 1.00 78.56 465 GLU A CA 1
ATOM 3756 C C . GLU A 1 465 ? 25.808 -14.806 -20.469 1.00 78.56 465 GLU A C 1
ATOM 3758 O O . GLU A 1 465 ? 26.895 -14.424 -20.012 1.00 78.56 465 GLU A O 1
ATOM 3763 N N . SER A 1 466 ? 24.682 -14.108 -20.305 1.00 85.94 466 SER A N 1
ATOM 3764 C CA . SER A 1 466 ? 24.635 -12.786 -19.682 1.00 85.94 466 SER A CA 1
ATOM 3765 C C . SER A 1 466 ? 23.409 -12.581 -18.813 1.00 85.94 466 SER A C 1
ATOM 3767 O O . SER A 1 466 ? 22.335 -13.105 -19.095 1.00 85.94 466 SER A O 1
ATOM 3769 N N . ILE A 1 467 ? 23.571 -11.735 -17.799 1.00 89.75 467 ILE A N 1
ATOM 3770 C CA . ILE A 1 467 ? 22.479 -11.169 -17.005 1.00 89.75 467 ILE A CA 1
ATOM 3771 C C . ILE A 1 467 ? 22.146 -9.785 -17.555 1.00 89.75 467 ILE A C 1
ATOM 3773 O O . ILE A 1 467 ? 23.053 -8.990 -17.801 1.00 89.75 467 ILE A O 1
ATOM 3777 N N . HIS A 1 468 ? 20.865 -9.465 -17.721 1.00 90.81 468 HIS A N 1
ATOM 3778 C CA . HIS A 1 468 ? 20.438 -8.114 -18.091 1.00 90.81 468 HIS A CA 1
ATOM 3779 C C . HIS A 1 468 ? 20.011 -7.349 -16.841 1.00 90.81 468 HIS A C 1
ATOM 3781 O O . HIS A 1 468 ? 19.063 -7.742 -16.164 1.00 90.81 468 HIS A O 1
ATOM 3787 N N . LEU A 1 469 ? 20.721 -6.266 -16.524 1.00 92.38 469 LEU A N 1
ATOM 3788 C CA . LEU A 1 469 ? 20.401 -5.369 -15.415 1.00 92.38 469 LEU A CA 1
ATOM 3789 C C . LEU A 1 469 ? 19.666 -4.140 -15.959 1.00 92.38 469 LEU A C 1
ATOM 3791 O O . LEU A 1 469 ? 20.181 -3.475 -16.849 1.00 92.38 469 LEU A O 1
ATOM 3795 N N . PHE A 1 470 ? 18.490 -3.820 -15.431 1.00 89.38 470 PHE A N 1
ATOM 3796 C CA . PHE A 1 470 ? 17.630 -2.748 -15.957 1.00 89.38 470 PHE A CA 1
ATOM 3797 C C . PHE A 1 470 ? 17.654 -1.494 -15.094 1.00 89.38 470 PHE A C 1
ATOM 3799 O O . PHE A 1 470 ? 17.620 -0.376 -15.604 1.00 89.38 470 PHE A O 1
ATOM 3806 N N . GLN A 1 471 ? 17.728 -1.678 -13.779 1.00 90.19 471 GLN A N 1
ATOM 3807 C CA . GLN A 1 471 ? 17.671 -0.571 -12.841 1.00 90.19 471 GLN A CA 1
ATOM 3808 C C . GLN A 1 471 ? 18.398 -0.922 -11.550 1.00 90.19 471 GLN A C 1
ATOM 3810 O O . GLN A 1 471 ? 18.339 -2.058 -11.077 1.00 90.19 471 GLN A O 1
ATOM 3815 N N . ILE A 1 472 ? 19.028 0.083 -10.951 1.00 91.44 472 ILE A N 1
ATOM 3816 C CA . ILE A 1 472 ? 19.435 0.075 -9.551 1.00 91.44 472 ILE A CA 1
ATOM 3817 C C . ILE A 1 472 ? 18.820 1.304 -8.881 1.00 91.44 472 ILE A C 1
ATOM 3819 O O . ILE A 1 472 ? 18.867 2.401 -9.428 1.00 91.44 472 ILE A O 1
ATOM 3823 N N . SER A 1 473 ? 18.256 1.129 -7.695 1.00 87.19 473 SER A N 1
ATOM 3824 C CA . SER A 1 473 ? 17.801 2.215 -6.830 1.00 87.19 473 SER A CA 1
ATOM 3825 C C . SER A 1 473 ? 18.535 2.114 -5.504 1.00 87.19 473 SER A C 1
ATOM 3827 O O . SER A 1 473 ? 18.619 1.035 -4.920 1.00 87.19 473 SER A O 1
ATOM 3829 N N . ILE A 1 474 ? 19.102 3.228 -5.064 1.00 85.50 474 ILE A N 1
ATOM 3830 C CA . ILE A 1 474 ? 19.901 3.317 -3.846 1.00 85.50 474 ILE A CA 1
ATOM 3831 C C . ILE A 1 474 ? 19.212 4.316 -2.929 1.00 85.50 474 ILE A C 1
ATOM 3833 O O . ILE A 1 474 ? 19.094 5.480 -3.307 1.00 85.50 474 ILE A O 1
ATOM 3837 N N . GLY A 1 475 ? 18.798 3.866 -1.747 1.00 75.25 475 GLY A N 1
ATOM 3838 C CA . GLY A 1 475 ? 18.017 4.664 -0.809 1.00 75.25 475 GLY A CA 1
ATOM 3839 C C . GLY A 1 475 ? 18.500 4.597 0.635 1.00 75.25 475 GLY A C 1
ATOM 3840 O O . GLY A 1 475 ? 19.432 3.855 0.976 1.00 75.25 475 GLY A O 1
ATOM 3841 N N . ILE A 1 476 ? 17.866 5.419 1.472 1.00 63.81 476 ILE A N 1
ATOM 3842 C CA . ILE A 1 476 ? 18.044 5.475 2.928 1.00 63.81 476 ILE A CA 1
ATOM 3843 C C . ILE A 1 476 ? 16.688 5.113 3.557 1.00 63.81 476 ILE A C 1
ATOM 3845 O O . ILE A 1 476 ? 15.813 5.975 3.616 1.00 63.81 476 ILE A O 1
ATOM 3849 N N . HIS A 1 477 ? 16.501 3.853 3.980 1.00 59.81 477 HIS A N 1
ATOM 3850 C CA . HIS A 1 477 ? 15.202 3.295 4.410 1.00 59.81 477 HIS A CA 1
ATOM 3851 C C . HIS A 1 477 ? 15.248 2.393 5.651 1.00 59.81 477 HIS A C 1
ATOM 3853 O O . HIS A 1 477 ? 16.127 1.505 5.795 1.00 59.81 477 HIS A O 1
#

Foldseek 3Di:
DVVVVVVVVVVVVVVVVVVVCVVVDDPDDLVVVLVVCLVVLVLLVNLVSDLDPLPDPDLLSLLSNLLSLLSLQLQCQDPVRVVVSVVSVVVRPVWDWDWFQDPVGIRTHIDRPSLVVRDPQDPSSLVSLLSSLLSDPDAGDQAVLQVSLLSLLLHQCPPPLQSSLSSNVSSQLYHHDDDDPVSLVSVVLSLLVSCCDPNHLQPLQWWKQQDAFFFFFADWDPPGDTPDTHHDIFIWGFRDWDPDWDADPNDIFTWTWTQGSVVRHITIGTCVRIDGDHDPCSCVVSCVSCVFVVVKDKFFCQPPQQQDDGPQWDFDADRDHWDADPNFTWDWADAAPGKTKHWDAPLWFKKKWKKFAWQFPDKGFFKWKWKDDPVDIGTWWIWIHHQFWIDIPRDIFGRGGDRDMWMKMWGFDQDDPQWTWIWIDTPPRTRGRTDTTPGHDPVRVPDPGIIMMMMGHHDDDPPDITMTIGMMIITND

pLDDT: mean 86.01, std 9.98, range [44.62, 98.06]

Sequence (477 aa):
MIRSRVFGAISAIAILVLLFVYFAFDFSSPEDRAHRLWEEGHYAKLLSLFPDENRIENDATLSLLSLSIAHLELALNETKTEEQTRLEIQKLPQLEIQKWETKRGEYQHILDPYLPLLKPQTPIYRRTLVGKFSLFKKPIPKEKVSYFLLQLLLEDPRGIEADYSKALAILLKQSRDPIGEWELEFLEQNLAYLSSHPNSLFYQNRKQITGKNVNLRSGPGKENPEVGKISNPDIAYCFERDEHEEIVNGKPGVFLLCYYPSLQTTAWIYSGFLESSASKQAEELLEKRFAHKNEDTHIDFVNWQGNEPPSGFMGKYLRRKRVVEEGDIGFPIYSSKEEICRSFSSQSNEISFVYQNALSEEKIPFLQLNLKTENARQPAFTIAADEESIWVNGSRAHIGKSSGKQTFTLRIQGLRENAMEASLSQRRTVLLPSLLSKELDKTNLLKANTQWEICLPSGGKEGSESIHLFQISIGIH

Secondary structure (DSSP, 8-state):
-HHHHHHHHHHHHHHHHHHHHHHHS--S-HHHHHHHHHHTT-HHHHHHT---GGG---HHHHHHHHHHHHHHHHHHTSTTTHHHHHHHHTT-TT--EEEEEETTEEEEEEP-SSGGGSPTTSHHHHHHHHHHHTT--S---HHHHHHHHHHHHTS--TT-HHHHHHHHHHHHHS--PPPPHHHHHHHHHHHHHHHH-TTSTTTT-EEEE-SSSEEEESSSSSSSPEEEEE-S--EEEEEEEEEEEEEETTEEEEEEEEEEGGGTEEEEEEGGGEEE---SSHHHHHHHHHHGGGS-EEEE-TT--SSSPPTT-EE-------EEETTEEEEEE---S-EEEEEE-TT--EEEEEEE--S-SS-EEEEEEEEE-SS-EEEEEEEEE-SSEEEETTEEEE-----S-EEEEEEEEEEETTEEEEEEEETTEEEEEEEEPSP--HHHHTSTT-EEEEEEE--PPBTB--EEEEEEEEE--

Organism: NCBI:txid1917863

Radius of gyration: 28.72 Å; chains: 1; bounding box: 75×46×102 Å

=== Feature glossary ===
The record interleaves many kinds of information about one protein. Here is each kind framed as the question it answers.

Q: What does the local fold look like, residue by residue?
A: A 3Di character summarizes, for each residue, the relative orientation of the Cα frame of its nearest spatial neighbor. Because it encodes fold topology rather than chemistry, 3Di alignments detect remote structural similarity that sequence alignment misses.

Q: Which residues are in helices, strands, or loops?
A: Secondary structure is the local, repeating backbone conformation. DSSP classifies it into eig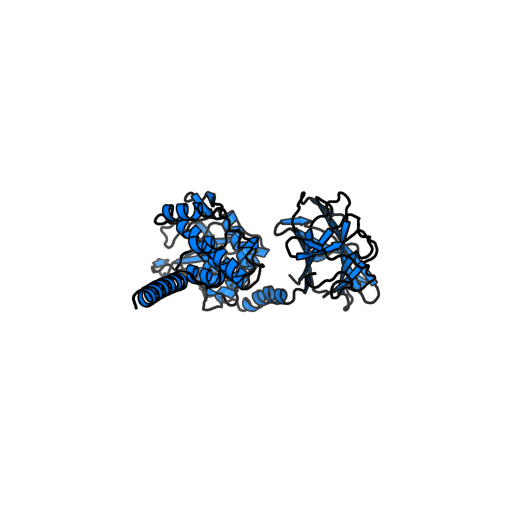ht states by reading the hydrogen-bond network: three helix types (H, G, I), two β types (E, B), two non-regular types (T, S), and unstructured coil (-).

Q: How big and how compact is the whole molecule?
A: Three whole-structure scalars: the radius of gyration (RMS distance of Cα from centroid, in Å), the count of Cα–Cα contacts (pairs closer than 8 Å and separated by more than four residues in sequence — i.e. tertiary, not local, contacts), and the bounding-box dimensions. Together they distinguish compact globular folds from extended fibres or disordered chains.

Q: How confident is the AlphaFold model at each residue?
A: For AlphaFold models, the B-factor field carries pLDDT — the model's own estimate of local accuracy on a 0–100 scale. Regions with pLDDT<50 should be treated as essentially unmodeled; they often correspond to intrinsically disordered segments.

Q: What family and function is it annotated with?
A: Functional annotations link the protein to curated databases. InterPro entries identify conserved domains and families by matching the sequence against member-database signatures (Pfam, PROSITE, CDD, …). Gene Ontology (GO) terms describe molecular function, biological process, and cellular component in a controlled vocabulary. CATH places the structure in a hierarchical fold classification (Class/Architecture/Topology/Homologous-superfamily). The organism is the source species.

Q: What known structures does this most resemble?
A: Nearest PDB neighbors are the top structural matches found by Foldseek when searching this structure against the entire Protein Data Bank. Each hit reports a TM-score (0 to 1; >0.5 almost always implies the same fold) and an E-value. These are *structural* homologs — they may share no detectable sequence similarity.

Q: Which residues are buried vs exposed?
A: Solvent-accessible surface area (SASA) is the area in Å² traced out by the centre of a 1.4 Å probe sphere (a water molecule) rolled over the protein's van der Waals surface (Shrake–Rupley / Lee–Richards construction). Buried residues have near-zero SASA; fully exposed residues can exceed 200 Å². The total SASA scales roughly with the number of surface residues.

Q: What are the backbone torsion angles?
A: φ (phi) and ψ (psi) are the two rotatable backbone dihedrals per residue: φ is the C(i-1)–N–Cα–C torsion, ψ is the N–Cα–C–N(i+1) torsion, both in degrees on (−180°, 180°]. α-helical residues cluster near (−60°, −45°); β-strand residues near (−120°, +130°). A Ramachandran plot is simply a scatter of (φ, ψ) for every residue.

Q: Are the domains correctly placed relative to each other?
A: Predicted aligned error is AlphaFold's pairwise confidence. Unlike pLDDT (per-residue), PAE is per-residue-pair and captures whether two parts of the structure are correctly placed relative to each other. Units are ångströms of expected positional error.

Q: What if only a Cα trace is available?
A: P-SEA three-state annotation labels each residue as helix, strand, or coil based purely on the geometry of the Cα trace. It serves as a fallback when the full backbone (and thus DSSP) is unavailable.

Q: What is the amino-acid chain?
A: This is the polypeptide sequence — one letter per residue, N-terminus first. Length ranges from a few dozen residues for small domains to over a thousand for large multi-domain proteins.

Q: What do the rendered images show?
A: The six renders are orthographic views along the three Cartesian axes in both directions. Representation (cartoon, sticks, or surface) and color scheme (sequence-rainbow or by-chain) vary across proteins so the training set covers all the common visualization conventions.

Q: What do the diagnostic plots show?
A: Plot images: a contact map (which residues are close in 3D, as an N×N binary image), a Ramachandran scatter (backbone torsion angles, revealing secondary-structure composition at a glance), and — for AlphaFold structures — a PAE heatmap (pairwise prediction confidence).

Q: How mobile is each atom in the crystal?
A: B-factor (Debye–Waller factor) reflects atomic displacement in the crystal lattice. It is an experimental observable (units Å²), not a prediction; low values mean the atom is pinned down, high values mean it moves or is heterogeneous across the crystal.

Q: Where is each backbone atom in 3D?
A: The mmCIF table is the protein's shape written out atom by atom. For each backbone N, Cα, C, and carbonyl O, it records an (x, y, z) coordinate triple in Å plus the residue type, chain letter, and residue number.